Protein AF-A0AAD9MPU0-F1 (afdb_monomer)

Secondary structure (DSSP, 8-state):
-PPP-PPTTS------PPTTSS--EEEEEE--EETTEE--HHHHHHH-TT--TTTS--SS-S---HHHHHHHHHHHHHH-GGGTT--------SHHHHHHHHHHHHHH--TT-EEEEESS--TTHHIIIIIIT--EEEEE-SB-TTS-B-HHHHHHHHHT-SEEEEE----SSSS--PPPHHHHHHHHHHHHHHHHTT-EEEEEEESSSTTS--SSSS----HHHHHHTT-TTEEEEEEEEEE-TTSTT--EEEEEEEE-TT--HHHHHHHHHHHHHHHHHHHT-S---EEEEEEEEEEEEGGGEEEEEEEEEEEETT-EEEEE-STTSSHHHHHHHHHTSS--SEEEEEETTEE-TTS-GGGTTEEEE-SS----TTS-HHHHHHHHHHHTT--HHHHHHHHHHHHHHTT-GGGTTS-GGGS-HHHHHHHHHHHHHTT--SEEEEESTTTTS-HHHHHHHHHHHHHHHHHH--EEEEEES-HHHHHHH-SEEEEEETTEEEEEE-HHHHHHS-SBHHHHHHSSSSPPEEEEEEEEEETTEEEEEETTEEEEPPHHHHHHHGGGTTSEEEEEE-GGGEEE-TT--GGG-EEEEEEEEEE-SS-EEEEEE-SS-EEEEEE-TTS---TT-EEEEEE-GGG-EEEETTT-BBTT-

Solvent-accessible surface area (backbone atoms only — not comparable to full-atom values): 36172 Å² total; per-residue (Å²): 132,82,88,85,74,88,53,93,86,65,54,51,77,53,76,54,84,58,86,93,66,73,68,51,42,39,40,43,46,47,61,75,64,58,97,88,40,70,68,41,73,73,50,44,36,72,78,39,78,88,51,54,79,86,74,56,82,58,83,47,71,95,68,68,67,67,63,63,54,50,52,35,36,52,56,30,37,74,76,35,68,90,54,64,81,63,78,89,63,86,68,92,49,57,53,30,41,48,50,30,52,49,52,54,37,68,75,75,56,53,67,66,38,37,31,40,35,51,60,91,62,65,86,62,51,53,53,46,42,40,68,69,38,47,24,42,80,44,70,29,61,56,49,44,102,85,72,46,76,30,59,68,48,51,47,56,56,51,73,76,43,62,48,37,44,33,47,61,69,76,68,82,61,86,54,52,83,78,63,51,74,69,53,47,53,50,50,55,47,50,56,40,52,36,38,70,78,63,21,35,36,40,38,37,39,53,53,88,65,52,50,45,58,91,71,77,102,69,86,64,60,28,56,60,61,55,49,18,64,59,43,75,47,27,40,25,34,37,26,28,56,52,77,55,80,89,45,99,77,69,55,46,31,13,28,39,38,44,27,28,73,78,66,43,73,70,52,49,56,51,49,50,53,48,48,54,50,42,53,53,42,64,77,53,63,60,82,80,52,39,41,33,32,35,42,47,29,23,31,61,48,86,93,77,44,60,38,27,45,60,35,68,46,80,37,43,62,49,34,36,36,23,36,35,39,62,90,81,16,24,53,68,59,54,53,29,40,74,50,42,78,35,82,74,68,41,62,46,41,28,46,70,80,38,80,40,78,91,45,53,41,89,77,68,47,53,30,72,40,50,45,66,58,81,70,57,70,89,38,30,43,47,52,51,33,39,47,67,43,56,76,69,66,53,54,70,69,60,42,50,52,33,49,50,54,31,22,58,79,59,74,40,63,98,42,34,83,41,37,62,86,83,49,56,73,67,54,45,46,46,50,34,48,28,43,34,52,48,68,66,48,70,35,41,36,35,41,36,64,54,73,86,50,56,74,71,57,34,58,53,52,50,55,51,50,42,52,44,42,72,72,63,62,44,20,33,43,36,34,41,74,53,55,66,59,40,59,74,57,33,64,28,35,36,38,27,50,79,12,34,73,75,51,73,45,37,45,67,51,43,58,77,60,35,60,26,54,64,50,31,43,61,44,52,92,73,40,40,32,68,40,72,24,37,30,39,79,57,92,97,40,43,29,39,34,44,85,97,42,50,31,58,54,50,75,69,55,35,66,60,47,60,90,37,60,82,31,65,32,32,44,32,36,42,22,74,41,39,40,83,36,82,85,57,54,69,51,57,28,49,63,31,35,29,67,42,75,47,79,70,76,86,30,26,41,33,35,30,36,55,88,77,44,75,40,55,34,45,43,61,60,89,63,86,80,54,65,74,38,79,48,27,32,31,63,48,70,91,61,52,46,50,20,41,68,86,81,34,34,32,70,86,108

Nearest PDB structures (foldseek):
  7x0q-assembly1_A  TM=9.589E-01  e=6.625E-49  Acetivibrio thermocellus
  2yyz-assembly1_A  TM=9.260E-01  e=8.685E-45  Thermotoga maritima MSB8
  4khz-assembly1_B  TM=9.293E-01  e=3.442E-42  Escherichia coli DH1
  3pux-assembly1_B  TM=8.808E-01  e=7.168E-42  Escherichia coli K-12
  3rlf-assembly1_B  TM=8.707E-01  e=2.216E-41  Escherichia coli K-12

Organism: NCBI:txid53620

Foldseek 3Di:
DWDFDDDDPDAGFGFDDDPDDFDKGKGKGWADDDPLHGCDLVVVCVVVVPDDSVNDPDLDDPDDPVVLQVVLQVLQCVVPVVCVPPDDDDDPQGRQQSVLVLLLCLQAPAAQAEEEDEPSDTPSVCVRACVVHVYHYDYFHQADPVRAGDLVRVLVSLVVHQEYEYEPDPDPDDGDDAHAPVRLVSVLVSLLVSVVVRHQYEYEEEPPPQQAHPDDDDDGHHSLVSQLESDQSYKRKYWYFDQDVPPPNRITIIMIMIGHPPDDPVNNVVSVVSSVVSVVVVVVPPPFQQQKWWAQWWDADPVRQTQAGGDTDGFTWLFFEEEEEDPSLNQVVVLCQLQQVDATPDTFMDGRNDTCRPPHNLRSQEAEQELPLPFDQVDFLLCSQLVVVVVVVHDPVLSVVLLVVLCVLLVNPVRRGPGPVPDDLSSSLSSSVSNRRSSVGQEYEYEANPPPDDPVVSVVVLVSQLVSSVVSSHHYYYYDHDLCSRLPRGQKYFYGDSNYTQDIGGLVCLQQPPQFPCSQQRRDVNGWDKAKFAWADDPNFIWTHHPVAIETADPVVRVLCVVRHRHIKIKTADQAQWDWDQPDDRRQKAKWFFADWADPPQWIWTFIGSVRDTDIHIGGPVDDDDGGDIIIIGGPNSRMWIAGPPPRGTSVD

Radius of gyration: 31.32 Å; Cα contacts (8 Å, |Δi|>4): 1211; chains: 1; bounding box: 78×74×90 Å

Structure (mmCIF, N/CA/C/O backbone):
data_AF-A0AAD9MPU0-F1
#
_entry.id   AF-A0AAD9MPU0-F1
#
loop_
_atom_site.group_PDB
_atom_site.id
_atom_site.type_symbol
_atom_site.label_atom_id
_atom_site.label_alt_id
_atom_site.label_comp_id
_atom_site.label_asym_id
_atom_site.label_entity_id
_atom_site.label_seq_id
_atom_site.pdbx_PDB_ins_code
_atom_site.Cartn_x
_atom_site.Cartn_y
_atom_site.Cartn_z
_atom_site.occupancy
_atom_site.B_iso_or_equiv
_atom_site.auth_seq_id
_atom_site.auth_comp_id
_atom_site.auth_asym_id
_atom_site.auth_atom_id
_atom_site.pdbx_PDB_model_num
ATOM 1 N N . MET A 1 1 ? 30.089 18.537 -1.347 1.00 21.61 1 MET A N 1
ATOM 2 C CA . MET A 1 1 ? 28.767 19.189 -1.184 1.00 21.61 1 MET A CA 1
ATOM 3 C C . MET A 1 1 ? 27.793 18.121 -0.716 1.00 21.61 1 MET A C 1
ATOM 5 O O . MET A 1 1 ? 27.761 17.074 -1.346 1.00 21.61 1 MET A O 1
ATOM 9 N N . GLY A 1 2 ? 27.083 18.327 0.397 1.00 26.97 2 GLY A N 1
ATOM 10 C CA . GLY A 1 2 ? 26.223 17.287 0.982 1.00 26.97 2 GLY A CA 1
ATOM 11 C C . GLY A 1 2 ? 25.019 16.941 0.100 1.00 26.97 2 GLY A C 1
ATOM 12 O O . GLY A 1 2 ? 24.407 17.837 -0.487 1.00 26.97 2 GLY A O 1
ATOM 13 N N . ARG A 1 3 ? 24.678 15.648 0.015 1.00 22.33 3 ARG A N 1
ATOM 14 C CA . ARG A 1 3 ? 23.484 15.163 -0.694 1.00 22.33 3 ARG A CA 1
ATOM 15 C C . ARG A 1 3 ? 22.233 15.666 0.035 1.00 22.33 3 ARG A C 1
ATOM 17 O O . ARG A 1 3 ? 22.011 15.319 1.189 1.00 22.33 3 ARG A O 1
ATOM 24 N N . ARG A 1 4 ? 21.418 16.488 -0.631 1.00 24.05 4 ARG A N 1
ATOM 25 C CA . ARG A 1 4 ? 20.092 16.893 -0.138 1.00 24.05 4 ARG A CA 1
ATOM 26 C C . ARG A 1 4 ? 19.057 15.892 -0.640 1.00 24.05 4 ARG A C 1
ATOM 28 O O . ARG A 1 4 ? 18.895 15.763 -1.849 1.00 24.05 4 ARG A O 1
ATOM 35 N N . LEU A 1 5 ? 18.336 15.244 0.270 1.00 23.92 5 LEU A N 1
ATOM 36 C CA . LEU A 1 5 ? 17.140 14.465 -0.046 1.00 23.92 5 LEU A CA 1
ATOM 37 C C . LEU A 1 5 ? 15.927 15.159 0.579 1.00 23.92 5 LEU A C 1
ATOM 39 O O . LEU A 1 5 ? 15.888 15.397 1.784 1.00 23.92 5 LEU A O 1
ATOM 43 N N . PHE A 1 6 ? 14.961 15.527 -0.260 1.00 22.03 6 PHE A N 1
ATOM 44 C CA . PHE A 1 6 ? 13.690 16.104 0.171 1.00 22.03 6 PHE A CA 1
ATOM 45 C C . PHE A 1 6 ? 12.682 14.983 0.425 1.00 22.03 6 PHE A C 1
ATOM 47 O O . PHE A 1 6 ? 12.387 14.212 -0.484 1.00 22.03 6 PHE A O 1
ATOM 54 N N . PHE A 1 7 ? 12.094 14.948 1.622 1.00 27.62 7 PHE A N 1
ATOM 55 C CA . PHE A 1 7 ? 10.900 14.151 1.899 1.00 27.62 7 PHE A CA 1
ATOM 56 C C . PHE A 1 7 ? 9.654 15.050 1.931 1.00 27.62 7 PHE A C 1
ATOM 58 O O . PHE A 1 7 ? 9.669 16.094 2.596 1.00 27.62 7 PHE A O 1
ATOM 65 N N . PRO A 1 8 ? 8.543 14.666 1.274 1.00 27.52 8 PRO A N 1
ATOM 66 C CA . PRO A 1 8 ? 7.258 15.302 1.526 1.00 27.52 8 PRO A CA 1
ATOM 67 C C . PRO A 1 8 ? 6.815 14.961 2.959 1.00 27.52 8 PRO A C 1
ATOM 69 O O . PRO A 1 8 ? 6.796 13.795 3.339 1.00 27.52 8 PRO A O 1
ATOM 72 N N . LYS A 1 9 ? 6.440 15.988 3.738 1.00 31.06 9 LYS A N 1
ATOM 73 C CA . LYS A 1 9 ? 6.174 15.955 5.198 1.00 31.06 9 LYS A CA 1
ATOM 74 C C . LYS A 1 9 ? 7.411 15.950 6.127 1.00 31.06 9 LYS A C 1
ATOM 76 O O . LYS A 1 9 ? 7.457 15.240 7.122 1.00 31.06 9 LYS A O 1
ATOM 81 N N . GLY A 1 10 ? 8.337 16.883 5.897 1.00 32.53 10 GLY A N 1
ATOM 82 C CA . GLY A 1 10 ? 8.813 17.757 6.989 1.00 32.53 10 GLY A CA 1
ATOM 83 C C . GLY A 1 10 ? 9.951 17.284 7.905 1.00 32.53 10 GLY A C 1
ATOM 84 O O . GLY A 1 10 ? 10.247 17.993 8.863 1.00 32.53 10 GLY A O 1
ATOM 85 N N . ILE A 1 11 ? 10.613 16.159 7.623 1.00 36.12 11 ILE A N 1
ATOM 86 C CA . ILE A 1 11 ? 11.783 15.692 8.389 1.00 36.12 11 ILE A CA 1
ATOM 87 C C . ILE A 1 11 ? 12.999 15.567 7.459 1.00 36.12 11 ILE A C 1
ATOM 89 O O . ILE A 1 11 ? 12.878 15.081 6.336 1.00 36.12 11 ILE A O 1
ATOM 93 N N . VAL A 1 12 ? 14.169 16.023 7.920 1.00 35.19 12 VAL A N 1
ATOM 94 C CA . VAL A 1 12 ? 15.428 16.059 7.156 1.00 35.19 12 VAL A CA 1
ATOM 95 C C . VAL A 1 12 ? 16.564 15.593 8.060 1.00 35.19 12 VAL A C 1
ATOM 97 O O . VAL A 1 12 ? 16.887 16.307 8.996 1.00 35.19 12 VAL A O 1
ATOM 100 N N . ALA A 1 13 ? 17.204 14.459 7.771 1.00 34.25 13 ALA A N 1
ATOM 101 C CA . ALA A 1 13 ? 18.476 14.092 8.402 1.00 34.25 13 ALA A CA 1
ATOM 102 C C . ALA A 1 13 ? 19.655 14.635 7.573 1.00 34.25 13 ALA A C 1
ATOM 104 O O . ALA A 1 13 ? 19.572 14.687 6.345 1.00 34.25 13 ALA A O 1
ATOM 105 N N . GLN A 1 14 ? 20.745 15.047 8.229 1.00 37.25 14 GLN A N 1
ATOM 106 C CA . GLN A 1 14 ? 21.938 15.567 7.554 1.00 37.25 14 GLN A CA 1
ATOM 107 C C . GLN A 1 14 ? 23.218 15.232 8.331 1.00 37.25 14 GLN A C 1
ATOM 109 O O . GLN A 1 14 ? 23.529 15.883 9.329 1.00 37.25 14 GLN A O 1
ATOM 114 N N . SER A 1 15 ? 24.022 14.311 7.799 1.00 35.28 15 SER A N 1
ATOM 115 C CA . SER A 1 15 ? 25.410 14.127 8.223 1.00 35.28 15 SER A CA 1
ATOM 116 C C . SER A 1 15 ? 26.294 15.304 7.771 1.00 35.28 15 SER A C 1
ATOM 118 O O . SER A 1 15 ? 26.076 15.924 6.724 1.00 35.28 15 SER A O 1
ATOM 120 N N . ALA A 1 16 ? 27.296 15.649 8.583 1.00 34.12 16 ALA A N 1
ATOM 121 C CA . ALA A 1 16 ? 28.266 16.696 8.273 1.00 34.12 16 ALA A CA 1
ATOM 122 C C . ALA A 1 16 ? 29.632 16.357 8.881 1.00 34.12 16 ALA A C 1
ATOM 124 O O . ALA A 1 16 ? 29.771 16.299 10.100 1.00 34.12 16 ALA A O 1
ATOM 125 N N . GLU A 1 17 ? 30.644 16.175 8.033 1.00 31.34 17 GLU A N 1
ATOM 126 C CA . GLU A 1 17 ? 32.027 15.988 8.473 1.00 31.34 17 GLU A CA 1
ATOM 127 C C . GLU A 1 17 ? 32.608 17.295 9.027 1.00 31.34 17 GLU A C 1
ATOM 129 O O . GLU A 1 17 ? 32.577 18.344 8.373 1.00 31.34 17 GLU A O 1
ATOM 134 N N . ALA A 1 18 ? 33.196 17.232 10.222 1.00 31.42 18 ALA A N 1
ATOM 135 C CA . ALA A 1 18 ? 34.008 18.316 10.756 1.00 31.42 18 ALA A CA 1
ATOM 136 C C . ALA A 1 18 ? 35.428 18.233 10.174 1.00 31.42 18 ALA A C 1
ATOM 138 O O . ALA A 1 18 ? 36.123 17.233 10.353 1.00 31.42 18 ALA A O 1
ATOM 139 N N . LYS A 1 19 ? 35.894 19.295 9.504 1.00 27.48 19 LYS A N 1
ATOM 140 C CA . LYS A 1 19 ? 37.291 19.372 9.052 1.00 27.48 19 LYS A CA 1
ATOM 141 C C . LYS A 1 19 ? 38.244 19.336 10.255 1.00 27.48 19 LYS A C 1
ATOM 143 O O . LYS A 1 19 ? 38.226 20.241 11.081 1.00 27.48 19 LYS A O 1
ATOM 148 N N . ASN A 1 20 ? 39.140 18.351 10.258 1.00 34.34 20 ASN A N 1
ATOM 149 C CA . ASN A 1 20 ? 40.402 18.321 11.005 1.00 34.34 20 ASN A CA 1
ATOM 150 C C . ASN A 1 20 ? 40.373 18.314 12.551 1.00 34.34 20 ASN A C 1
ATOM 152 O O . ASN A 1 20 ? 41.378 18.712 13.131 1.00 34.34 20 ASN A O 1
ATOM 156 N N . GLN A 1 21 ? 39.333 17.799 13.227 1.00 34.31 21 GLN A N 1
ATOM 157 C CA . GLN A 1 21 ? 39.479 17.138 14.550 1.00 34.31 21 GLN A CA 1
ATOM 158 C C . GLN A 1 21 ? 38.166 16.503 15.054 1.00 34.31 21 GLN A C 1
ATOM 160 O O . GLN A 1 21 ? 37.137 17.169 15.121 1.00 34.31 21 GLN A O 1
ATOM 165 N N . ALA A 1 22 ? 38.264 15.240 15.495 1.00 34.00 22 ALA A N 1
ATOM 166 C CA . ALA A 1 22 ? 37.220 14.387 16.086 1.00 34.00 22 ALA A CA 1
ATOM 167 C C . ALA A 1 22 ? 35.991 14.053 15.205 1.00 34.00 22 ALA A C 1
ATOM 169 O O . ALA A 1 22 ? 35.318 14.911 14.635 1.00 34.00 22 ALA A O 1
ATOM 170 N N . THR A 1 23 ? 35.671 12.760 15.151 1.00 37.41 23 THR A N 1
ATOM 171 C CA . THR A 1 23 ? 34.546 12.151 14.432 1.00 37.41 23 THR A CA 1
ATOM 172 C C . THR A 1 23 ? 33.199 12.537 15.057 1.00 37.41 23 THR A C 1
ATOM 174 O O . THR A 1 23 ? 32.871 12.114 16.162 1.00 37.41 23 THR A O 1
ATOM 177 N N . ARG A 1 24 ? 32.393 13.332 14.338 1.00 39.28 24 ARG A N 1
ATOM 178 C CA . ARG A 1 24 ? 31.061 13.798 14.770 1.00 39.28 24 ARG A CA 1
ATOM 179 C C . ARG A 1 24 ? 29.991 13.392 13.761 1.00 39.28 24 ARG A C 1
ATOM 181 O O . ARG A 1 24 ? 30.180 13.588 12.564 1.00 39.28 24 ARG A O 1
ATOM 188 N N . PHE A 1 25 ? 28.845 12.924 14.247 1.00 39.47 25 PHE A N 1
ATOM 189 C CA . PHE A 1 25 ? 27.633 12.731 13.445 1.00 39.47 25 PHE A CA 1
ATOM 190 C C . PHE A 1 25 ? 26.528 13.650 13.940 1.00 39.47 25 PHE A C 1
ATOM 192 O O . PHE A 1 25 ? 26.323 13.729 15.145 1.00 39.47 25 PHE A O 1
ATOM 199 N N . ASN A 1 26 ? 25.808 14.300 13.024 1.00 36.56 26 ASN A N 1
ATOM 200 C CA . ASN A 1 26 ? 24.666 15.157 13.328 1.00 36.56 26 ASN A CA 1
ATOM 201 C C . ASN A 1 26 ? 23.381 14.533 12.764 1.00 36.56 26 ASN A C 1
ATOM 203 O O . ASN A 1 26 ? 23.353 14.091 11.618 1.00 36.56 26 ASN A O 1
ATOM 207 N N . ALA A 1 27 ? 22.306 14.560 13.545 1.00 36.91 27 ALA A N 1
ATOM 208 C CA . ALA A 1 27 ? 20.940 14.309 13.103 1.00 36.91 27 ALA A CA 1
ATOM 209 C C . ALA A 1 27 ? 20.090 15.568 13.324 1.00 36.91 27 ALA A C 1
ATOM 211 O O . ALA A 1 27 ? 20.351 16.354 14.230 1.00 36.91 27 ALA A O 1
ATOM 212 N N . THR A 1 28 ? 19.084 15.772 12.478 1.00 37.19 28 THR A N 1
ATOM 213 C CA . THR A 1 28 ? 18.208 16.955 12.444 1.00 37.19 28 THR A CA 1
ATOM 214 C C . THR A 1 28 ? 16.767 16.447 12.463 1.00 37.19 28 THR A C 1
ATOM 216 O O . THR A 1 28 ? 16.414 15.590 11.656 1.00 37.19 28 THR A O 1
ATOM 219 N N . VAL A 1 29 ? 15.931 16.922 13.392 1.00 39.03 29 VAL A N 1
ATOM 220 C CA . VAL A 1 29 ? 14.518 16.511 13.483 1.00 39.03 29 VAL A CA 1
ATOM 221 C C . VAL A 1 29 ? 13.637 17.716 13.815 1.00 39.03 29 VAL A C 1
ATOM 223 O O . VAL A 1 29 ? 13.828 18.383 14.829 1.00 39.03 29 VAL A O 1
ATOM 226 N N . GLY A 1 30 ? 12.690 18.035 12.930 1.00 34.31 30 GLY A N 1
ATOM 227 C CA . GLY A 1 30 ? 11.860 19.243 13.003 1.00 34.31 30 GLY A CA 1
ATOM 228 C C . GLY A 1 30 ? 10.385 18.962 13.285 1.00 34.31 30 GLY A C 1
ATOM 229 O O . GLY A 1 30 ? 9.877 17.887 12.976 1.00 34.31 30 GLY A O 1
ATOM 230 N N . MET A 1 31 ? 9.685 19.956 13.839 1.00 36.16 31 MET A N 1
ATOM 231 C CA . MET A 1 31 ? 8.227 19.923 14.027 1.00 36.16 31 MET A CA 1
ATOM 232 C C . MET A 1 31 ? 7.486 20.780 12.994 1.00 36.16 31 MET A C 1
ATOM 234 O O . MET A 1 31 ? 7.984 21.812 12.543 1.00 36.16 31 MET A O 1
ATOM 238 N N . ALA A 1 32 ? 6.263 20.367 12.653 1.00 33.53 32 ALA A N 1
ATOM 239 C CA . ALA A 1 32 ? 5.430 21.034 11.658 1.00 33.53 32 ALA A CA 1
ATOM 240 C C . ALA A 1 32 ? 4.732 22.305 12.185 1.00 33.53 32 ALA A C 1
ATOM 242 O O . ALA A 1 32 ? 4.245 22.365 13.317 1.00 33.53 32 ALA A O 1
ATOM 243 N N . TYR A 1 33 ? 4.623 23.294 11.299 1.00 35.50 33 TYR A N 1
ATOM 244 C CA . TYR A 1 33 ? 3.861 24.532 11.465 1.00 35.50 33 TYR A CA 1
ATOM 245 C C . TYR A 1 33 ? 2.859 24.656 10.314 1.00 35.50 33 TYR A C 1
ATOM 247 O O . TYR A 1 33 ? 3.186 24.304 9.180 1.00 35.50 33 TYR A O 1
ATOM 255 N N . GLU A 1 34 ? 1.690 25.246 10.565 1.00 34.75 34 GLU A N 1
ATOM 256 C CA . GLU A 1 34 ? 0.804 25.722 9.497 1.00 34.75 34 GLU A CA 1
ATOM 257 C C . GLU A 1 34 ? 0.684 27.249 9.588 1.00 34.75 34 GLU A C 1
ATOM 259 O O . GLU A 1 34 ? 0.402 27.792 10.653 1.00 34.75 34 GLU A O 1
ATOM 264 N N . LYS A 1 35 ? 0.920 27.967 8.478 1.00 33.12 35 LYS A N 1
ATOM 265 C CA . LYS A 1 35 ? 0.755 29.438 8.380 1.00 33.12 35 LYS A CA 1
ATOM 266 C C . LYS A 1 35 ? 1.446 30.227 9.515 1.00 33.12 35 LYS A C 1
ATOM 268 O O . LYS A 1 35 ? 0.903 31.205 10.018 1.00 33.12 35 LYS A O 1
ATOM 273 N N . LYS A 1 36 ? 2.663 29.812 9.898 1.00 33.78 36 LYS A N 1
ATOM 274 C CA . LYS A 1 36 ? 3.470 30.355 11.020 1.00 33.78 36 LYS A CA 1
ATOM 275 C C . LYS A 1 36 ? 2.894 30.119 12.429 1.00 33.78 36 LYS A C 1
ATOM 277 O O . LYS A 1 36 ? 3.471 30.597 13.402 1.00 33.78 36 LYS A O 1
ATOM 282 N N . ILE A 1 37 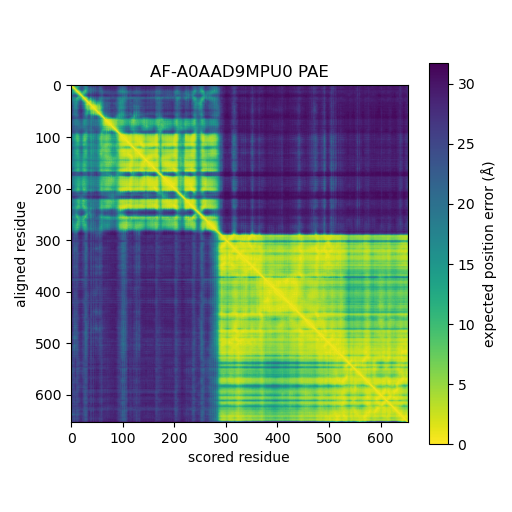? 1.816 29.350 12.569 1.00 35.19 37 ILE A N 1
ATOM 283 C CA . ILE A 1 37 ? 1.258 28.938 13.861 1.00 35.19 37 ILE A CA 1
ATOM 284 C C . ILE A 1 37 ? 1.872 27.589 14.254 1.00 35.19 37 ILE A C 1
ATOM 286 O O . ILE A 1 37 ? 1.855 26.629 13.482 1.00 35.19 37 ILE A O 1
ATOM 290 N N . LEU A 1 38 ? 2.434 27.524 15.464 1.00 39.12 38 LEU A N 1
ATOM 291 C CA . LEU A 1 38 ? 2.921 26.279 16.057 1.00 39.12 38 LEU A CA 1
ATOM 292 C C . LEU A 1 38 ? 1.729 25.350 16.319 1.00 39.12 38 LEU A C 1
ATOM 294 O O . LEU A 1 38 ? 0.785 25.746 17.009 1.00 39.12 38 LEU A O 1
ATOM 298 N N . MET A 1 39 ? 1.805 24.106 15.839 1.00 42.75 39 MET A N 1
ATOM 299 C CA . MET A 1 39 ? 0.797 23.062 16.070 1.00 42.75 39 MET A CA 1
ATOM 300 C C . MET A 1 39 ? 0.849 22.539 17.518 1.00 42.75 39 MET A C 1
ATOM 302 O O . MET A 1 39 ? 1.170 21.387 17.790 1.00 42.75 39 MET A O 1
ATOM 306 N N . THR A 1 40 ? 0.562 23.422 18.477 1.00 41.50 40 THR A N 1
ATOM 307 C CA . THR A 1 40 ? 0.397 23.078 19.896 1.00 41.50 40 THR A CA 1
ATOM 308 C C . THR A 1 40 ? -0.827 22.185 20.094 1.00 41.50 40 THR A C 1
ATOM 310 O O . THR A 1 40 ? -1.768 22.248 19.308 1.00 41.50 40 THR A O 1
ATOM 313 N N . THR A 1 41 ? -0.893 21.446 21.204 1.00 40.16 41 THR A N 1
ATOM 314 C CA . THR A 1 41 ? -2.081 20.669 21.606 1.00 40.16 41 THR A CA 1
ATOM 315 C C . THR A 1 41 ? -3.385 21.468 21.524 1.00 40.16 41 THR A C 1
ATOM 317 O O . THR A 1 41 ? -4.396 20.950 21.069 1.00 40.16 41 THR A O 1
ATOM 320 N N . LYS A 1 42 ? -3.366 22.756 21.896 1.00 41.75 42 LYS A N 1
ATOM 321 C CA . LYS A 1 42 ? -4.547 23.631 21.846 1.00 41.75 42 LYS A CA 1
ATOM 322 C C . LYS A 1 42 ? -4.969 23.977 20.411 1.00 41.75 42 LYS A C 1
ATOM 324 O O . LYS A 1 42 ? -6.160 24.070 20.135 1.00 41.75 42 LYS A O 1
ATOM 329 N N . VAL A 1 43 ? -4.001 24.139 19.507 1.00 43.38 43 VAL A N 1
ATOM 330 C CA . VAL A 1 43 ? -4.239 24.348 18.069 1.00 43.38 43 VAL A CA 1
ATOM 331 C C . VAL A 1 43 ? -4.718 23.043 17.423 1.00 43.38 43 VAL A C 1
ATOM 333 O O . VAL A 1 43 ? -5.721 23.053 16.715 1.00 43.38 43 VAL A O 1
ATOM 336 N N . LEU A 1 44 ? -4.103 21.906 17.754 1.00 40.66 44 LEU A N 1
ATOM 337 C CA . LEU A 1 44 ? -4.535 20.576 17.311 1.00 40.66 44 LEU A CA 1
ATOM 338 C C . LEU A 1 44 ? -5.972 20.255 17.754 1.00 40.66 44 LEU A C 1
ATOM 340 O O . LEU A 1 44 ? -6.774 19.908 16.897 1.00 40.66 44 LEU A O 1
ATOM 344 N N . CYS A 1 45 ? -6.356 20.481 19.018 1.00 44.12 45 CYS A N 1
ATOM 345 C CA . CYS A 1 45 ? -7.757 20.359 19.464 1.00 44.12 45 CYS A CA 1
ATOM 346 C C . CYS A 1 45 ? -8.722 21.293 18.705 1.00 44.12 45 CYS A C 1
ATOM 348 O O . CYS A 1 45 ? -9.899 20.971 18.576 1.00 44.12 45 CYS A O 1
ATOM 350 N N . SER A 1 46 ? -8.256 22.448 18.208 1.00 46.72 46 SER A N 1
ATOM 351 C CA . SER A 1 46 ? -9.096 23.366 17.419 1.00 46.72 46 SER A CA 1
ATOM 352 C C . SER A 1 46 ? -9.290 22.921 15.963 1.00 46.72 46 SER A C 1
ATOM 354 O O . SER A 1 46 ? -10.319 23.231 15.370 1.00 46.72 46 SER A O 1
ATOM 356 N N . PHE A 1 47 ? -8.344 22.152 15.411 1.00 38.75 47 PHE A N 1
ATOM 357 C CA . PHE A 1 47 ? -8.449 21.529 14.086 1.00 38.75 47 PHE A CA 1
ATOM 358 C C . PHE A 1 47 ? -9.058 20.117 14.124 1.00 38.75 47 PHE A C 1
ATOM 360 O O . PHE A 1 47 ? -9.605 19.664 13.122 1.00 38.75 47 PHE A O 1
ATOM 367 N N . LEU A 1 48 ? -8.990 19.432 15.270 1.00 41.28 48 LEU A N 1
ATOM 368 C CA . LEU A 1 48 ? -9.476 18.068 15.497 1.00 41.28 48 LEU A CA 1
ATOM 369 C C . LEU A 1 48 ? -10.415 18.038 16.725 1.00 41.28 48 LEU A C 1
ATOM 371 O O . LEU A 1 48 ? -9.999 17.616 17.808 1.00 41.28 48 LEU A O 1
ATOM 375 N N . PRO A 1 49 ? -11.692 18.455 16.582 1.00 39.12 49 PRO A N 1
ATOM 376 C CA . PRO A 1 49 ? -12.621 18.621 17.709 1.00 39.12 49 PRO A CA 1
ATOM 377 C C . PRO A 1 49 ? -12.972 17.327 18.461 1.00 39.12 49 PRO A C 1
ATOM 379 O O . PRO A 1 49 ? -13.576 17.374 19.529 1.00 39.12 49 PRO A O 1
ATOM 382 N N . SER A 1 50 ? -12.628 16.168 17.894 1.00 38.09 50 SER A N 1
ATOM 383 C CA . SER A 1 50 ? -12.860 14.836 18.459 1.00 38.09 50 SER A CA 1
ATOM 384 C C . SER A 1 50 ? -11.832 14.407 19.514 1.00 38.09 50 SER A C 1
ATOM 386 O O . SER A 1 50 ? -12.038 13.377 20.149 1.00 38.09 50 SER A O 1
ATOM 388 N N . PHE A 1 51 ? -10.743 15.161 19.707 1.00 35.12 51 PHE A N 1
ATOM 389 C CA . PHE A 1 51 ? -9.723 14.879 20.723 1.00 35.12 51 PHE A CA 1
ATOM 390 C C . PHE A 1 51 ? -9.927 15.742 21.970 1.00 35.12 51 PHE A C 1
ATOM 392 O O . PHE A 1 51 ? -9.833 16.974 21.911 1.00 35.12 51 PHE A O 1
ATOM 399 N N . THR A 1 52 ? -10.116 15.114 23.133 1.00 37.72 52 THR A N 1
ATOM 400 C CA . THR A 1 52 ? -10.054 15.850 24.402 1.00 37.72 52 THR A CA 1
ATOM 401 C C . THR A 1 52 ? -8.597 16.202 24.741 1.00 37.72 52 THR A C 1
ATOM 403 O O . THR A 1 52 ? -7.690 15.425 24.438 1.00 37.72 52 THR A O 1
ATOM 406 N N . PRO A 1 53 ? -8.324 17.325 25.435 1.00 37.03 53 PRO A N 1
ATOM 407 C CA . PRO A 1 53 ? -6.959 17.684 25.840 1.00 37.03 53 PRO A CA 1
ATOM 408 C C . PRO A 1 53 ? -6.247 16.625 26.700 1.00 37.03 53 PRO A C 1
ATOM 410 O O . PRO A 1 53 ? -5.025 16.610 26.758 1.00 37.03 53 PRO A O 1
ATOM 413 N N . SER A 1 54 ? -7.003 15.733 27.349 1.00 38.19 54 SER A N 1
ATOM 414 C CA . SER A 1 54 ? -6.500 14.578 28.104 1.00 38.19 54 SER A CA 1
ATOM 415 C C . SER A 1 54 ? -6.049 13.392 27.240 1.00 38.19 54 SER A C 1
ATOM 417 O O . SER A 1 54 ? -5.321 12.538 27.735 1.00 38.19 54 SER A O 1
ATOM 419 N N . GLN A 1 55 ? -6.476 13.317 25.976 1.00 32.88 55 GLN A N 1
ATOM 420 C CA . GLN A 1 55 ? -6.090 12.265 25.024 1.00 32.88 55 GLN A CA 1
ATOM 421 C C . GLN A 1 55 ? -4.844 12.640 24.213 1.00 32.88 55 GLN A C 1
ATOM 423 O O . GLN A 1 55 ? -4.169 11.762 23.684 1.00 32.88 55 GLN A O 1
ATOM 428 N N . ILE A 1 56 ? -4.510 13.932 24.128 1.00 35.38 56 ILE A N 1
ATOM 429 C CA . ILE A 1 56 ? -3.271 14.398 23.503 1.00 35.38 56 ILE A CA 1
ATOM 430 C C . ILE A 1 56 ? -2.204 14.549 24.588 1.00 35.38 56 ILE A C 1
ATOM 432 O O . ILE A 1 56 ? -2.091 15.599 25.226 1.00 35.38 56 ILE A O 1
ATOM 436 N N . VAL A 1 57 ? -1.381 13.514 24.766 1.00 34.09 57 VAL A N 1
ATOM 437 C CA . VAL A 1 57 ? -0.173 13.608 25.596 1.00 34.09 57 VAL A CA 1
ATOM 438 C C . VAL A 1 57 ? 0.818 14.540 24.900 1.00 34.09 57 VAL A C 1
ATOM 440 O O . VAL A 1 57 ? 1.575 14.143 24.016 1.00 34.09 57 VAL A O 1
ATOM 443 N N . SER A 1 58 ? 0.803 15.816 25.284 1.00 33.91 58 SER A N 1
ATOM 444 C CA . SER A 1 58 ? 1.841 16.754 24.870 1.00 33.91 58 SER A CA 1
ATOM 445 C C . SER A 1 58 ? 3.182 16.288 25.429 1.00 33.91 58 SER A C 1
ATOM 447 O O . SER A 1 58 ? 3.357 16.228 26.646 1.00 33.91 58 SER A O 1
ATOM 449 N N . TYR A 1 59 ? 4.164 16.059 24.555 1.00 39.12 59 TYR A N 1
ATOM 450 C CA . TYR A 1 59 ? 5.552 15.791 24.953 1.00 39.12 59 TYR A CA 1
ATOM 451 C C . TYR A 1 59 ? 6.190 16.951 25.756 1.00 39.12 59 TYR A C 1
ATOM 453 O O . TYR A 1 59 ? 7.271 16.795 26.318 1.00 39.12 59 TYR A O 1
ATOM 461 N N . ALA A 1 60 ? 5.523 18.107 25.863 1.00 39.12 60 ALA A N 1
ATOM 462 C CA . ALA A 1 60 ? 5.891 19.183 26.779 1.00 39.12 60 ALA A CA 1
ATOM 463 C C . ALA A 1 60 ? 4.695 19.628 27.647 1.00 39.12 60 ALA A C 1
ATOM 465 O O . ALA A 1 60 ? 3.674 20.052 27.091 1.00 39.12 60 ALA A O 1
ATOM 466 N N . PRO A 1 61 ? 4.813 19.663 28.988 1.00 38.78 61 PRO A N 1
ATOM 467 C CA . PRO A 1 61 ? 3.913 20.474 29.793 1.00 38.78 61 PRO A CA 1
ATOM 468 C C . PRO A 1 61 ? 4.189 21.955 29.494 1.00 38.78 61 PRO A C 1
ATOM 470 O O . PRO A 1 61 ? 5.302 22.449 29.680 1.00 38.78 61 PRO A O 1
ATOM 473 N N . THR A 1 62 ? 3.169 22.706 29.071 1.00 38.19 62 THR A N 1
ATOM 474 C CA . THR A 1 62 ? 3.264 24.175 28.933 1.00 38.19 62 THR A CA 1
ATOM 475 C C . THR A 1 62 ? 3.372 24.901 30.280 1.00 38.19 62 THR A C 1
ATOM 477 O O . THR A 1 62 ? 3.572 26.112 30.303 1.00 38.19 62 THR A O 1
ATOM 480 N N . GLY A 1 63 ? 3.289 24.174 31.398 1.00 43.16 63 GLY A N 1
ATOM 481 C CA . GLY A 1 63 ? 3.675 24.632 32.729 1.00 43.16 63 GLY A CA 1
ATOM 482 C C . GLY A 1 63 ? 4.829 23.795 33.274 1.00 43.16 63 GLY A C 1
ATOM 483 O O . GLY A 1 63 ? 4.602 22.737 33.851 1.00 43.16 63 GLY A O 1
ATOM 484 N N . GLY A 1 64 ? 6.064 24.281 33.131 1.00 44.72 64 GLY A N 1
ATOM 485 C CA . GLY A 1 64 ? 7.111 23.895 34.080 1.00 44.72 64 GLY A CA 1
ATOM 486 C C . GLY A 1 64 ? 6.802 24.544 35.429 1.00 44.72 64 GLY A C 1
ATOM 487 O O . GLY A 1 64 ? 6.293 25.667 35.448 1.00 44.72 64 GLY A O 1
ATOM 488 N N . ILE A 1 65 ? 7.090 23.858 36.538 1.00 46.19 65 ILE A N 1
ATOM 489 C CA . ILE A 1 65 ? 6.829 24.373 37.890 1.00 46.19 65 ILE A CA 1
ATOM 490 C C . ILE A 1 65 ? 7.547 25.720 38.043 1.00 46.19 65 ILE A C 1
ATOM 492 O O . ILE A 1 65 ? 8.774 25.793 37.952 1.00 46.19 65 ILE A O 1
ATOM 496 N N . LEU A 1 66 ? 6.774 26.793 38.242 1.00 48.31 66 LEU A N 1
ATOM 497 C CA . LEU A 1 66 ? 7.288 28.166 38.256 1.00 48.31 66 LEU A CA 1
ATOM 498 C C . LEU A 1 66 ? 8.344 28.367 39.357 1.00 48.31 66 LEU A C 1
ATOM 500 O O . LEU A 1 66 ? 9.293 29.121 39.163 1.00 48.31 66 LEU A O 1
ATOM 504 N N . GLU A 1 67 ? 8.213 27.642 40.470 1.00 55.16 67 GLU A N 1
ATOM 505 C CA . GLU A 1 67 ? 9.127 27.706 41.613 1.00 55.16 67 GLU A CA 1
ATOM 506 C C . GLU A 1 67 ? 10.524 27.142 41.311 1.00 55.16 67 GLU A C 1
ATOM 508 O O . GLU A 1 67 ? 11.504 27.812 41.621 1.00 55.16 67 GLU A O 1
ATOM 513 N N . LEU A 1 68 ? 10.651 26.000 40.616 1.00 55.16 68 LEU A N 1
ATOM 514 C CA . LEU A 1 68 ? 11.967 25.463 40.209 1.00 55.16 68 LEU A CA 1
ATOM 515 C C . LEU A 1 68 ? 12.753 26.478 39.362 1.00 55.16 68 LEU A C 1
ATOM 517 O O . LEU A 1 68 ? 13.949 26.676 39.560 1.00 55.16 68 LEU A O 1
ATOM 521 N N . ARG A 1 69 ? 12.059 27.199 38.471 1.00 54.22 69 ARG A N 1
ATOM 522 C CA . ARG A 1 69 ? 12.667 28.251 37.638 1.00 54.22 69 ARG A CA 1
ATOM 523 C C . ARG A 1 69 ? 13.122 29.470 38.443 1.00 54.22 69 ARG A C 1
ATOM 525 O O . ARG A 1 69 ? 14.117 30.089 38.077 1.00 54.22 69 ARG A O 1
ATOM 532 N N . LYS A 1 70 ? 12.415 29.824 39.523 1.00 57.53 70 LYS A N 1
ATOM 533 C CA . LYS A 1 70 ? 12.846 30.892 40.441 1.00 57.53 70 LYS A CA 1
ATOM 534 C C . LYS A 1 70 ? 14.088 30.467 41.223 1.00 57.53 70 LYS A C 1
ATOM 536 O O . LYS A 1 70 ? 15.032 31.244 41.287 1.00 57.53 70 LYS A O 1
ATOM 541 N N . ILE A 1 71 ? 14.101 29.237 41.749 1.00 61.66 71 ILE A N 1
ATOM 542 C CA . ILE A 1 71 ? 15.231 28.674 42.505 1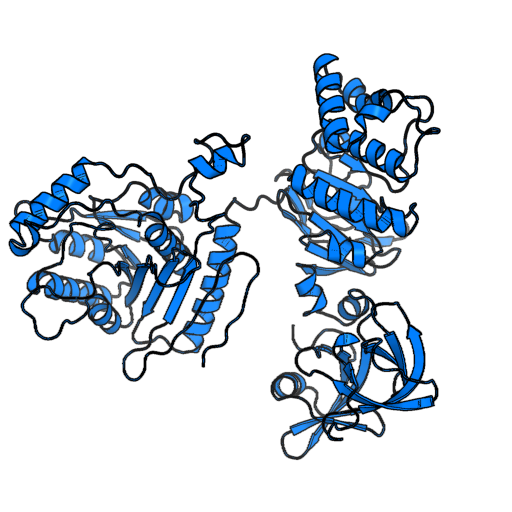.00 61.66 71 ILE A CA 1
ATOM 543 C C . ILE A 1 71 ? 16.510 28.713 41.658 1.00 61.66 71 ILE A C 1
ATOM 545 O O . ILE A 1 71 ? 17.500 29.301 42.088 1.00 61.66 71 ILE A O 1
ATOM 549 N N . TRP A 1 72 ? 16.482 28.192 40.424 1.00 57.22 72 TRP A N 1
ATOM 550 C CA . TRP A 1 72 ? 17.657 28.226 39.540 1.00 57.22 72 TRP A CA 1
ATOM 551 C C . TRP A 1 72 ? 18.138 29.641 39.211 1.00 57.22 72 TRP A C 1
ATOM 553 O O . TRP A 1 72 ? 19.345 29.870 39.177 1.00 57.22 72 TRP A O 1
ATOM 563 N N . LYS A 1 73 ? 17.228 30.609 39.025 1.00 57.34 73 LYS A N 1
ATOM 564 C CA . LYS A 1 73 ? 17.624 32.007 38.817 1.00 57.34 73 LYS A CA 1
ATOM 565 C C . LYS A 1 73 ? 18.384 32.560 40.027 1.00 57.34 73 LYS A C 1
ATOM 567 O O . LYS A 1 73 ? 19.434 33.166 39.832 1.00 57.34 73 LYS A O 1
ATOM 572 N N . THR A 1 74 ? 17.881 32.351 41.246 1.00 61.59 74 THR A N 1
ATOM 573 C CA . THR A 1 74 ? 18.545 32.814 42.477 1.00 61.59 74 THR A CA 1
ATOM 574 C C . THR A 1 74 ? 19.950 32.221 42.591 1.00 61.59 74 THR A C 1
ATOM 576 O O . THR A 1 74 ? 20.919 32.972 42.676 1.00 61.59 74 THR A O 1
ATOM 579 N N . LEU A 1 75 ? 20.072 30.895 42.453 1.00 62.78 75 LEU A N 1
ATOM 580 C CA . LEU A 1 75 ? 21.356 30.184 42.493 1.00 62.78 75 LEU A CA 1
ATOM 581 C C . LEU A 1 75 ? 22.352 30.698 41.441 1.00 62.78 75 LEU A C 1
ATOM 583 O O . LEU A 1 75 ? 23.548 30.814 41.714 1.00 62.78 75 LEU A O 1
ATOM 587 N N . GLN A 1 76 ? 21.881 31.032 40.234 1.00 57.69 76 GLN A N 1
ATOM 588 C CA . GLN A 1 76 ? 22.765 31.566 39.202 1.00 57.69 76 GLN A CA 1
ATOM 589 C C . GLN A 1 76 ? 23.219 32.994 39.499 1.00 57.69 76 GLN A C 1
ATOM 591 O O . GLN A 1 76 ? 24.383 33.307 39.262 1.00 57.69 76 GLN A O 1
ATOM 596 N N . GLN A 1 77 ? 22.330 33.854 40.005 1.00 61.84 77 GLN A N 1
ATOM 597 C CA . GLN A 1 77 ? 22.667 35.239 40.347 1.00 61.84 77 GLN A CA 1
ATOM 598 C C . GLN A 1 77 ? 23.629 35.318 41.543 1.00 61.84 77 GLN A C 1
ATOM 600 O O . GLN A 1 77 ? 24.488 36.196 41.561 1.00 61.84 77 GLN A O 1
ATOM 605 N N . GLU A 1 78 ? 23.541 34.372 42.484 1.00 62.44 78 GLU A N 1
ATOM 606 C CA . GLU A 1 78 ? 24.510 34.201 43.577 1.00 62.44 78 GLU A CA 1
ATOM 607 C C . GLU A 1 78 ? 25.897 33.769 43.068 1.00 62.44 78 GLU A C 1
ATOM 609 O O . GLU A 1 78 ? 26.906 34.321 43.506 1.00 62.44 78 GLU A O 1
ATOM 614 N N . LYS A 1 79 ? 25.967 32.817 42.122 1.00 57.84 79 LYS A N 1
ATOM 615 C CA . LYS A 1 79 ? 27.248 32.302 41.591 1.00 57.84 79 LYS A CA 1
ATOM 616 C C . LYS A 1 79 ? 27.873 33.131 40.462 1.00 57.84 79 LYS A C 1
ATOM 618 O O . LYS A 1 79 ? 29.080 33.062 40.265 1.00 57.84 79 LYS A O 1
ATOM 623 N N . ASN A 1 80 ? 27.080 33.877 39.694 1.00 53.78 80 ASN A N 1
ATOM 624 C CA . ASN A 1 80 ? 27.527 34.619 38.507 1.00 53.78 80 ASN A CA 1
ATOM 625 C C . ASN A 1 80 ? 27.008 36.070 38.550 1.00 53.78 80 ASN A C 1
ATOM 627 O O . ASN A 1 80 ? 25.986 36.377 37.925 1.00 53.78 80 ASN A O 1
ATOM 631 N N . PRO A 1 81 ? 27.711 36.998 39.233 1.00 59.00 81 PRO A N 1
ATOM 632 C CA . PRO A 1 81 ? 27.264 38.388 39.392 1.00 59.00 81 PRO A CA 1
ATOM 633 C C . PRO A 1 81 ? 27.020 39.132 38.068 1.00 59.00 81 PRO A C 1
ATOM 635 O O . PRO A 1 81 ? 26.168 40.017 37.995 1.00 59.00 81 PRO A O 1
ATOM 638 N N . SER A 1 82 ? 27.718 38.741 36.998 1.00 51.16 82 SER A N 1
ATOM 639 C CA . SER A 1 82 ? 27.556 39.267 35.635 1.00 51.16 82 SER A CA 1
ATOM 640 C C . SER A 1 82 ? 26.172 39.020 35.022 1.00 51.16 82 SER A C 1
ATOM 642 O O . SER A 1 82 ? 25.794 39.718 34.083 1.00 51.16 82 SER A O 1
ATOM 644 N N . LEU A 1 83 ? 25.397 38.066 35.550 1.00 49.41 83 LEU A N 1
ATOM 645 C CA . LEU A 1 83 ? 24.063 37.711 35.057 1.00 49.41 83 LEU A CA 1
ATOM 646 C C . LEU A 1 83 ? 22.925 38.362 35.861 1.00 49.41 83 LEU A C 1
ATOM 648 O O . LEU A 1 83 ? 21.756 38.215 35.492 1.00 49.41 83 LEU A O 1
ATOM 652 N N . ALA A 1 84 ? 23.239 39.120 36.918 1.00 56.09 84 ALA A N 1
ATOM 653 C CA . ALA A 1 84 ? 22.256 39.754 37.802 1.00 56.09 84 ALA A CA 1
ATOM 654 C C . ALA A 1 84 ? 21.273 40.694 37.070 1.00 56.09 84 ALA A C 1
ATOM 656 O O . ALA A 1 84 ? 20.108 40.794 37.461 1.00 56.09 84 ALA A O 1
ATOM 657 N N . THR A 1 85 ? 21.716 41.345 35.991 1.00 50.75 85 THR A N 1
ATOM 658 C CA . THR A 1 85 ? 20.952 42.342 35.219 1.00 50.75 85 THR A CA 1
ATOM 659 C C . THR A 1 85 ? 20.230 41.779 33.988 1.00 50.75 85 THR A C 1
ATOM 661 O O . THR A 1 85 ? 19.508 42.518 33.317 1.00 50.75 85 THR A O 1
ATOM 664 N N . THR A 1 86 ? 20.383 40.488 33.679 1.00 49.41 86 THR A N 1
ATOM 665 C CA . THR A 1 86 ? 19.825 39.886 32.455 1.00 49.41 86 THR A CA 1
ATOM 666 C C . THR A 1 86 ? 18.294 39.755 32.547 1.00 49.41 86 THR A C 1
ATOM 668 O O . THR A 1 86 ? 17.789 39.161 33.508 1.00 49.41 86 THR A O 1
ATOM 671 N N . PRO A 1 87 ? 17.513 40.286 31.582 1.00 46.09 87 PRO A N 1
ATOM 672 C CA . PRO A 1 87 ? 16.055 40.228 31.632 1.00 46.09 87 PRO A CA 1
ATOM 673 C C . PRO A 1 87 ? 15.516 38.808 31.401 1.00 46.09 87 PRO A C 1
ATOM 675 O O . PRO A 1 87 ? 16.054 38.025 30.620 1.00 46.09 87 PRO A O 1
ATOM 678 N N . PHE A 1 88 ? 14.400 38.487 32.060 1.00 43.59 88 PHE A N 1
ATOM 679 C CA . PHE A 1 88 ? 13.743 37.183 31.958 1.00 43.59 88 PHE A CA 1
ATOM 680 C C . PHE A 1 88 ? 12.996 37.041 30.622 1.00 43.59 88 PHE A C 1
ATOM 682 O O . PHE A 1 88 ? 11.839 37.444 30.495 1.00 43.59 88 PHE A O 1
ATOM 689 N N . LEU A 1 89 ? 13.651 36.448 29.624 1.00 39.84 89 LEU A N 1
ATOM 690 C CA . LEU A 1 89 ? 12.998 35.982 28.401 1.00 39.84 89 LEU A CA 1
ATOM 691 C C . LEU A 1 89 ? 12.300 34.643 28.673 1.00 39.84 89 LEU A C 1
ATOM 693 O O . LEU A 1 89 ? 12.919 33.720 29.190 1.00 39.84 89 LEU A O 1
ATOM 697 N N . LEU A 1 90 ? 11.022 34.520 28.302 1.00 38.47 90 LEU A N 1
ATOM 698 C CA . LEU A 1 90 ? 10.288 33.248 28.302 1.00 38.47 90 LEU A CA 1
ATOM 699 C C . LEU A 1 90 ? 10.712 32.423 27.070 1.00 38.47 90 LEU A C 1
ATOM 701 O O . LEU A 1 90 ? 10.252 32.731 25.967 1.00 38.47 90 LEU A O 1
ATOM 705 N N . PRO A 1 91 ? 11.545 31.371 27.202 1.00 41.25 91 PRO A N 1
ATOM 706 C CA . PRO A 1 91 ? 12.027 30.630 26.051 1.00 41.25 91 PRO A CA 1
ATOM 707 C C . PRO A 1 91 ? 11.002 29.568 25.663 1.00 41.25 91 PRO A C 1
ATOM 709 O O . PRO A 1 91 ? 10.555 28.756 26.476 1.00 41.25 91 PRO A O 1
ATOM 712 N N . ILE A 1 92 ? 10.649 29.539 24.381 1.00 39.19 92 ILE A N 1
ATOM 713 C CA . ILE A 1 92 ? 9.684 28.585 23.822 1.00 39.19 92 ILE A CA 1
ATOM 714 C C . ILE A 1 92 ? 10.431 27.344 23.282 1.00 39.19 92 ILE A C 1
ATOM 716 O O . ILE A 1 92 ? 10.147 26.856 22.186 1.00 39.19 92 ILE A O 1
ATOM 720 N N . VAL A 1 93 ? 11.423 26.864 24.043 1.00 47.44 93 VAL A N 1
ATOM 721 C CA . VAL A 1 93 ? 12.400 25.827 23.648 1.00 47.44 93 VAL A CA 1
ATOM 722 C C . VAL A 1 93 ? 12.304 24.602 24.571 1.00 47.44 93 VAL A C 1
ATOM 724 O O . VAL A 1 93 ? 13.288 24.085 25.076 1.00 47.44 93 VAL A O 1
ATOM 727 N N . THR A 1 94 ? 11.087 24.126 24.842 1.00 50.38 94 THR A N 1
ATOM 728 C CA . THR A 1 94 ? 10.876 22.907 25.649 1.00 50.38 94 THR A CA 1
ATOM 729 C C . THR A 1 94 ? 10.660 21.651 24.807 1.00 50.38 94 THR A C 1
ATOM 731 O O . THR A 1 94 ? 10.965 20.545 25.253 1.00 50.38 94 THR A O 1
ATOM 734 N N . THR A 1 95 ? 10.145 21.796 23.584 1.00 49.97 95 THR A N 1
ATOM 735 C CA . THR A 1 95 ? 9.715 20.655 22.761 1.00 49.97 95 THR A CA 1
ATOM 736 C C . THR A 1 95 ? 10.861 20.006 21.981 1.00 49.97 95 THR A C 1
ATOM 738 O O . THR A 1 95 ? 10.937 18.783 21.952 1.00 49.97 95 THR A O 1
ATOM 741 N N . GLY A 1 96 ? 11.780 20.796 21.407 1.00 54.56 96 GLY A N 1
ATOM 742 C CA . GLY A 1 96 ? 12.903 20.278 20.607 1.00 54.56 96 GLY A CA 1
ATOM 743 C C . GLY A 1 96 ? 13.863 19.401 21.417 1.00 54.56 96 GLY A C 1
ATOM 744 O O . GLY A 1 96 ? 14.147 18.275 21.020 1.00 54.56 96 GLY A O 1
ATOM 745 N N . ILE A 1 97 ? 14.274 19.875 22.598 1.00 60.56 97 ILE A N 1
ATOM 746 C CA . ILE A 1 97 ? 15.200 19.152 23.483 1.00 60.56 97 ILE A CA 1
ATOM 747 C C . ILE A 1 97 ? 14.555 17.869 24.024 1.00 60.56 97 ILE A C 1
ATOM 749 O O . ILE A 1 97 ? 15.161 16.803 23.965 1.00 60.56 97 ILE A O 1
ATOM 753 N N . THR A 1 98 ? 13.287 17.921 24.453 1.00 62.59 98 THR A N 1
ATOM 754 C CA . THR A 1 98 ? 12.568 16.708 24.888 1.00 62.59 98 THR A CA 1
ATOM 755 C C . THR A 1 98 ? 12.470 15.670 23.761 1.00 62.59 98 THR A C 1
ATOM 757 O O . THR A 1 98 ? 12.628 14.473 24.002 1.00 62.59 98 THR A O 1
ATOM 760 N N . HIS A 1 99 ? 12.237 16.109 22.521 1.00 61.25 99 HIS A N 1
ATOM 761 C CA . HIS A 1 99 ? 12.176 15.207 21.373 1.00 61.25 99 HIS A CA 1
ATOM 762 C C . HIS A 1 99 ? 13.544 14.577 21.061 1.00 61.25 99 HIS A C 1
ATOM 764 O O . HIS A 1 99 ? 13.618 13.368 20.849 1.00 61.25 99 HIS A O 1
ATOM 770 N N . GLY A 1 100 ? 14.627 15.360 21.128 1.00 67.62 100 GLY A N 1
ATOM 771 C CA . GLY A 1 100 ? 15.993 14.850 20.990 1.00 67.62 100 GLY A CA 1
ATOM 772 C C . GLY A 1 100 ? 16.355 13.809 22.057 1.00 67.62 100 GLY A C 1
ATOM 773 O O . GLY A 1 100 ? 16.917 12.766 21.731 1.00 67.62 100 GLY A O 1
ATOM 774 N N . ILE A 1 101 ? 15.946 14.032 23.310 1.00 73.19 101 ILE A N 1
ATOM 775 C CA . ILE A 1 101 ? 16.118 13.061 24.405 1.00 73.19 101 ILE A CA 1
ATOM 776 C C . ILE A 1 101 ? 15.336 11.764 24.137 1.00 73.19 101 ILE A C 1
ATOM 778 O O . ILE A 1 101 ? 15.880 10.682 24.343 1.00 73.19 101 ILE A O 1
ATOM 782 N N . SER A 1 102 ? 14.095 11.848 23.638 1.00 70.31 102 SER A N 1
ATOM 783 C CA . SER A 1 102 ? 13.305 10.655 23.288 1.00 70.31 102 SER A CA 1
ATOM 784 C C . SER A 1 102 ? 13.990 9.814 22.207 1.00 70.31 102 SER A C 1
ATOM 786 O O . SER A 1 102 ? 14.052 8.599 22.341 1.00 70.31 102 SER A O 1
ATOM 788 N N . ILE A 1 103 ? 14.549 10.448 21.172 1.00 68.81 103 ILE A N 1
ATOM 789 C CA . ILE A 1 103 ? 15.260 9.738 20.098 1.00 68.81 103 ILE A CA 1
ATOM 790 C C . ILE A 1 103 ? 16.574 9.140 20.611 1.00 68.81 103 ILE A C 1
ATOM 792 O O . ILE A 1 103 ? 16.920 8.022 20.242 1.00 68.81 103 ILE A O 1
ATOM 796 N N . ALA A 1 104 ? 17.303 9.841 21.484 1.00 75.69 104 ALA A N 1
ATOM 797 C CA . ALA A 1 104 ? 18.488 9.275 22.122 1.00 75.69 104 ALA A CA 1
ATOM 798 C C . ALA A 1 104 ? 18.144 8.023 22.955 1.00 75.69 104 ALA A C 1
ATOM 800 O O . ALA A 1 104 ? 18.904 7.056 22.927 1.00 75.69 104 ALA A O 1
ATOM 801 N N . ALA A 1 105 ? 16.986 8.002 23.626 1.00 77.94 105 ALA A N 1
ATOM 802 C CA . ALA A 1 105 ? 16.480 6.804 24.294 1.00 77.94 105 ALA A CA 1
ATOM 803 C C . ALA A 1 105 ? 16.164 5.685 23.280 1.00 77.94 105 ALA A C 1
ATOM 805 O O . ALA A 1 105 ? 16.715 4.596 23.400 1.00 77.94 105 ALA A O 1
ATOM 806 N N . ASP A 1 106 ? 15.401 5.970 22.217 1.00 71.62 106 ASP A N 1
ATOM 807 C CA . ASP A 1 106 ? 15.071 4.997 21.155 1.00 71.62 106 ASP A CA 1
ATOM 808 C C . ASP A 1 106 ? 16.296 4.365 20.455 1.00 71.62 106 ASP A C 1
ATOM 810 O O . ASP A 1 106 ? 16.178 3.303 19.841 1.00 71.62 106 ASP A O 1
ATOM 814 N N . LEU A 1 107 ? 17.467 5.007 20.512 1.00 71.56 107 LEU A N 1
ATOM 815 C CA . LEU A 1 107 ? 18.703 4.536 19.877 1.00 71.56 107 LEU A CA 1
ATOM 816 C C . LEU A 1 107 ? 19.599 3.671 20.774 1.00 71.56 107 LEU A C 1
ATOM 818 O O . LEU A 1 107 ? 20.341 2.834 20.248 1.00 71.56 107 LEU A O 1
ATOM 822 N N . PHE A 1 108 ? 19.586 3.920 22.087 1.00 80.62 108 PHE A N 1
ATOM 823 C CA . PHE A 1 108 ? 20.623 3.447 23.014 1.00 80.62 108 PHE A CA 1
ATOM 824 C C . PHE A 1 108 ? 20.094 2.835 24.322 1.00 80.62 108 PHE A C 1
ATOM 826 O O . PHE A 1 108 ? 20.882 2.219 25.048 1.00 80.62 108 PHE A O 1
ATOM 833 N N . LEU A 1 109 ? 18.805 3.010 24.626 1.00 81.12 109 LEU A N 1
ATOM 834 C CA . LEU A 1 109 ? 18.172 2.553 25.858 1.00 81.12 109 LEU A CA 1
ATOM 835 C C . LEU A 1 109 ? 17.280 1.333 25.599 1.00 81.12 109 LEU A C 1
ATOM 837 O O . LEU A 1 109 ? 16.277 1.411 24.884 1.00 81.12 109 LEU A O 1
ATOM 841 N N . ASP A 1 110 ? 17.655 0.224 26.220 1.00 81.94 110 ASP A N 1
ATOM 842 C CA . ASP A 1 110 ? 16.917 -1.031 26.235 1.00 81.94 110 ASP A CA 1
ATOM 843 C C . ASP A 1 110 ? 16.019 -1.100 27.492 1.00 81.94 110 ASP A C 1
ATOM 845 O O . ASP A 1 110 ? 16.116 -0.270 28.398 1.00 81.94 110 ASP A O 1
ATOM 849 N N . ALA A 1 111 ? 15.116 -2.082 27.558 1.00 81.69 111 ALA A N 1
ATOM 850 C CA . ALA A 1 111 ? 14.311 -2.301 28.762 1.00 81.69 111 ALA A CA 1
ATOM 851 C C . ALA A 1 111 ? 15.186 -2.746 29.945 1.00 81.69 111 ALA A C 1
ATOM 853 O O . ALA A 1 111 ? 16.179 -3.444 29.749 1.00 81.69 111 ALA A O 1
ATOM 854 N N . GLU A 1 112 ? 14.800 -2.356 31.163 1.00 84.06 112 GLU A N 1
ATOM 855 C CA . GLU A 1 112 ? 15.529 -2.613 32.420 1.00 84.06 112 GLU A CA 1
ATOM 856 C C . GLU A 1 112 ? 16.911 -1.929 32.553 1.00 84.06 112 GLU A C 1
ATOM 858 O O . GLU A 1 112 ? 17.526 -2.018 33.617 1.00 84.06 112 GLU A O 1
ATOM 863 N N . ASP A 1 113 ? 17.379 -1.173 31.552 1.00 89.00 113 ASP A N 1
ATOM 864 C CA . ASP A 1 113 ? 18.585 -0.341 31.674 1.00 89.00 113 ASP A CA 1
ATOM 865 C C . ASP A 1 113 ? 18.461 0.699 32.800 1.00 89.00 113 ASP A C 1
ATOM 867 O O . ASP A 1 113 ? 17.396 1.283 33.017 1.00 89.00 113 ASP A O 1
ATOM 871 N N . ASP A 1 114 ? 19.573 1.003 33.474 1.00 92.38 114 ASP A N 1
ATOM 872 C CA . ASP A 1 114 ? 19.636 2.083 34.458 1.00 92.38 114 ASP A CA 1
ATOM 873 C C . ASP A 1 114 ? 19.718 3.466 33.777 1.00 92.38 114 ASP A C 1
ATOM 875 O O . ASP A 1 114 ? 20.647 3.768 33.017 1.00 92.38 114 ASP A O 1
ATOM 879 N N . VAL A 1 115 ? 18.778 4.352 34.110 1.00 89.88 115 VAL A N 1
ATOM 880 C CA . VAL A 1 115 ? 18.776 5.767 33.708 1.00 89.88 115 VAL A CA 1
ATOM 881 C C . VAL A 1 115 ? 19.063 6.618 34.938 1.00 89.88 115 VAL A C 1
ATOM 883 O O . VAL A 1 115 ? 18.259 6.649 35.869 1.00 89.88 115 VAL A O 1
ATOM 886 N N . ILE A 1 116 ? 20.189 7.333 34.941 1.00 89.50 116 ILE A N 1
ATOM 887 C CA . ILE A 1 116 ? 20.593 8.194 36.062 1.00 89.50 116 ILE A CA 1
ATOM 888 C C . ILE A 1 116 ? 20.202 9.639 35.748 1.00 89.50 116 ILE A C 1
ATOM 890 O O . ILE A 1 116 ? 20.646 10.214 34.748 1.00 89.50 116 ILE A O 1
ATOM 894 N N . LEU A 1 117 ? 19.373 10.221 36.616 1.00 83.69 117 LEU A N 1
ATOM 895 C CA . LEU A 1 117 ? 18.805 11.564 36.482 1.00 83.69 117 LEU A CA 1
ATOM 896 C C . LEU A 1 117 ? 19.083 12.419 37.731 1.00 83.69 117 LEU A C 1
ATOM 898 O O . LEU A 1 117 ? 19.170 11.877 38.834 1.00 83.69 117 LEU A O 1
ATOM 902 N N . PRO A 1 118 ? 19.123 13.756 37.613 1.00 76.75 118 PRO A N 1
ATOM 903 C CA . PRO A 1 118 ? 18.971 14.621 38.777 1.00 76.75 118 PRO A CA 1
ATOM 904 C C . PRO A 1 118 ? 17.575 14.468 39.409 1.00 76.75 118 PRO A C 1
ATOM 906 O O . PRO A 1 118 ? 16.574 14.193 38.732 1.00 76.75 118 PRO A O 1
ATOM 909 N N . ASP A 1 119 ? 17.495 14.699 40.716 1.00 71.88 119 ASP A N 1
ATOM 910 C CA . ASP A 1 119 ? 16.239 14.812 41.462 1.00 71.88 119 ASP A CA 1
ATOM 911 C C . ASP A 1 119 ? 15.381 16.002 40.986 1.00 71.88 119 ASP A C 1
ATOM 913 O O . ASP A 1 119 ? 14.183 15.851 40.735 1.00 71.88 119 ASP A O 1
ATOM 917 N N . MET A 1 120 ? 16.004 17.160 40.747 1.00 63.81 120 MET A N 1
ATOM 918 C CA . MET A 1 120 ? 15.372 18.369 40.206 1.00 63.81 120 MET A CA 1
ATOM 919 C C . MET A 1 120 ? 15.147 18.305 38.683 1.00 63.81 120 MET A C 1
ATOM 921 O O . MET A 1 120 ? 15.656 19.126 37.917 1.00 63.81 120 MET A O 1
ATOM 925 N N . ARG A 1 121 ? 14.357 17.325 38.234 1.00 62.81 121 ARG A N 1
ATOM 926 C CA . ARG A 1 121 ? 14.001 17.113 36.819 1.00 62.81 121 ARG A CA 1
ATOM 927 C C . ARG A 1 121 ? 12.585 17.579 36.460 1.00 62.81 121 ARG A C 1
ATOM 929 O O . ARG A 1 121 ? 11.781 17.955 37.308 1.00 62.81 121 ARG A O 1
ATOM 936 N N . TRP A 1 122 ? 12.265 17.534 35.166 1.00 59.62 122 TRP A N 1
ATOM 937 C CA . TRP A 1 122 ? 10.911 17.776 34.659 1.00 59.62 122 TRP A CA 1
ATOM 938 C C . TRP A 1 122 ? 10.101 16.468 34.658 1.00 59.62 122 TRP A C 1
ATOM 940 O O . TRP A 1 122 ? 10.626 15.404 34.344 1.00 59.62 122 TRP A O 1
ATOM 950 N N . GLY A 1 123 ? 8.797 16.536 34.946 1.00 56.62 123 GLY A N 1
ATOM 951 C CA . GLY A 1 123 ? 7.936 15.345 35.075 1.00 56.62 123 GLY A CA 1
ATOM 952 C C . GLY A 1 123 ? 7.662 14.556 33.783 1.00 56.62 123 GLY A C 1
ATOM 953 O O . GLY A 1 123 ? 6.995 13.531 33.825 1.00 56.62 123 GLY A O 1
ATOM 954 N N . ASN A 1 124 ? 8.154 15.003 32.622 1.00 60.88 124 ASN A N 1
ATOM 955 C CA . ASN A 1 124 ? 8.067 14.247 31.366 1.00 60.88 124 ASN A CA 1
ATOM 956 C C . ASN A 1 124 ? 9.181 13.193 31.210 1.00 60.88 124 ASN A C 1
ATOM 958 O O . ASN A 1 124 ? 9.124 12.385 30.287 1.00 60.88 124 ASN A O 1
ATOM 962 N N . TYR A 1 125 ? 10.164 13.166 32.112 1.00 71.19 125 TYR A N 1
ATOM 963 C CA . TYR A 1 125 ? 11.255 12.189 32.092 1.00 71.19 125 TYR A CA 1
ATOM 964 C C . TYR A 1 125 ? 10.749 10.777 32.366 1.00 71.19 125 TYR A C 1
ATOM 966 O O . TYR A 1 125 ? 11.127 9.843 31.665 1.00 71.19 125 TYR A O 1
ATOM 974 N N . ASP A 1 126 ? 9.829 10.631 33.318 1.00 69.88 126 ASP A N 1
ATOM 975 C CA . ASP A 1 126 ? 9.270 9.329 33.676 1.00 69.88 126 ASP A CA 1
ATOM 976 C C . ASP A 1 126 ? 8.394 8.767 32.527 1.00 69.88 126 ASP A C 1
ATOM 978 O O . ASP A 1 126 ? 8.356 7.558 32.308 1.00 69.88 126 ASP A O 1
ATOM 982 N N . LEU A 1 127 ? 7.772 9.634 31.706 1.00 63.72 127 LEU A N 1
ATOM 983 C CA . LEU A 1 127 ? 7.061 9.239 30.475 1.00 63.72 127 LEU A CA 1
ATOM 984 C C . LEU A 1 127 ? 7.997 8.638 29.417 1.00 63.72 127 LEU A C 1
ATOM 986 O O . LEU A 1 127 ? 7.634 7.660 28.764 1.00 63.72 127 LEU A O 1
ATOM 990 N N . ILE A 1 128 ? 9.189 9.215 29.245 1.00 69.75 128 ILE A N 1
ATOM 991 C CA . ILE A 1 128 ? 10.192 8.703 28.306 1.00 69.75 128 ILE A CA 1
ATOM 992 C C . ILE A 1 128 ? 10.811 7.430 28.892 1.00 69.75 128 ILE A C 1
ATOM 994 O O . ILE A 1 128 ? 10.673 6.349 28.331 1.00 69.75 128 ILE A O 1
ATOM 998 N N . PHE A 1 129 ? 11.454 7.525 30.049 1.00 81.56 129 PHE A N 1
ATOM 999 C CA . PHE A 1 129 ? 12.331 6.466 30.536 1.00 81.56 129 PHE A CA 1
ATOM 1000 C C . PHE A 1 129 ? 11.572 5.295 31.170 1.00 81.56 129 PHE A C 1
ATOM 1002 O O . PHE A 1 129 ? 11.717 4.161 30.714 1.00 81.56 129 PHE A O 1
ATOM 1009 N N . ALA A 1 130 ? 10.699 5.546 32.149 1.00 76.38 130 ALA A N 1
ATOM 1010 C CA . ALA A 1 130 ? 9.970 4.470 32.823 1.00 76.38 130 ALA A CA 1
ATOM 1011 C C . ALA A 1 130 ? 8.795 3.940 31.982 1.00 76.38 130 ALA A C 1
ATOM 1013 O O . ALA A 1 130 ? 8.644 2.732 31.825 1.00 76.38 130 ALA A O 1
ATOM 1014 N N . HIS A 1 131 ? 7.957 4.812 31.410 1.00 70.00 131 HIS A N 1
ATOM 1015 C CA . HIS A 1 131 ? 6.727 4.363 30.744 1.00 70.00 131 HIS A CA 1
ATOM 1016 C C . HIS A 1 131 ? 6.923 3.862 29.304 1.00 70.00 131 HIS A C 1
ATOM 1018 O O . HIS A 1 131 ? 6.301 2.863 28.934 1.00 70.00 131 HIS A O 1
ATOM 1024 N N . ARG A 1 132 ? 7.749 4.530 28.483 1.00 69.62 132 ARG A N 1
ATOM 1025 C CA . ARG A 1 132 ? 8.007 4.114 27.088 1.00 69.62 132 ARG A CA 1
ATOM 1026 C C . ARG A 1 132 ? 9.101 3.046 27.001 1.00 69.62 132 ARG A C 1
ATOM 1028 O O . ARG A 1 132 ? 8.894 2.062 26.297 1.00 69.62 132 ARG A O 1
ATOM 1035 N N . HIS A 1 133 ? 10.211 3.212 27.725 1.00 77.19 133 HIS A N 1
ATOM 1036 C CA . HIS A 1 133 ? 11.361 2.298 27.647 1.00 77.19 133 HIS A CA 1
ATOM 1037 C C . HIS A 1 133 ? 11.445 1.249 28.769 1.00 77.19 133 HIS A C 1
ATOM 1039 O O . HIS A 1 133 ? 12.251 0.340 28.645 1.00 77.19 133 HIS A O 1
ATOM 1045 N N . GLN A 1 134 ? 10.606 1.302 29.814 1.00 82.81 134 GLN A N 1
ATOM 1046 C CA . GLN A 1 134 ? 10.664 0.362 30.957 1.00 82.81 134 GLN A CA 1
ATOM 1047 C C . GLN A 1 134 ? 12.041 0.352 31.649 1.00 82.81 134 GLN A C 1
ATOM 1049 O O . GLN A 1 134 ? 12.513 -0.681 32.119 1.00 82.81 134 GLN A O 1
ATOM 1054 N N . ALA A 1 135 ? 12.694 1.513 31.685 1.00 86.19 135 ALA A N 1
ATOM 1055 C CA . ALA A 1 135 ? 14.019 1.683 32.259 1.00 86.19 135 ALA A CA 1
ATOM 1056 C C . ALA A 1 135 ? 13.968 1.968 33.770 1.00 86.19 135 ALA A C 1
ATOM 1058 O O . ALA A 1 135 ? 13.025 2.586 34.280 1.00 86.19 135 ALA A O 1
ATOM 1059 N N . ASN A 1 136 ? 15.013 1.550 34.479 1.00 89.88 136 ASN A N 1
ATOM 1060 C CA . ASN A 1 136 ? 15.172 1.728 35.917 1.00 89.88 136 ASN A CA 1
ATOM 1061 C C . ASN A 1 136 ? 15.681 3.145 36.219 1.00 89.88 136 ASN A C 1
ATOM 1063 O O . ASN A 1 136 ? 16.855 3.455 36.023 1.00 89.88 136 ASN A O 1
ATOM 1067 N N . ILE A 1 137 ? 14.797 4.030 36.688 1.00 87.94 137 ILE A N 1
ATOM 1068 C CA . ILE A 1 137 ? 15.166 5.416 37.005 1.00 87.94 137 ILE A CA 1
ATOM 1069 C C . ILE A 1 137 ? 15.851 5.490 38.376 1.00 87.94 137 ILE A C 1
ATOM 1071 O O . ILE A 1 137 ? 15.220 5.262 39.409 1.00 87.94 137 ILE A O 1
ATOM 1075 N N . LYS A 1 138 ? 17.121 5.896 38.371 1.00 89.56 138 LYS A N 1
ATOM 1076 C CA . LYS A 1 138 ? 17.926 6.254 39.546 1.00 89.56 138 LYS A CA 1
ATOM 1077 C C . LYS A 1 138 ? 18.080 7.769 39.636 1.00 89.56 138 LYS A C 1
ATOM 1079 O O . LYS A 1 138 ? 18.164 8.456 38.615 1.00 89.56 138 LYS A O 1
ATOM 1084 N N . THR A 1 139 ? 18.079 8.310 40.854 1.00 85.38 139 THR A N 1
ATOM 1085 C CA . THR A 1 139 ? 17.998 9.761 41.077 1.00 85.38 139 THR A CA 1
ATOM 1086 C C . THR A 1 139 ? 18.954 10.222 42.162 1.00 85.38 139 THR A C 1
ATOM 1088 O O . THR A 1 139 ? 18.852 9.738 43.287 1.00 85.38 139 THR A O 1
ATOM 1091 N N . PHE A 1 140 ? 19.805 11.203 41.863 1.00 84.50 140 PHE A N 1
ATOM 1092 C CA . PHE A 1 140 ? 20.733 11.786 42.836 1.00 84.50 140 PHE A CA 1
ATOM 1093 C C . PHE A 1 140 ? 20.372 13.250 43.157 1.00 84.50 140 PHE A C 1
ATOM 1095 O O . PHE A 1 140 ? 19.904 13.961 42.260 1.00 84.50 140 PHE A O 1
ATOM 1102 N N . PRO A 1 141 ? 20.597 13.731 44.399 1.00 83.00 141 PRO A N 1
ATOM 1103 C CA . PRO A 1 141 ? 20.479 15.149 44.729 1.00 83.00 141 PRO A CA 1
ATOM 1104 C C . PRO A 1 141 ? 21.477 15.963 43.911 1.00 83.00 141 PRO A C 1
ATOM 1106 O O . PRO A 1 141 ? 22.678 15.749 44.050 1.00 83.00 141 PRO A O 1
ATOM 1109 N N . LEU A 1 142 ? 21.010 16.879 43.058 1.00 75.00 142 LEU A N 1
ATOM 1110 C CA . LEU A 1 142 ? 21.890 17.569 42.102 1.00 75.00 142 LEU A CA 1
ATOM 1111 C C . LEU A 1 142 ? 22.925 18.498 42.768 1.00 75.00 142 LEU A C 1
ATOM 1113 O O . LEU A 1 142 ? 24.044 18.647 42.270 1.00 75.00 142 LEU A O 1
ATOM 1117 N N . PHE A 1 143 ? 22.555 19.105 43.896 1.00 76.50 143 PHE A N 1
ATOM 1118 C CA . PHE A 1 143 ? 23.417 19.991 44.676 1.00 76.50 143 PHE A CA 1
ATOM 1119 C C . PHE A 1 143 ? 23.495 19.551 46.138 1.00 76.50 143 PHE A C 1
ATOM 1121 O O . PHE A 1 143 ? 22.578 18.922 46.673 1.00 76.50 143 PHE A O 1
ATOM 1128 N N . THR A 1 144 ? 24.598 19.899 46.787 1.00 80.38 144 THR A N 1
ATOM 1129 C CA . THR A 1 144 ? 24.768 19.860 48.245 1.00 80.38 144 THR A CA 1
ATOM 1130 C C . THR A 1 144 ? 24.137 21.093 48.905 1.00 80.38 144 THR A C 1
ATOM 1132 O O . THR A 1 144 ? 23.697 22.028 48.236 1.00 80.38 144 THR A O 1
ATOM 1135 N N . SER A 1 145 ? 24.080 21.123 50.240 1.00 77.38 145 SER A N 1
ATOM 1136 C CA . SER A 1 145 ? 23.452 22.213 51.013 1.00 77.38 145 SER A CA 1
ATOM 1137 C C . SER A 1 145 ? 24.140 23.582 50.893 1.00 77.38 145 SER A C 1
ATOM 1139 O O . SER A 1 145 ? 23.581 24.580 51.334 1.00 77.38 145 SER A O 1
ATOM 1141 N N . ASP A 1 146 ? 25.348 23.632 50.330 1.00 75.69 146 ASP A N 1
ATOM 1142 C CA . ASP A 1 146 ? 26.108 24.844 49.993 1.00 75.69 146 ASP A CA 1
ATOM 1143 C C . ASP A 1 146 ? 25.941 25.262 48.514 1.00 75.69 146 ASP A C 1
ATOM 1145 O O . ASP A 1 146 ? 26.662 26.126 48.016 1.00 75.69 146 ASP A O 1
ATOM 1149 N N . ASN A 1 147 ? 24.994 24.639 47.804 1.00 67.69 147 ASN A N 1
ATOM 1150 C CA . ASN A 1 147 ? 24.709 24.829 46.384 1.00 67.69 147 ASN A CA 1
ATOM 1151 C C . ASN A 1 147 ? 25.856 24.437 45.425 1.00 67.69 147 ASN A C 1
ATOM 1153 O O . ASN A 1 147 ? 25.815 24.828 44.254 1.00 67.69 147 ASN A O 1
ATOM 1157 N N . SER A 1 148 ? 26.881 23.688 45.854 1.00 72.50 148 SER A N 1
ATOM 1158 C CA . SER A 1 148 ? 27.872 23.090 44.936 1.00 72.50 148 SER A CA 1
ATOM 1159 C C . SER A 1 148 ? 27.342 21.806 44.275 1.00 72.50 148 SER A C 1
ATOM 1161 O O . SER A 1 148 ? 26.389 21.190 44.758 1.00 72.50 148 SER A O 1
ATOM 1163 N N . PHE A 1 149 ? 27.863 21.449 43.095 1.00 75.50 149 PHE A N 1
ATOM 1164 C CA . PHE A 1 149 ? 27.408 20.265 42.353 1.00 75.50 149 PHE A CA 1
ATOM 1165 C C . PHE A 1 149 ? 27.792 18.975 43.097 1.00 75.50 149 PHE A C 1
ATOM 1167 O O . PHE A 1 149 ? 28.954 18.768 43.445 1.00 75.50 149 PHE A O 1
ATOM 1174 N N . ASN A 1 150 ? 26.818 18.093 43.337 1.00 84.12 150 ASN A N 1
ATOM 1175 C CA . ASN A 1 150 ? 26.984 16.941 44.228 1.00 84.12 150 ASN A CA 1
ATOM 1176 C C . ASN A 1 150 ? 27.638 15.739 43.520 1.00 84.12 150 ASN A C 1
ATOM 1178 O O . ASN A 1 150 ? 26.984 14.787 43.081 1.00 84.12 150 ASN A O 1
ATOM 1182 N N . ILE A 1 151 ? 28.962 15.807 43.403 1.00 84.44 151 ILE A N 1
ATOM 1183 C CA . ILE A 1 151 ? 29.787 14.813 42.703 1.00 84.44 151 ILE A CA 1
ATOM 1184 C C . ILE A 1 151 ? 29.753 13.451 43.394 1.00 84.44 151 ILE A C 1
ATOM 1186 O O . ILE A 1 151 ? 29.688 12.432 42.708 1.00 84.44 151 ILE A O 1
ATOM 1190 N N . ASP A 1 152 ? 29.745 13.420 44.727 1.00 87.19 152 ASP A N 1
ATOM 1191 C CA . ASP A 1 152 ? 29.761 12.170 45.490 1.00 87.19 152 ASP A CA 1
ATOM 1192 C C . ASP A 1 152 ? 28.460 11.376 45.318 1.00 87.19 152 ASP A C 1
ATOM 1194 O O . ASP A 1 152 ? 28.501 10.157 45.138 1.00 87.19 152 ASP A O 1
ATOM 1198 N N . ALA A 1 153 ? 27.302 12.047 45.281 1.00 87.44 153 ALA A N 1
ATOM 1199 C CA . ALA A 1 153 ? 26.033 11.374 45.006 1.00 87.44 153 ALA A CA 1
ATOM 1200 C C . ALA A 1 153 ? 25.995 10.776 43.588 1.00 87.44 153 ALA A C 1
ATOM 1202 O O . ALA A 1 153 ? 25.640 9.608 43.428 1.00 87.44 153 ALA A O 1
ATOM 1203 N N . LEU A 1 154 ? 26.437 11.525 42.570 1.00 87.81 154 LEU A N 1
ATOM 1204 C CA . LEU A 1 154 ? 26.538 11.005 41.201 1.00 87.81 154 LEU A CA 1
ATOM 1205 C C . LEU A 1 154 ? 27.552 9.850 41.093 1.00 87.81 154 LEU A C 1
ATOM 1207 O O . LEU A 1 154 ? 27.298 8.867 40.394 1.00 87.81 154 LEU A O 1
ATOM 1211 N N . LYS A 1 155 ? 28.683 9.930 41.804 1.00 90.06 155 LYS A N 1
ATOM 1212 C CA . LYS A 1 155 ? 29.688 8.859 41.855 1.00 90.06 155 LYS A CA 1
ATOM 1213 C C . LYS A 1 155 ? 29.112 7.566 42.441 1.00 90.06 155 LYS A C 1
ATOM 1215 O O . LYS A 1 155 ? 29.344 6.502 41.869 1.00 90.06 155 LYS A O 1
ATOM 1220 N N . ASN A 1 156 ? 28.340 7.653 43.524 1.00 90.06 156 ASN A N 1
ATOM 1221 C CA . ASN A 1 156 ? 27.695 6.491 44.143 1.00 90.06 156 ASN A CA 1
ATOM 1222 C C . ASN A 1 156 ? 26.708 5.804 43.183 1.00 90.06 156 ASN A C 1
ATOM 1224 O O . ASN A 1 156 ? 26.752 4.582 43.032 1.00 90.06 156 ASN A O 1
ATOM 1228 N N . GLU A 1 157 ? 25.877 6.575 42.471 1.00 90.75 157 GLU A N 1
ATOM 1229 C CA . GLU A 1 157 ? 24.960 6.014 41.468 1.00 90.75 157 GLU A CA 1
ATOM 1230 C C . GLU A 1 157 ? 25.719 5.318 40.327 1.00 90.75 157 GLU A C 1
ATOM 1232 O O . GLU A 1 157 ? 25.388 4.183 39.975 1.00 90.75 157 GLU A O 1
ATOM 1237 N N . LEU A 1 158 ? 26.783 5.942 39.802 1.00 89.25 158 LEU A N 1
ATOM 1238 C CA . LEU A 1 158 ? 27.623 5.384 38.730 1.00 89.25 158 LEU A CA 1
ATOM 1239 C C . LEU A 1 158 ? 28.382 4.109 39.134 1.00 89.25 158 LEU A C 1
ATOM 1241 O O . LEU A 1 158 ? 28.631 3.255 38.284 1.00 89.25 158 LEU A O 1
ATOM 1245 N N . GLN A 1 159 ? 28.727 3.943 40.412 1.00 86.06 159 GLN A N 1
ATOM 1246 C CA . GLN A 1 159 ? 29.331 2.705 40.919 1.00 86.06 159 GLN A CA 1
ATOM 1247 C C . GLN A 1 159 ? 28.319 1.551 41.050 1.00 86.06 159 GLN A C 1
ATOM 1249 O O . GLN A 1 159 ? 28.724 0.390 41.115 1.00 86.06 159 GLN A O 1
ATOM 1254 N N . SER A 1 160 ? 27.011 1.839 41.055 1.00 82.38 160 SER A N 1
ATOM 1255 C CA . SER A 1 160 ? 25.946 0.834 41.209 1.00 82.38 160 SER A CA 1
ATOM 1256 C C . SER A 1 160 ? 25.497 0.160 39.899 1.00 82.38 160 SER A C 1
ATOM 1258 O O . SER A 1 160 ? 24.589 -0.674 39.923 1.00 82.38 160 SER A O 1
ATOM 1260 N N . VAL A 1 161 ? 26.088 0.526 38.753 1.00 86.56 161 VAL A N 1
ATOM 1261 C CA . VAL A 1 161 ? 25.556 0.248 37.403 1.00 86.56 161 VAL A CA 1
ATOM 1262 C C . VAL A 1 161 ? 26.607 -0.307 36.438 1.00 86.56 161 VAL A C 1
ATOM 1264 O O . VAL A 1 161 ? 27.771 0.094 36.448 1.00 86.56 161 VAL A O 1
ATOM 1267 N N . LYS A 1 162 ? 26.183 -1.215 35.545 1.00 85.12 162 LYS A N 1
ATOM 1268 C CA . LYS A 1 162 ? 27.030 -1.776 34.466 1.00 85.12 162 LYS A CA 1
ATOM 1269 C C . LYS A 1 162 ? 26.864 -1.053 33.127 1.00 85.12 162 LYS A C 1
ATOM 1271 O O . LYS A 1 162 ? 27.828 -0.916 32.377 1.00 85.12 162 LYS A O 1
ATOM 1276 N N . LYS A 1 163 ? 25.653 -0.587 32.834 1.00 88.56 163 LYS A N 1
ATOM 1277 C CA . LYS A 1 163 ? 25.313 0.290 31.712 1.00 88.56 163 LYS A CA 1
ATOM 1278 C C . LYS A 1 163 ? 24.480 1.418 32.305 1.00 88.56 163 LYS A C 1
ATOM 1280 O O . LYS A 1 163 ? 23.588 1.131 33.095 1.00 88.56 163 LYS A O 1
ATOM 1285 N N . ALA A 1 164 ? 24.792 2.666 31.977 1.00 88.44 164 ALA A N 1
ATOM 1286 C CA . ALA A 1 164 ? 24.016 3.805 32.445 1.00 88.44 164 ALA A CA 1
ATOM 1287 C C . ALA A 1 164 ? 23.759 4.814 31.336 1.00 88.44 164 ALA A C 1
ATOM 1289 O O . ALA A 1 164 ? 24.670 5.261 30.630 1.00 88.44 164 ALA A O 1
ATOM 1290 N N . PHE A 1 165 ? 22.495 5.201 31.238 1.00 89.31 165 PHE A N 1
ATOM 1291 C CA . PHE A 1 165 ? 22.034 6.301 30.416 1.00 89.31 165 PHE A CA 1
ATOM 1292 C C . PHE A 1 165 ? 21.945 7.542 31.312 1.00 89.31 165 PHE A C 1
ATOM 1294 O O . PHE A 1 165 ? 20.966 7.764 32.026 1.00 89.31 165 PHE A O 1
ATOM 1301 N N . LEU A 1 166 ? 23.035 8.305 31.353 1.00 89.00 166 LEU A N 1
ATOM 1302 C CA . LEU A 1 166 ? 23.211 9.446 32.244 1.00 89.00 166 LEU A CA 1
ATOM 1303 C C . LEU A 1 166 ? 22.732 10.724 31.551 1.00 89.00 166 LEU A C 1
ATOM 1305 O O . LEU A 1 166 ? 23.358 11.201 30.599 1.00 89.00 166 LEU A O 1
ATOM 1309 N N . VAL A 1 167 ? 21.646 11.314 32.050 1.00 80.38 167 VAL A N 1
ATOM 1310 C CA . VAL A 1 167 ? 21.113 12.563 31.491 1.00 80.38 167 VAL A CA 1
ATOM 1311 C C . VAL A 1 167 ? 21.559 13.746 32.341 1.00 80.38 167 VAL A C 1
ATOM 1313 O O . VAL A 1 167 ? 20.932 14.085 33.345 1.00 80.38 167 VAL A O 1
ATOM 1316 N N . LEU A 1 168 ? 22.622 14.420 31.899 1.00 73.44 168 LEU A N 1
ATOM 1317 C CA . LEU A 1 168 ? 23.124 15.658 32.499 1.00 73.44 168 LEU A CA 1
ATOM 1318 C C . LEU A 1 168 ? 22.337 16.872 31.976 1.00 73.44 168 LEU A C 1
ATOM 1320 O O . LEU A 1 168 ? 22.922 17.853 31.516 1.00 73.44 168 LEU A O 1
ATOM 1324 N N . ASN A 1 169 ? 20.999 16.808 32.009 1.00 60.09 169 ASN A N 1
ATOM 1325 C CA . ASN A 1 169 ? 20.181 17.940 31.580 1.00 60.09 169 ASN A CA 1
ATOM 1326 C C . ASN A 1 169 ? 20.033 18.974 32.699 1.00 60.09 169 ASN A C 1
ATOM 1328 O O . ASN A 1 169 ? 19.164 18.859 33.568 1.00 60.09 169 ASN A O 1
ATOM 1332 N N . PHE A 1 170 ? 20.844 20.023 32.610 1.00 57.31 170 PHE A N 1
ATOM 1333 C CA . PHE A 1 170 ? 20.588 21.282 33.289 1.00 57.31 170 PHE A CA 1
ATOM 1334 C C . PHE A 1 170 ? 19.609 22.100 32.412 1.00 57.31 170 PHE A C 1
ATOM 1336 O O . PHE A 1 170 ? 19.859 22.323 31.234 1.00 57.31 170 PHE A O 1
ATOM 1343 N N . PRO A 1 171 ? 18.468 22.520 32.965 1.00 47.56 171 PRO A N 1
ATOM 1344 C CA . PRO A 1 171 ? 17.174 22.687 32.280 1.00 47.56 171 PRO A CA 1
ATOM 1345 C C . PRO A 1 171 ? 17.066 23.789 31.199 1.00 47.56 171 PRO A C 1
ATOM 1347 O O . PRO A 1 171 ? 17.225 24.965 31.515 1.00 47.56 171 PRO A O 1
ATOM 1350 N N . ASN A 1 172 ? 16.589 23.416 29.995 1.00 44.53 172 ASN A N 1
ATOM 1351 C CA . ASN A 1 172 ? 15.977 24.233 28.913 1.00 44.53 172 ASN A CA 1
ATOM 1352 C C . ASN A 1 172 ? 15.846 25.751 29.207 1.00 44.53 172 ASN A C 1
ATOM 1354 O O . ASN A 1 172 ? 14.806 26.227 29.686 1.00 44.53 172 ASN A O 1
ATOM 1358 N N . ASN A 1 173 ? 16.907 26.509 28.933 1.00 48.03 173 ASN A N 1
ATOM 1359 C CA . ASN A 1 173 ? 17.264 27.657 29.768 1.00 48.03 173 ASN A CA 1
ATOM 1360 C C . ASN A 1 173 ? 16.752 29.048 29.312 1.00 48.03 173 ASN A C 1
ATOM 1362 O O . ASN A 1 173 ? 16.567 29.298 28.119 1.00 48.03 173 ASN A O 1
ATOM 1366 N N . PRO A 1 174 ? 16.602 29.994 30.265 1.00 36.19 174 PRO A N 1
ATOM 1367 C CA . PRO A 1 174 ? 17.168 31.341 30.110 1.00 36.19 174 PRO A CA 1
ATOM 1368 C C . PRO A 1 174 ? 18.120 31.762 31.262 1.00 36.19 174 PRO A C 1
ATOM 1370 O O . PRO A 1 174 ? 18.950 32.633 31.031 1.00 36.19 174 PRO A O 1
ATOM 1373 N N . THR A 1 175 ? 18.021 31.150 32.461 1.00 41.25 175 THR A N 1
ATOM 1374 C CA . THR A 1 175 ? 18.938 31.233 33.636 1.00 41.25 175 THR A CA 1
ATOM 1375 C C . THR A 1 175 ? 18.715 30.050 34.626 1.00 41.25 175 THR A C 1
ATOM 1377 O O . THR A 1 175 ? 17.611 29.966 35.171 1.00 41.25 175 THR A O 1
ATOM 1380 N N . GLY A 1 176 ? 19.648 29.148 34.990 1.00 53.34 176 GLY A N 1
ATOM 1381 C CA . GLY A 1 176 ? 20.921 28.710 34.375 1.00 53.34 176 GLY A CA 1
ATOM 1382 C C . GLY A 1 176 ? 21.919 28.087 35.390 1.00 53.34 176 GLY A C 1
ATOM 1383 O O . GLY A 1 176 ? 21.921 28.478 36.551 1.00 53.34 176 GLY A O 1
ATOM 1384 N N . TYR A 1 177 ? 22.786 27.140 34.988 1.00 53.09 177 TYR A N 1
ATOM 1385 C CA . TYR A 1 177 ? 23.927 26.649 35.802 1.00 53.09 177 TYR A CA 1
ATOM 1386 C C . TYR A 1 177 ? 25.055 26.114 34.910 1.00 53.09 177 TYR A C 1
ATOM 1388 O O . TYR A 1 177 ? 24.899 25.060 34.301 1.00 53.09 177 TYR A O 1
ATOM 1396 N N . SER A 1 178 ? 26.193 26.808 34.856 1.00 58.28 178 SER A N 1
ATOM 1397 C CA . SER A 1 178 ? 27.419 26.290 34.236 1.00 58.28 178 SER A CA 1
ATOM 1398 C C . SER A 1 178 ? 28.324 25.754 35.348 1.00 58.28 178 SER A C 1
ATOM 1400 O O . SER A 1 178 ? 28.565 26.503 36.298 1.00 58.28 178 SER A O 1
ATOM 1402 N N . PRO A 1 179 ? 28.827 24.507 35.280 1.00 64.50 179 PRO A N 1
ATOM 1403 C CA . PRO A 1 179 ? 29.766 24.011 36.275 1.00 64.50 179 PRO A CA 1
ATOM 1404 C C . PRO A 1 179 ? 31.035 24.861 36.257 1.00 64.50 179 PRO A C 1
ATOM 1406 O O . PRO A 1 179 ? 31.551 25.221 35.194 1.00 64.50 179 PRO A O 1
ATOM 1409 N N . THR A 1 180 ? 31.557 25.154 37.444 1.00 69.69 180 THR A N 1
ATOM 1410 C CA . THR A 1 180 ? 32.891 25.743 37.585 1.00 69.69 180 THR A CA 1
ATOM 1411 C C . THR A 1 180 ? 33.943 24.816 36.973 1.00 69.69 180 THR A C 1
ATOM 1413 O O . THR A 1 180 ? 33.731 23.607 36.824 1.00 69.69 180 THR A O 1
ATOM 1416 N N . LYS A 1 181 ? 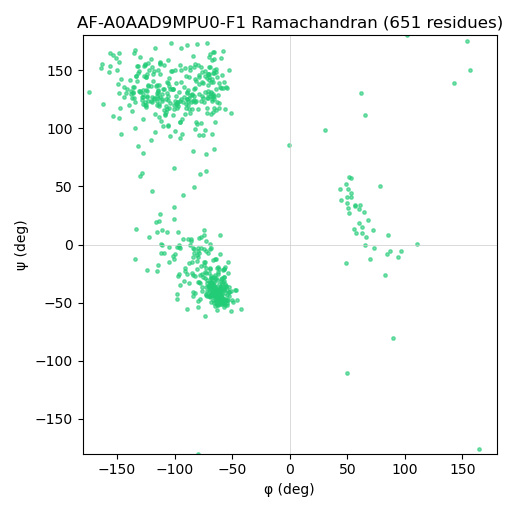35.123 25.356 36.654 1.00 71.44 181 LYS A N 1
ATOM 1417 C CA . LYS A 1 181 ? 36.239 24.565 36.115 1.00 71.44 181 LYS A CA 1
ATOM 1418 C C . LYS A 1 181 ? 36.570 23.350 36.993 1.00 71.44 181 LYS A C 1
ATOM 1420 O O . LYS A 1 181 ? 36.769 22.257 36.467 1.00 71.44 181 LYS A O 1
ATOM 1425 N N . THR A 1 182 ? 36.544 23.524 38.314 1.00 76.50 182 THR A N 1
ATOM 1426 C CA . THR A 1 182 ? 36.783 22.472 39.315 1.00 76.50 182 THR A CA 1
ATOM 1427 C C . THR A 1 182 ? 35.697 21.392 39.308 1.00 76.50 182 THR A C 1
ATOM 1429 O O . THR A 1 182 ? 36.015 20.201 39.338 1.00 76.50 182 THR A O 1
ATOM 1432 N N . GLU A 1 183 ? 34.419 21.777 39.214 1.00 76.19 183 GLU A N 1
ATOM 1433 C CA . GLU A 1 183 ? 33.291 20.834 39.145 1.00 76.19 183 GLU A CA 1
ATOM 1434 C C . GLU A 1 183 ? 33.314 20.037 37.836 1.00 76.19 183 GLU A C 1
ATOM 1436 O O . GLU A 1 183 ? 33.163 18.817 37.851 1.00 76.19 183 GLU A O 1
ATOM 1441 N N . ALA A 1 184 ? 33.580 20.696 36.706 1.00 76.56 184 ALA A N 1
ATOM 1442 C CA . ALA A 1 184 ? 33.688 20.050 35.400 1.00 76.56 184 ALA A CA 1
ATOM 1443 C C . ALA A 1 184 ? 34.895 19.094 35.309 1.00 76.56 184 ALA A C 1
ATOM 1445 O O . ALA A 1 184 ? 34.760 17.986 34.788 1.00 76.56 184 ALA A O 1
ATOM 1446 N N . GLN A 1 185 ? 36.059 19.465 35.857 1.00 81.25 185 GLN A N 1
ATOM 1447 C CA . GLN A 1 185 ? 37.218 18.565 35.959 1.00 81.25 185 GLN A CA 1
ATOM 1448 C C . GLN A 1 185 ? 36.915 17.336 36.824 1.00 81.25 185 GLN A C 1
ATOM 1450 O O . GLN A 1 185 ? 37.269 16.213 36.462 1.00 81.25 185 GLN A O 1
ATOM 1455 N N . SER A 1 186 ? 36.221 17.537 37.940 1.00 83.31 186 SER A N 1
ATOM 1456 C CA . SER A 1 186 ? 35.850 16.457 38.854 1.00 83.31 186 SER A CA 1
ATOM 1457 C C . SER A 1 186 ? 34.775 15.537 38.248 1.00 83.31 186 SER A C 1
ATOM 1459 O O . SER A 1 186 ? 34.883 14.317 38.365 1.00 83.31 186 SER A O 1
ATOM 1461 N N . LEU A 1 187 ? 33.818 16.087 37.488 1.00 84.56 187 LEU A N 1
ATOM 1462 C CA . LEU A 1 187 ? 32.860 15.327 36.674 1.00 84.56 187 LEU A CA 1
ATOM 1463 C C . LEU A 1 187 ? 33.567 14.463 35.614 1.00 84.56 187 LEU A C 1
ATOM 1465 O O . LEU A 1 187 ? 33.285 13.270 35.499 1.00 84.56 187 LEU A O 1
ATOM 1469 N N . LEU A 1 188 ? 34.521 15.033 34.868 1.00 86.12 188 LEU A N 1
ATOM 1470 C CA . LEU A 1 188 ? 35.344 14.280 33.911 1.00 86.12 188 LEU A CA 1
ATOM 1471 C C . LEU A 1 188 ? 36.131 13.156 34.602 1.00 86.12 188 LEU A C 1
ATOM 1473 O O . LEU A 1 188 ? 36.263 12.069 34.041 1.00 86.12 188 LEU A O 1
ATOM 1477 N N . SER A 1 189 ? 36.617 13.388 35.824 1.00 89.69 189 SER A N 1
ATOM 1478 C CA . SER A 1 189 ? 37.309 12.368 36.618 1.00 89.69 189 SER A CA 1
ATOM 1479 C C . SER A 1 189 ? 36.397 11.176 36.938 1.00 89.69 189 SER A C 1
ATOM 1481 O O . SER A 1 189 ? 36.744 10.043 36.600 1.00 89.69 189 SER A O 1
ATOM 1483 N N . ILE A 1 190 ? 35.198 11.409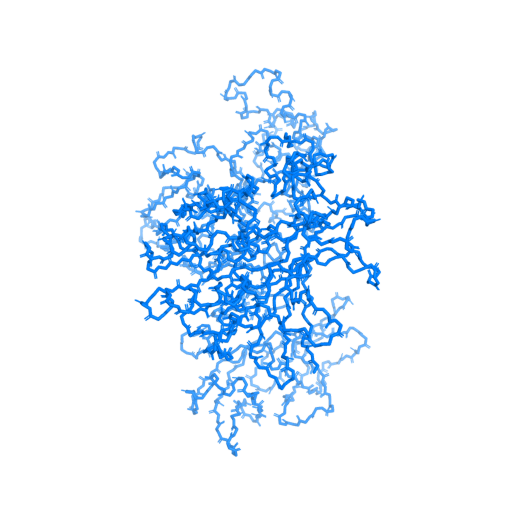 37.494 1.00 91.50 190 ILE A N 1
ATOM 1484 C CA . ILE A 1 190 ? 34.293 10.310 37.888 1.00 91.50 190 ILE A CA 1
ATOM 1485 C C . ILE A 1 190 ? 33.717 9.543 36.689 1.00 91.50 190 ILE A C 1
ATOM 1487 O O . ILE A 1 190 ? 33.581 8.321 36.756 1.00 91.50 190 ILE A O 1
ATOM 1491 N N . LEU A 1 191 ? 33.440 10.219 35.566 1.00 90.38 191 LEU A N 1
ATOM 1492 C CA . LEU A 1 191 ? 32.991 9.556 34.335 1.00 90.38 191 LEU A CA 1
ATOM 1493 C C . LEU A 1 191 ? 34.087 8.647 33.766 1.00 90.38 191 LEU A C 1
ATOM 1495 O O . LEU A 1 191 ? 33.799 7.551 33.285 1.00 90.38 191 LEU A O 1
ATOM 1499 N N . LYS A 1 192 ? 35.351 9.078 33.854 1.00 90.94 192 LYS A N 1
ATOM 1500 C CA . LYS A 1 192 ? 36.503 8.273 33.442 1.00 90.94 192 LYS A CA 1
ATOM 1501 C C . LYS A 1 192 ? 36.725 7.086 34.377 1.00 90.94 192 LYS A C 1
ATOM 1503 O O . LYS A 1 192 ? 36.933 5.984 33.882 1.00 90.94 192 LYS A O 1
ATOM 1508 N N . GLU A 1 193 ? 36.638 7.294 35.690 1.00 91.62 193 GLU A N 1
ATOM 1509 C CA . GLU A 1 193 ? 36.766 6.243 36.709 1.00 91.62 193 GLU A CA 1
ATOM 1510 C C . GLU A 1 193 ? 35.721 5.133 36.497 1.00 91.62 193 GLU A C 1
ATOM 1512 O O . GLU A 1 193 ? 36.089 3.963 36.391 1.00 91.62 193 GLU A O 1
ATOM 1517 N N . ALA A 1 194 ? 34.445 5.496 36.321 1.00 91.12 194 ALA A N 1
ATOM 1518 C CA . ALA A 1 194 ? 33.367 4.547 36.029 1.00 91.12 194 ALA A CA 1
ATOM 1519 C C . ALA A 1 194 ? 33.559 3.829 34.677 1.00 91.12 194 ALA A C 1
ATOM 1521 O O . ALA A 1 194 ? 33.381 2.617 34.559 1.00 91.12 194 ALA A O 1
ATOM 1522 N N . ALA A 1 195 ? 33.987 4.548 33.636 1.00 89.50 195 ALA A N 1
ATOM 1523 C CA . ALA A 1 195 ? 34.243 3.930 32.338 1.00 89.50 195 ALA A CA 1
ATOM 1524 C C . ALA A 1 195 ? 35.458 2.976 32.355 1.00 89.50 195 ALA A C 1
ATOM 1526 O O . ALA A 1 195 ? 35.481 2.006 31.590 1.00 89.50 195 ALA A O 1
ATOM 1527 N N . GLN A 1 196 ? 36.440 3.227 33.231 1.00 90.38 196 GLN A N 1
ATOM 1528 C CA . GLN A 1 196 ? 37.611 2.375 33.471 1.00 90.38 196 GLN A CA 1
ATOM 1529 C C . GLN A 1 196 ? 37.298 1.154 34.350 1.00 90.38 196 GLN A C 1
ATOM 1531 O O . GLN A 1 196 ? 37.876 0.095 34.112 1.00 90.38 196 GLN A O 1
ATOM 1536 N N . SER A 1 197 ? 36.369 1.256 35.309 1.00 89.00 197 SER A N 1
ATOM 1537 C CA . SER A 1 197 ? 35.881 0.102 36.087 1.00 89.00 197 SER A CA 1
ATOM 1538 C C . SER A 1 197 ? 34.965 -0.836 35.284 1.00 89.00 197 SER A C 1
ATOM 1540 O O . SER A 1 197 ? 34.618 -1.915 35.762 1.00 89.00 197 SER A O 1
ATOM 1542 N N . GLY A 1 198 ? 34.625 -0.464 34.044 1.00 86.00 198 GLY A N 1
ATOM 1543 C CA . GLY A 1 198 ? 33.906 -1.299 33.080 1.00 86.00 198 GLY A CA 1
ATOM 1544 C C . GLY A 1 198 ? 32.474 -0.852 32.787 1.00 86.00 198 GLY A C 1
ATOM 1545 O O . GLY A 1 198 ? 31.812 -1.487 31.966 1.00 86.00 198 GLY A O 1
ATOM 1546 N N . THR A 1 199 ? 31.995 0.233 33.401 1.00 89.25 199 THR A N 1
ATOM 1547 C CA . THR A 1 199 ? 30.654 0.760 33.137 1.00 89.25 199 THR A CA 1
ATOM 1548 C C . THR A 1 199 ? 30.571 1.341 31.721 1.00 89.25 199 THR A C 1
ATOM 1550 O O . THR A 1 199 ? 31.421 2.125 31.293 1.00 89.25 199 THR A O 1
ATOM 1553 N N . SER A 1 200 ? 29.532 0.961 30.977 1.00 89.69 200 SER A N 1
ATOM 1554 C CA . SER A 1 200 ? 29.207 1.551 29.671 1.00 89.69 200 SER A CA 1
ATOM 1555 C C . SER A 1 200 ? 28.306 2.770 29.860 1.00 89.69 200 SER A C 1
ATOM 1557 O O . SER A 1 200 ? 27.240 2.652 30.463 1.00 89.69 200 SER A O 1
ATOM 1559 N N . LEU A 1 201 ? 28.716 3.936 29.362 1.00 90.31 201 LEU A N 1
ATOM 1560 C CA . LEU A 1 201 ? 28.041 5.208 29.623 1.00 90.31 201 LEU A CA 1
ATOM 1561 C C . LEU A 1 201 ? 27.535 5.851 28.333 1.00 90.31 201 LEU A C 1
ATOM 1563 O O . LEU A 1 201 ? 28.303 6.108 27.405 1.00 90.31 201 LEU A O 1
ATOM 1567 N N . VAL A 1 202 ? 26.250 6.185 28.312 1.00 88.62 202 VAL A N 1
ATOM 1568 C CA . VAL A 1 202 ? 25.654 7.080 27.315 1.00 88.62 202 VAL A CA 1
ATOM 1569 C C . VAL A 1 202 ? 25.332 8.380 28.037 1.00 88.62 202 VAL A C 1
ATOM 1571 O O . VAL A 1 202 ? 24.491 8.386 28.932 1.00 88.62 202 VAL A O 1
ATOM 1574 N N . VAL A 1 203 ? 26.037 9.462 27.704 1.00 85.94 203 VAL A N 1
ATOM 1575 C CA . VAL A 1 203 ? 25.975 10.730 28.449 1.00 85.94 203 VAL A CA 1
ATOM 1576 C C . VAL A 1 203 ? 25.340 11.814 27.584 1.00 85.94 203 VAL A C 1
ATOM 1578 O O . VAL A 1 203 ? 25.869 12.135 26.518 1.00 85.94 203 VAL A O 1
ATOM 1581 N N . ILE A 1 204 ? 24.215 12.371 28.042 1.00 79.19 204 ILE A N 1
ATOM 1582 C CA . ILE A 1 204 ? 23.433 13.382 27.312 1.00 79.19 204 ILE A CA 1
ATOM 1583 C C . ILE A 1 204 ? 23.681 14.799 27.845 1.00 79.19 204 ILE A C 1
ATOM 1585 O O . ILE A 1 204 ? 23.603 15.025 29.051 1.00 79.19 204 ILE A O 1
ATOM 1589 N N . PHE A 1 205 ? 23.889 15.744 26.922 1.00 71.62 205 PHE A N 1
ATOM 1590 C CA . PHE A 1 205 ? 24.094 17.184 27.143 1.00 71.62 205 PHE A CA 1
ATOM 1591 C C . PHE A 1 205 ? 23.096 18.033 26.330 1.00 71.62 205 PHE A C 1
ATOM 1593 O O . PHE A 1 205 ? 22.665 17.600 25.264 1.00 71.62 205 PHE A O 1
ATOM 1600 N N . ASP A 1 206 ? 22.803 19.258 26.779 1.00 65.31 206 ASP A N 1
ATOM 1601 C CA . ASP A 1 206 ? 22.113 20.314 26.006 1.00 65.31 206 ASP A CA 1
ATOM 1602 C C . ASP A 1 206 ? 23.151 21.252 25.328 1.00 65.31 206 ASP A C 1
ATOM 1604 O O . ASP A 1 206 ? 24.264 21.424 25.831 1.00 65.31 206 ASP A O 1
ATOM 1608 N N . ASP A 1 207 ? 22.827 21.846 24.177 1.00 53.88 207 ASP A N 1
ATOM 1609 C CA . ASP A 1 207 ? 23.666 22.819 23.450 1.00 53.88 207 ASP A CA 1
ATOM 1610 C C . ASP A 1 207 ? 23.490 24.259 23.958 1.00 53.88 207 ASP A C 1
ATOM 1612 O O . ASP A 1 207 ? 24.329 25.121 23.694 1.00 53.88 207 ASP A O 1
ATOM 1616 N N . ALA A 1 208 ? 22.439 24.543 24.733 1.00 48.38 208 ALA A N 1
ATOM 1617 C CA . ALA A 1 208 ? 22.233 25.859 25.336 1.00 48.38 208 ALA A CA 1
ATOM 1618 C C . ALA A 1 208 ? 23.322 26.191 26.389 1.00 48.38 208 ALA A C 1
ATOM 1620 O O . ALA A 1 208 ? 23.122 26.069 27.595 1.00 48.38 208 ALA A O 1
ATOM 1621 N N . TYR A 1 209 ? 24.474 26.671 25.907 1.00 45.59 209 TYR A N 1
ATOM 1622 C CA . TYR A 1 209 ? 25.647 27.178 26.637 1.00 45.59 209 TYR A CA 1
ATOM 1623 C C . TYR A 1 209 ? 26.558 26.165 27.356 1.00 45.59 209 TYR A C 1
ATOM 1625 O O . TYR A 1 209 ? 27.637 26.555 27.800 1.00 45.59 209 TYR A O 1
ATOM 1633 N N . PHE A 1 210 ? 26.253 24.863 27.365 1.00 43.91 210 PHE A N 1
ATOM 1634 C CA . PHE A 1 210 ? 27.141 23.832 27.947 1.00 43.91 210 PHE A CA 1
ATOM 1635 C C . PHE A 1 210 ? 28.413 23.523 27.131 1.00 43.91 210 PHE A C 1
ATOM 1637 O O . PHE A 1 210 ? 29.225 22.663 27.485 1.00 43.91 210 PHE A O 1
ATOM 1644 N N . GLY A 1 211 ? 28.615 24.243 26.028 1.00 37.88 211 GLY A N 1
ATOM 1645 C CA . GLY A 1 211 ? 29.815 24.164 25.211 1.00 37.88 211 GLY A CA 1
ATOM 1646 C C . GLY A 1 211 ? 31.024 24.935 25.744 1.00 37.88 211 GLY A C 1
ATOM 1647 O O . GLY A 1 211 ? 32.045 24.877 25.070 1.00 37.88 211 GLY A O 1
ATOM 1648 N N . LEU A 1 212 ? 30.921 25.672 26.859 1.00 39.81 212 LEU A N 1
ATOM 1649 C CA . LEU A 1 212 ? 31.907 26.690 27.243 1.00 39.81 212 LEU A CA 1
ATOM 1650 C C . LEU A 1 212 ? 32.117 26.735 28.772 1.00 39.81 212 LEU A C 1
ATOM 1652 O O . LEU A 1 212 ? 31.162 26.928 29.525 1.00 39.81 212 LEU A O 1
ATOM 1656 N N . PHE A 1 213 ? 33.368 26.638 29.235 1.00 44.84 213 PHE A N 1
ATOM 1657 C CA . PHE A 1 213 ? 33.736 27.074 30.591 1.00 44.84 213 PHE A CA 1
ATOM 1658 C C . PHE A 1 213 ? 33.520 28.593 30.717 1.00 44.84 213 PHE A C 1
ATOM 1660 O O . PHE A 1 213 ? 33.939 29.353 29.841 1.00 44.84 213 PHE A O 1
ATOM 1667 N N . TYR A 1 214 ? 32.891 29.043 31.806 1.00 46.84 214 TYR A N 1
ATOM 1668 C CA . TYR A 1 214 ? 32.631 30.463 32.074 1.00 46.84 214 TYR A CA 1
ATOM 1669 C C . TYR A 1 214 ? 33.628 31.059 33.077 1.00 46.84 214 TYR A C 1
ATOM 1671 O O . TYR A 1 214 ? 33.250 31.485 34.161 1.00 46.84 214 TYR A O 1
ATOM 1679 N N . GLU A 1 215 ? 34.898 31.135 32.676 1.00 37.97 215 GLU A N 1
ATOM 1680 C CA . GLU A 1 215 ? 35.885 32.058 33.255 1.00 37.97 215 GLU A CA 1
ATOM 1681 C C . GLU A 1 215 ? 36.702 32.693 32.110 1.00 37.97 215 GLU A C 1
ATOM 1683 O O . GLU A 1 215 ? 37.143 31.996 31.200 1.00 37.97 215 GLU A O 1
ATOM 1688 N N . ASP A 1 216 ? 36.817 34.025 32.139 1.00 38.94 216 ASP A N 1
ATOM 1689 C CA . ASP A 1 216 ? 37.631 34.930 31.306 1.00 38.94 216 ASP A CA 1
ATOM 1690 C C . ASP A 1 216 ? 37.972 34.571 29.840 1.00 38.94 216 ASP A C 1
ATOM 1692 O O . ASP A 1 216 ? 38.982 33.932 29.561 1.00 38.94 216 ASP A O 1
ATOM 1696 N N . VAL A 1 217 ? 37.190 35.163 28.915 1.00 38.47 217 VAL A N 1
ATOM 1697 C CA . VAL A 1 217 ? 37.517 35.809 27.603 1.00 38.47 217 VAL A CA 1
ATOM 1698 C C . VAL A 1 217 ? 38.416 35.087 26.563 1.00 38.47 217 VAL A C 1
ATOM 1700 O O . VAL A 1 217 ? 38.390 35.451 25.387 1.00 38.47 217 VAL A O 1
ATOM 1703 N N . THR A 1 218 ? 39.168 34.046 26.906 1.00 36.06 218 THR A N 1
ATOM 1704 C CA . THR A 1 218 ? 40.230 33.463 26.072 1.00 36.06 218 THR A CA 1
ATOM 1705 C C . THR A 1 218 ? 40.172 31.938 26.027 1.00 36.06 218 THR A C 1
ATOM 1707 O O . THR A 1 218 ? 40.712 31.256 26.887 1.00 36.06 218 THR A O 1
ATOM 1710 N N . ILE A 1 219 ? 39.599 31.440 24.924 1.00 40.75 219 ILE A N 1
ATOM 1711 C CA . ILE A 1 219 ? 39.526 30.035 24.485 1.00 40.75 219 ILE A CA 1
ATOM 1712 C C . ILE A 1 219 ? 38.694 29.130 25.409 1.00 40.75 219 ILE A C 1
ATOM 1714 O O . ILE A 1 219 ? 39.057 28.795 26.530 1.00 40.75 219 ILE A O 1
ATOM 1718 N N . GLN A 1 220 ? 37.555 28.695 24.872 1.00 49.31 220 GLN A N 1
ATOM 1719 C CA . GLN A 1 220 ? 36.525 27.947 25.583 1.00 49.31 220 GLN A CA 1
ATOM 1720 C C . GLN A 1 220 ? 36.512 26.486 25.119 1.00 49.31 220 GLN A C 1
ATOM 1722 O O . GLN A 1 220 ? 36.134 26.190 23.985 1.00 49.31 220 GLN A O 1
ATOM 1727 N N . GLU A 1 221 ? 36.912 25.567 25.997 1.00 50.19 221 GLU A N 1
ATOM 1728 C CA . GLU A 1 221 ? 36.735 24.131 25.766 1.00 50.19 221 GLU A CA 1
ATOM 1729 C C . GLU A 1 221 ? 35.295 23.687 26.066 1.00 50.19 221 GLU A C 1
ATOM 1731 O O . GLU A 1 221 ? 34.633 24.195 26.971 1.00 50.19 221 GLU A O 1
ATOM 1736 N N . SER A 1 222 ? 34.815 22.709 25.297 1.00 62.44 222 SER A N 1
ATOM 1737 C CA . SER A 1 222 ? 33.461 22.171 25.417 1.00 62.44 222 SER A CA 1
ATOM 1738 C C . SER A 1 222 ? 33.448 20.902 26.247 1.00 62.44 222 SER A C 1
ATOM 1740 O O . SER A 1 222 ? 34.065 19.916 25.851 1.00 62.44 222 SER A O 1
ATOM 1742 N N . LEU A 1 223 ? 32.663 20.887 27.331 1.00 67.25 223 LEU A N 1
ATOM 1743 C CA . LEU A 1 223 ? 32.483 19.701 28.176 1.00 67.25 223 LEU A CA 1
ATOM 1744 C C . LEU A 1 223 ? 32.033 18.480 27.356 1.00 67.25 223 LEU A C 1
ATOM 1746 O O . LEU A 1 223 ? 32.539 17.381 27.564 1.00 67.25 223 LEU A O 1
ATOM 1750 N N . PHE A 1 224 ? 31.155 18.679 26.365 1.00 68.75 224 PHE A N 1
ATOM 1751 C CA . PHE A 1 224 ? 30.785 17.637 25.402 1.00 68.75 224 PHE A CA 1
ATOM 1752 C C . PHE A 1 224 ? 32.005 17.091 24.645 1.00 68.75 224 PHE A C 1
ATOM 1754 O O . PHE A 1 224 ? 32.151 15.878 24.536 1.00 68.75 224 PHE A O 1
ATOM 1761 N N . ALA A 1 225 ? 32.898 17.953 24.144 1.00 64.75 225 ALA A N 1
ATOM 1762 C CA . ALA A 1 225 ? 34.106 17.515 23.443 1.00 64.75 225 ALA A CA 1
ATOM 1763 C C . ALA A 1 225 ? 35.083 16.781 24.381 1.00 64.75 225 ALA A C 1
ATOM 1765 O O . ALA A 1 225 ? 35.643 15.758 23.986 1.00 64.75 225 ALA A O 1
ATOM 1766 N N . SER A 1 226 ? 35.234 17.252 25.622 1.00 73.62 226 SER A N 1
ATOM 1767 C CA . SER A 1 226 ? 36.054 16.601 26.649 1.00 73.62 226 SER A CA 1
ATOM 1768 C C . SER A 1 226 ? 35.511 15.213 27.017 1.00 73.62 226 SER A C 1
ATOM 1770 O O . SER A 1 226 ? 36.284 14.261 27.080 1.00 73.62 226 SER A O 1
ATOM 1772 N N . VAL A 1 227 ? 34.190 15.059 27.194 1.00 75.06 227 VAL A N 1
ATOM 1773 C CA . VAL A 1 227 ? 33.549 13.758 27.481 1.00 75.06 227 VAL A CA 1
ATOM 1774 C C . VAL A 1 227 ? 33.589 12.829 26.262 1.00 75.06 227 VAL A C 1
ATOM 1776 O O . VAL A 1 227 ? 33.888 11.645 26.402 1.00 75.06 227 VAL A O 1
ATOM 1779 N N . ALA A 1 228 ? 33.376 13.358 25.055 1.00 69.56 228 ALA A N 1
ATOM 1780 C CA . ALA A 1 228 ? 33.431 12.601 23.803 1.00 69.56 228 ALA A CA 1
ATOM 1781 C C . ALA A 1 228 ? 34.803 11.974 23.497 1.00 69.56 228 ALA A C 1
ATOM 1783 O O . ALA A 1 228 ? 34.881 11.040 22.700 1.00 69.56 228 ALA A O 1
ATOM 1784 N N . GLN A 1 229 ? 35.877 12.493 24.097 1.00 71.81 229 GLN A N 1
ATOM 1785 C CA . GLN A 1 229 ? 37.246 11.982 23.959 1.00 71.81 229 GLN A CA 1
ATOM 1786 C C . GLN A 1 229 ? 37.724 11.200 25.198 1.00 71.81 229 GLN A C 1
ATOM 1788 O O . GLN A 1 229 ? 38.839 10.682 25.206 1.00 71.81 229 GLN A O 1
ATOM 1793 N N . LEU A 1 230 ? 36.901 11.104 26.247 1.00 80.88 230 LEU A N 1
ATOM 1794 C CA . LEU A 1 230 ? 37.332 10.701 27.587 1.00 80.88 230 LEU A CA 1
ATOM 1795 C C . LEU A 1 230 ? 37.666 9.206 27.710 1.00 80.88 230 LEU A C 1
ATOM 1797 O O . LEU A 1 230 ? 38.650 8.845 28.360 1.00 80.88 230 LEU A O 1
ATOM 1801 N N . HIS A 1 231 ? 36.841 8.339 27.113 1.00 86.75 231 HIS A N 1
ATOM 1802 C CA . HIS A 1 231 ? 37.034 6.888 27.102 1.00 86.75 231 HIS A CA 1
ATOM 1803 C C . HIS A 1 231 ? 36.178 6.214 26.016 1.00 86.75 231 HIS A C 1
ATOM 1805 O O . HIS A 1 231 ? 35.121 6.722 25.652 1.00 86.75 231 HIS A O 1
ATOM 1811 N N . LYS A 1 232 ? 36.588 5.035 25.532 1.00 79.62 232 LYS A N 1
ATOM 1812 C CA . LYS A 1 232 ? 35.852 4.282 24.498 1.00 79.62 232 LYS A CA 1
ATOM 1813 C C . LYS A 1 232 ? 34.497 3.721 24.950 1.00 79.62 232 LYS A C 1
ATOM 1815 O O . LYS A 1 232 ? 33.581 3.623 24.147 1.00 79.62 232 LYS A O 1
ATOM 1820 N N . ASN A 1 233 ? 34.348 3.421 26.244 1.00 85.00 233 ASN A N 1
ATOM 1821 C CA . ASN A 1 233 ? 33.074 2.970 26.826 1.00 85.00 233 ASN A CA 1
ATOM 1822 C C . ASN A 1 233 ? 32.075 4.131 27.034 1.00 85.00 233 ASN A C 1
ATOM 1824 O O . ASN A 1 233 ? 31.043 3.932 27.670 1.00 85.00 233 ASN A O 1
ATOM 1828 N N . ILE A 1 234 ? 32.396 5.341 26.559 1.00 83.69 234 ILE A N 1
ATOM 1829 C CA . ILE A 1 234 ? 31.554 6.532 26.672 1.00 83.69 234 ILE A CA 1
ATOM 1830 C C . ILE A 1 234 ? 31.071 6.933 25.277 1.00 83.69 234 ILE A C 1
ATOM 1832 O O . ILE A 1 234 ? 31.866 7.137 24.356 1.00 83.69 234 ILE A O 1
ATOM 1836 N N . ILE A 1 235 ? 29.757 7.091 25.142 1.00 80.19 235 ILE A N 1
ATOM 1837 C CA . ILE A 1 235 ? 29.113 7.756 24.010 1.00 80.19 235 ILE A CA 1
ATOM 1838 C C . ILE A 1 235 ? 28.591 9.098 24.516 1.00 80.19 235 ILE A C 1
ATOM 1840 O O . ILE A 1 235 ? 27.686 9.146 25.348 1.00 80.19 235 ILE A O 1
ATOM 1844 N N . ALA A 1 236 ? 29.161 10.190 24.013 1.00 75.62 236 ALA A N 1
ATOM 1845 C CA . ALA A 1 236 ? 28.655 11.527 24.276 1.00 75.62 236 ALA A CA 1
ATOM 1846 C C . ALA A 1 236 ? 27.574 11.870 23.245 1.00 75.62 236 ALA A C 1
ATOM 1848 O O . ALA A 1 236 ? 27.793 11.761 22.033 1.00 75.62 236 ALA A O 1
ATOM 1849 N N . ILE A 1 237 ? 26.420 12.316 23.733 1.00 74.25 237 ILE A N 1
ATOM 1850 C CA . ILE A 1 237 ? 25.281 12.749 22.928 1.00 74.25 237 ILE A CA 1
ATOM 1851 C C . ILE A 1 237 ? 24.941 14.185 23.316 1.00 74.25 237 ILE A C 1
ATOM 1853 O O . ILE A 1 237 ? 24.666 14.483 24.472 1.00 74.25 237 ILE A O 1
ATOM 1857 N N . LYS A 1 238 ? 24.934 15.086 22.345 1.00 70.50 238 LYS A N 1
ATOM 1858 C CA . LYS A 1 238 ? 24.552 16.487 22.522 1.00 70.50 238 LYS A CA 1
ATOM 1859 C C . LYS A 1 238 ? 23.212 16.728 21.849 1.00 70.50 238 LYS A C 1
ATOM 1861 O O . LYS A 1 238 ? 23.046 16.306 20.708 1.00 70.50 238 LYS A O 1
ATOM 1866 N N . VAL A 1 239 ? 22.290 17.405 22.517 1.00 67.56 239 VAL A N 1
ATOM 1867 C CA . VAL A 1 239 ? 20.971 17.768 21.995 1.00 67.56 239 VAL A CA 1
ATOM 1868 C C . VAL A 1 239 ? 20.890 19.288 21.875 1.00 67.56 239 VAL A C 1
ATOM 1870 O O . VAL A 1 239 ? 21.142 19.978 22.849 1.00 67.56 239 VAL A O 1
ATOM 1873 N N . ASP A 1 240 ? 20.542 19.814 20.703 1.00 58.53 240 ASP A N 1
ATOM 1874 C CA . ASP A 1 240 ? 20.372 21.260 20.462 1.00 58.53 240 ASP A CA 1
ATOM 1875 C C . ASP A 1 240 ? 18.907 21.590 20.142 1.00 58.53 240 ASP A C 1
ATOM 1877 O O . ASP A 1 240 ? 18.193 20.767 19.566 1.00 58.53 240 ASP A O 1
ATOM 1881 N N . GLY A 1 241 ? 18.462 22.799 20.487 1.00 52.19 241 GLY A N 1
ATOM 1882 C CA . GLY A 1 241 ? 17.103 23.306 20.302 1.00 52.19 241 GLY A CA 1
ATOM 1883 C C . GLY A 1 241 ? 17.060 24.680 19.630 1.00 52.19 241 GLY A C 1
ATOM 1884 O O . GLY A 1 241 ? 16.517 25.629 20.194 1.00 52.19 241 GLY A O 1
ATOM 1885 N N . ILE A 1 242 ? 17.599 24.816 18.418 1.00 45.16 242 ILE A N 1
ATOM 1886 C CA . ILE A 1 242 ? 17.667 26.114 17.729 1.00 45.16 242 ILE A CA 1
ATOM 1887 C C . ILE A 1 242 ? 16.305 26.606 17.191 1.00 45.16 242 ILE A C 1
ATOM 1889 O O . ILE A 1 242 ? 15.610 25.942 16.414 1.00 45.16 242 ILE A O 1
ATOM 1893 N N . THR A 1 243 ? 15.999 27.870 17.505 1.00 40.38 243 THR A N 1
ATOM 1894 C CA . THR A 1 243 ? 15.264 28.805 16.634 1.00 40.38 243 THR A CA 1
ATOM 1895 C C . THR A 1 243 ? 16.260 29.634 15.827 1.00 40.38 243 THR A C 1
ATOM 1897 O O . THR A 1 243 ? 16.900 30.520 16.387 1.00 40.38 243 THR A O 1
ATOM 1900 N N . LYS A 1 244 ? 16.383 29.388 14.517 1.00 32.97 244 LYS A N 1
ATOM 1901 C CA . LYS A 1 244 ? 17.127 30.269 13.598 1.00 32.97 244 LYS A CA 1
ATOM 1902 C C . LYS A 1 244 ? 16.132 31.053 12.753 1.00 32.97 244 LYS A C 1
ATOM 1904 O O . LYS A 1 244 ? 15.558 30.514 11.810 1.00 32.97 244 LYS A O 1
ATOM 1909 N N . GLU A 1 245 ? 15.922 32.312 13.122 1.00 29.88 245 GLU A N 1
ATOM 1910 C CA . GLU A 1 245 ? 14.933 33.194 12.487 1.00 29.88 245 GLU A CA 1
ATOM 1911 C C . GLU A 1 245 ? 15.324 33.597 11.048 1.00 29.88 245 GLU A C 1
ATOM 1913 O O . GLU A 1 245 ? 14.448 33.896 10.242 1.00 29.88 245 GLU A O 1
ATOM 1918 N N . ASP A 1 246 ? 16.610 33.487 10.687 1.00 27.41 246 ASP A N 1
ATOM 1919 C CA . ASP A 1 246 ? 17.148 33.847 9.362 1.00 27.41 246 ASP A CA 1
ATOM 1920 C C . ASP A 1 246 ? 16.826 32.860 8.222 1.00 27.41 246 ASP A C 1
ATOM 1922 O O . ASP A 1 246 ? 17.140 33.128 7.061 1.00 27.41 246 ASP A O 1
ATOM 1926 N N . PHE A 1 247 ? 16.170 31.728 8.503 1.00 31.81 247 PHE A N 1
ATOM 1927 C CA . PHE A 1 247 ? 15.536 30.932 7.449 1.00 31.81 247 PHE A CA 1
ATOM 1928 C C . PHE A 1 247 ? 14.050 31.283 7.369 1.00 31.81 247 PHE A C 1
ATOM 1930 O O . PHE A 1 247 ? 13.281 31.018 8.295 1.00 31.81 247 PHE A O 1
ATOM 1937 N N . SER A 1 248 ? 13.627 31.788 6.207 1.00 26.53 248 SER A N 1
ATOM 1938 C CA . SER A 1 248 ? 12.272 32.280 5.884 1.00 26.53 248 SER A CA 1
ATOM 1939 C C . SER A 1 248 ? 11.130 31.249 5.996 1.00 26.53 248 SER A C 1
ATOM 1941 O O . SER A 1 248 ? 9.990 31.533 5.624 1.00 26.53 248 SER A O 1
ATOM 1943 N N . TRP A 1 249 ? 11.419 30.063 6.534 1.00 27.36 249 TRP A N 1
ATOM 1944 C CA . TRP A 1 249 ? 10.516 28.928 6.716 1.00 27.36 249 TRP A CA 1
ATOM 1945 C C . TRP A 1 249 ? 10.187 28.623 8.187 1.00 27.36 249 TRP A C 1
ATOM 1947 O O . TRP A 1 249 ? 9.306 27.806 8.438 1.00 27.36 249 TRP A O 1
ATOM 1957 N N . GLY A 1 250 ? 10.833 29.286 9.158 1.00 29.61 250 GLY A N 1
ATOM 1958 C CA . GLY A 1 250 ? 10.392 29.289 10.562 1.00 29.61 250 GLY A CA 1
ATOM 1959 C C . GLY A 1 250 ? 10.360 27.922 11.263 1.00 29.61 250 GLY A C 1
ATOM 1960 O O . GLY A 1 250 ? 9.484 27.692 12.095 1.00 29.61 250 GLY A O 1
ATOM 1961 N N . LEU A 1 251 ? 11.283 27.012 10.933 1.00 30.67 251 LEU A N 1
ATOM 1962 C CA . LEU A 1 251 ? 11.396 25.721 11.618 1.00 30.67 251 LEU A CA 1
ATOM 1963 C C . LEU A 1 251 ? 11.998 25.861 13.025 1.00 30.67 251 LEU A C 1
ATOM 1965 O O . LEU A 1 251 ? 12.939 26.622 13.248 1.00 30.67 251 LEU A O 1
ATOM 1969 N N . ARG A 1 252 ? 11.515 25.016 13.942 1.00 37.88 252 ARG A N 1
ATOM 1970 C CA . ARG A 1 252 ? 12.216 24.651 15.181 1.00 37.88 252 ARG A CA 1
ATOM 1971 C C . ARG A 1 252 ? 12.649 23.200 15.091 1.00 37.88 252 ARG A C 1
ATOM 1973 O O . ARG A 1 252 ? 11.841 22.337 14.740 1.00 37.88 252 ARG A O 1
ATOM 1980 N N . VAL A 1 253 ? 13.920 22.963 15.382 1.00 40.84 253 VAL A N 1
ATOM 1981 C CA . VAL A 1 253 ? 14.597 21.690 15.135 1.00 40.84 253 VAL A CA 1
ATOM 1982 C C . VAL A 1 253 ? 15.316 21.253 16.402 1.00 40.84 253 VAL A C 1
ATOM 1984 O O . VAL A 1 253 ? 16.035 22.046 17.005 1.00 40.84 253 VAL A O 1
ATOM 1987 N N . GLY A 1 254 ? 15.109 19.994 16.786 1.00 47.44 254 GLY A N 1
ATOM 1988 C CA . GLY A 1 254 ? 16.000 19.282 17.688 1.00 47.44 254 GLY A CA 1
ATOM 1989 C C . GLY A 1 254 ? 17.155 18.691 16.882 1.00 47.44 254 GLY A C 1
ATOM 1990 O O . GLY A 1 254 ? 16.903 17.939 15.935 1.00 47.44 254 GLY A O 1
ATOM 1991 N N . PHE A 1 255 ? 18.401 19.017 17.220 1.00 52.84 255 PHE A N 1
ATOM 1992 C CA . PHE A 1 255 ? 19.567 18.329 16.654 1.00 52.84 255 PHE A CA 1
ATOM 1993 C C . PHE A 1 255 ? 20.121 17.337 17.667 1.00 52.84 255 PHE A C 1
ATOM 1995 O O . PHE A 1 255 ? 20.035 17.579 18.867 1.00 52.84 255 PHE A O 1
ATOM 2002 N N . ILE A 1 256 ? 20.710 16.242 17.188 1.00 56.06 256 ILE A N 1
ATOM 2003 C CA . ILE A 1 256 ? 21.477 15.317 18.027 1.00 56.06 256 ILE A CA 1
ATOM 2004 C C . ILE A 1 256 ? 22.868 15.152 17.420 1.00 56.06 256 ILE A C 1
ATOM 2006 O O . ILE A 1 256 ? 22.978 14.725 16.270 1.00 56.06 256 ILE A O 1
ATOM 2010 N N . THR A 1 257 ? 23.920 15.452 18.181 1.00 58.50 257 THR A N 1
ATOM 2011 C CA . THR A 1 257 ? 25.308 15.151 17.809 1.00 58.50 257 THR A CA 1
ATOM 2012 C C . THR A 1 257 ? 25.829 13.978 18.630 1.00 58.50 257 THR A C 1
ATOM 2014 O O . THR A 1 257 ? 25.831 14.045 19.856 1.00 58.50 257 THR A O 1
ATOM 2017 N N . ILE A 1 258 ? 26.309 12.923 17.970 1.00 60.72 258 ILE A N 1
ATOM 2018 C CA . ILE A 1 258 ? 26.868 11.723 18.617 1.00 60.72 258 ILE A CA 1
ATOM 2019 C C . ILE A 1 258 ? 28.384 11.691 18.381 1.00 60.72 258 ILE A C 1
ATOM 2021 O O . ILE A 1 258 ? 28.839 11.913 17.253 1.00 60.72 258 ILE A O 1
ATOM 2025 N N . SER A 1 259 ? 29.163 11.423 19.434 1.00 60.66 259 SER A N 1
ATOM 2026 C CA . SER A 1 259 ? 30.629 11.351 19.380 1.00 60.66 259 SER A CA 1
ATOM 2027 C C . SER A 1 259 ? 31.195 10.351 20.400 1.00 60.66 259 SER A C 1
ATOM 2029 O O . SER A 1 259 ? 30.748 10.292 21.544 1.00 60.66 259 SER A O 1
ATOM 2031 N N . SER A 1 260 ? 32.196 9.573 19.985 1.00 66.56 260 SER A N 1
ATOM 2032 C CA . SER A 1 260 ? 32.951 8.617 20.813 1.00 66.56 260 SER A CA 1
ATOM 2033 C C . SER A 1 260 ? 34.250 8.227 20.077 1.00 66.56 260 SER A C 1
ATOM 2035 O O . SER A 1 260 ? 34.245 8.257 18.840 1.00 66.56 260 SER A O 1
ATOM 2037 N N . PRO A 1 261 ? 35.354 7.854 20.763 1.00 58.09 261 PRO A N 1
ATOM 2038 C CA . PRO A 1 261 ? 36.664 7.664 20.125 1.00 58.09 261 PRO A CA 1
ATOM 2039 C C . PRO A 1 261 ? 36.740 6.551 19.065 1.00 58.09 261 PRO A C 1
ATOM 2041 O O . PRO A 1 261 ? 37.610 6.608 18.201 1.00 58.09 261 PRO A O 1
ATOM 2044 N N . GLU A 1 262 ? 35.853 5.550 19.114 1.00 62.62 262 GLU A N 1
ATOM 2045 C CA . GLU A 1 262 ? 35.873 4.369 18.223 1.00 62.62 262 GLU A CA 1
ATOM 2046 C C . GLU A 1 262 ? 34.761 4.385 17.142 1.00 62.62 262 GLU A C 1
ATOM 2048 O O . GLU A 1 262 ? 34.536 3.397 16.432 1.00 62.62 262 GLU A O 1
ATOM 2053 N N . LEU A 1 263 ? 34.046 5.507 16.966 1.00 58.88 263 LEU A N 1
ATOM 2054 C CA . LEU A 1 263 ? 33.056 5.634 15.889 1.00 58.88 263 LEU A CA 1
ATOM 2055 C C . LEU A 1 263 ? 33.735 5.724 14.514 1.00 58.88 263 LEU A C 1
ATOM 2057 O O . LEU A 1 263 ? 34.581 6.581 14.268 1.00 58.88 263 LEU A O 1
ATOM 2061 N N . SER A 1 264 ? 33.312 4.836 13.613 1.00 55.09 264 SER A N 1
ATOM 2062 C CA . SER A 1 264 ? 33.780 4.722 12.230 1.00 55.09 264 SER A CA 1
ATOM 2063 C C . SER A 1 264 ? 32.634 4.996 11.255 1.00 55.09 264 SER A C 1
ATOM 2065 O O . SER A 1 264 ? 31.470 5.002 11.650 1.00 55.09 264 SER A O 1
ATOM 2067 N N . GLU A 1 265 ? 32.938 5.158 9.968 1.00 48.69 265 GLU A N 1
ATOM 2068 C CA . GLU A 1 265 ? 31.943 5.393 8.909 1.00 48.69 265 GLU A CA 1
ATOM 2069 C C . GLU A 1 265 ? 30.812 4.344 8.907 1.00 48.69 265 GLU A C 1
ATOM 2071 O O . GLU A 1 265 ? 29.636 4.698 8.876 1.00 48.69 265 GLU A O 1
ATOM 2076 N N . LYS A 1 266 ? 31.139 3.058 9.112 1.00 50.84 266 LYS A N 1
ATOM 2077 C CA . LYS A 1 266 ? 30.140 1.980 9.253 1.00 50.84 266 LYS A CA 1
ATOM 2078 C C . LYS A 1 266 ? 29.264 2.122 10.502 1.00 50.84 266 LYS A C 1
ATOM 2080 O O . LYS A 1 266 ? 28.081 1.786 10.465 1.00 50.84 266 LYS A O 1
ATOM 2085 N N . HIS A 1 267 ? 29.825 2.613 11.609 1.00 55.69 267 HIS A N 1
ATOM 2086 C CA . HIS A 1 267 ? 29.045 2.924 12.811 1.00 55.69 267 HIS A CA 1
ATOM 2087 C C . HIS A 1 267 ? 28.099 4.106 12.552 1.00 55.69 267 HIS A C 1
ATOM 2089 O O . HIS A 1 267 ? 26.960 4.080 13.015 1.00 55.69 267 HIS A O 1
ATOM 2095 N N . PHE A 1 268 ? 28.519 5.093 11.755 1.00 52.78 268 PHE A N 1
ATOM 2096 C CA . PHE A 1 268 ? 27.673 6.217 11.359 1.00 52.78 268 PHE A CA 1
ATOM 2097 C C . PHE A 1 268 ? 26.538 5.815 10.414 1.00 52.78 268 PHE A C 1
ATOM 2099 O O . PHE A 1 268 ? 25.403 6.192 10.685 1.00 52.78 268 PHE A O 1
ATOM 2106 N N . GLU A 1 269 ? 26.774 4.979 9.398 1.00 49.97 269 GLU A N 1
ATOM 2107 C CA . GLU A 1 269 ? 25.689 4.437 8.558 1.00 49.97 269 GLU A CA 1
ATOM 2108 C C . GLU A 1 269 ? 24.668 3.618 9.368 1.00 49.97 269 GLU A C 1
ATOM 2110 O O . GLU A 1 269 ? 23.460 3.677 9.121 1.00 49.97 269 GLU A O 1
ATOM 2115 N N . ALA A 1 270 ? 25.140 2.828 10.339 1.00 53.59 270 ALA A N 1
ATOM 2116 C CA . ALA A 1 270 ? 24.274 2.031 11.203 1.00 53.59 270 ALA A CA 1
ATOM 2117 C C . ALA A 1 270 ? 23.443 2.915 12.148 1.00 53.59 270 ALA A C 1
ATOM 2119 O O . ALA A 1 270 ? 22.244 2.679 12.309 1.00 53.59 270 ALA A O 1
ATOM 2120 N N . LEU A 1 271 ? 24.057 3.949 12.736 1.00 54.19 271 LEU A N 1
ATOM 2121 C CA . LEU A 1 271 ? 23.358 4.953 13.540 1.00 54.19 271 LEU A CA 1
ATOM 2122 C C . LEU A 1 271 ? 22.368 5.755 12.694 1.00 54.19 271 LEU A C 1
ATOM 2124 O O . LEU A 1 271 ? 21.247 5.957 13.138 1.00 54.19 271 LEU A O 1
ATOM 2128 N N . GLU A 1 272 ? 22.713 6.140 11.466 1.00 50.91 272 GLU A N 1
ATOM 2129 C CA . GLU A 1 272 ? 21.807 6.825 10.541 1.00 50.91 272 GLU A CA 1
ATOM 2130 C C . GLU A 1 272 ? 20.575 5.965 10.224 1.00 50.91 272 GLU A C 1
ATOM 2132 O O . GLU A 1 272 ? 19.442 6.420 10.401 1.00 50.91 272 GLU A O 1
ATOM 2137 N N . LYS A 1 273 ? 20.768 4.691 9.855 1.00 53.62 273 LYS A N 1
ATOM 2138 C CA . LYS A 1 273 ? 19.668 3.734 9.625 1.00 53.62 273 LYS A CA 1
ATOM 2139 C C . LYS A 1 273 ? 18.799 3.546 10.875 1.00 53.62 273 LYS A C 1
ATOM 2141 O O . LYS A 1 273 ? 17.572 3.551 10.760 1.00 53.62 273 LYS A O 1
ATOM 2146 N N . LYS A 1 274 ? 19.404 3.439 12.065 1.00 55.25 274 LYS A N 1
ATOM 2147 C CA . LYS A 1 274 ? 18.672 3.371 13.343 1.00 55.25 274 LYS A CA 1
ATOM 2148 C C . LYS A 1 274 ? 17.921 4.670 13.657 1.00 55.25 274 LYS A C 1
ATOM 2150 O O . LYS A 1 274 ? 16.767 4.590 14.055 1.00 55.25 274 LYS A O 1
ATOM 2155 N N . CYS A 1 275 ? 18.503 5.844 13.412 1.00 51.31 275 CYS A N 1
ATOM 2156 C CA . CYS A 1 275 ? 17.839 7.144 13.553 1.00 51.31 275 CYS A CA 1
ATOM 2157 C C . CYS A 1 275 ? 16.620 7.240 12.633 1.00 51.31 275 CYS A C 1
ATOM 2159 O O . CYS A 1 275 ? 15.540 7.606 13.086 1.00 51.31 275 CYS A O 1
ATOM 2161 N N . PHE A 1 276 ? 16.753 6.854 11.360 1.00 49.97 276 PHE A N 1
ATOM 2162 C CA . PHE A 1 276 ? 15.618 6.801 10.437 1.00 49.97 276 PHE A CA 1
ATOM 2163 C C . PHE A 1 276 ? 14.529 5.830 10.913 1.00 49.97 276 PHE A C 1
ATOM 2165 O O . PHE A 1 276 ? 13.347 6.164 10.829 1.00 49.97 276 PHE A O 1
ATOM 2172 N N . ALA A 1 277 ? 14.903 4.663 11.446 1.00 49.91 277 ALA A N 1
ATOM 2173 C CA . ALA A 1 277 ? 13.957 3.710 12.019 1.00 49.91 277 ALA A CA 1
ATOM 2174 C C . ALA A 1 277 ? 13.264 4.253 13.284 1.00 49.91 277 ALA A C 1
ATOM 2176 O O . ALA A 1 277 ? 12.047 4.147 13.375 1.00 49.91 277 ALA A O 1
ATOM 2177 N N . ALA A 1 278 ? 13.997 4.887 14.205 1.00 47.94 278 ALA A N 1
ATOM 2178 C CA . ALA A 1 278 ? 13.487 5.479 15.448 1.00 47.94 278 ALA A CA 1
ATOM 2179 C C . ALA A 1 278 ? 12.594 6.712 15.213 1.00 47.94 278 ALA A C 1
ATOM 2181 O O . ALA A 1 278 ? 11.606 6.942 15.912 1.00 47.94 278 ALA A O 1
ATOM 2182 N N . VAL A 1 279 ? 12.906 7.509 14.190 1.00 45.69 279 VAL A N 1
ATOM 2183 C CA . VAL A 1 279 ? 12.076 8.645 13.768 1.00 45.69 279 VAL A CA 1
ATOM 2184 C C . VAL A 1 279 ? 10.796 8.150 13.093 1.00 45.69 279 VAL A C 1
ATOM 2186 O O . VAL A 1 279 ? 9.712 8.623 13.434 1.00 45.69 279 VAL A O 1
ATOM 2189 N N . ARG A 1 280 ? 10.884 7.149 12.200 1.00 43.66 280 ARG A N 1
ATOM 2190 C CA . ARG A 1 280 ? 9.695 6.477 11.642 1.00 43.66 280 ARG A CA 1
ATOM 2191 C C . ARG A 1 280 ? 8.857 5.829 12.749 1.00 43.66 280 ARG A C 1
ATOM 2193 O O . ARG A 1 280 ? 7.646 6.018 12.752 1.00 43.66 280 ARG A O 1
ATOM 2200 N N . SER A 1 281 ? 9.486 5.146 13.709 1.00 37.97 281 SER A N 1
ATOM 2201 C CA . SER A 1 281 ? 8.787 4.495 14.820 1.00 37.97 281 SER A CA 1
ATOM 2202 C C . SER A 1 281 ? 8.165 5.495 15.787 1.00 37.97 281 SER A C 1
ATOM 2204 O O . SER A 1 281 ? 7.088 5.232 16.293 1.00 37.97 281 SER A O 1
ATOM 2206 N N . THR A 1 282 ? 8.760 6.673 15.995 1.00 37.09 282 THR A N 1
ATOM 2207 C CA . THR A 1 282 ? 8.167 7.735 16.827 1.00 37.09 282 THR A CA 1
ATOM 2208 C C . THR A 1 282 ? 6.972 8.409 16.151 1.00 37.09 282 THR A C 1
ATOM 2210 O O . THR A 1 282 ? 6.029 8.792 16.840 1.00 37.09 282 THR A O 1
ATOM 2213 N N . VAL A 1 283 ? 6.952 8.481 14.815 1.00 35.69 283 VAL A N 1
ATOM 2214 C CA . VAL A 1 283 ? 5.743 8.828 14.043 1.00 35.69 283 VAL A CA 1
ATOM 2215 C C . VAL A 1 283 ? 4.693 7.704 14.100 1.00 35.69 283 VAL A C 1
ATOM 2217 O O . VAL A 1 283 ? 3.504 7.984 13.982 1.00 35.69 283 VAL A O 1
ATOM 2220 N N . SER A 1 284 ? 5.103 6.452 14.335 1.00 33.78 284 SER A N 1
ATOM 2221 C CA . SER A 1 284 ? 4.227 5.273 14.402 1.00 33.78 284 SER A CA 1
ATOM 2222 C C . SER A 1 284 ? 4.120 4.629 15.798 1.00 33.78 284 SER A C 1
ATOM 2224 O O . SER A 1 284 ? 3.870 3.430 15.871 1.00 33.78 284 SER A O 1
ATOM 2226 N N . ASN A 1 285 ? 4.331 5.381 16.890 1.00 31.05 285 ASN A N 1
ATOM 2227 C CA . ASN A 1 285 ? 4.326 4.856 18.271 1.00 31.05 285 ASN A CA 1
ATOM 2228 C C . ASN A 1 285 ? 3.010 5.138 19.025 1.00 31.05 285 ASN A C 1
ATOM 2230 O O . ASN A 1 285 ? 2.979 5.224 20.253 1.00 31.05 285 ASN A O 1
ATOM 2234 N N . GLU A 1 286 ? 1.883 5.162 18.303 1.00 33.78 286 GLU A N 1
ATOM 2235 C CA . GLU A 1 286 ? 0.756 4.368 18.807 1.00 33.78 286 GLU A CA 1
ATOM 2236 C C . GLU A 1 286 ? 1.255 2.913 18.858 1.00 33.78 286 GLU A C 1
ATOM 2238 O O . GLU A 1 286 ? 1.880 2.459 17.901 1.00 33.78 286 GLU A O 1
ATOM 2243 N N . LYS A 1 287 ? 1.015 2.158 19.944 1.00 34.25 287 LYS A N 1
ATOM 2244 C CA . LYS A 1 287 ? 1.250 0.701 19.914 1.00 34.25 287 LYS A CA 1
ATOM 2245 C C . LYS A 1 287 ? 0.523 0.166 18.687 1.00 34.25 287 LYS A C 1
ATOM 2247 O O . LYS A 1 287 ? -0.705 0.220 18.673 1.00 34.25 287 LYS A O 1
ATOM 2252 N N . ILE A 1 288 ? 1.261 -0.327 17.691 1.00 43.69 288 ILE A N 1
ATOM 2253 C CA . ILE A 1 288 ? 0.680 -0.737 16.412 1.00 43.69 288 ILE A CA 1
ATOM 2254 C C . ILE A 1 288 ? -0.089 -2.047 16.610 1.00 43.69 288 ILE A C 1
ATOM 2256 O O . ILE A 1 288 ? 0.378 -3.144 16.296 1.00 43.69 288 ILE A O 1
ATOM 2260 N N . MET A 1 289 ? -1.289 -1.924 17.171 1.00 52.44 289 MET A N 1
ATOM 2261 C CA . MET A 1 289 ? -2.253 -2.999 17.261 1.00 52.44 289 MET A CA 1
ATOM 2262 C C . MET A 1 289 ? -2.639 -3.356 15.832 1.00 52.44 289 MET A C 1
ATOM 2264 O O . MET A 1 289 ? -3.178 -2.537 15.088 1.00 52.44 289 MET A O 1
ATOM 2268 N N . ALA A 1 290 ? -2.316 -4.583 15.432 1.00 55.69 290 ALA A N 1
ATOM 2269 C CA . ALA A 1 290 ? -2.785 -5.115 14.171 1.00 55.69 290 ALA A CA 1
ATOM 2270 C C . ALA A 1 290 ? -4.312 -5.247 14.251 1.00 55.69 290 ALA A C 1
ATOM 2272 O O . ALA A 1 290 ? -4.829 -6.146 14.921 1.00 55.69 290 ALA A O 1
ATOM 2273 N N . ALA A 1 291 ? -5.027 -4.346 13.579 1.00 84.38 291 ALA A N 1
ATOM 2274 C CA . ALA A 1 291 ? -6.477 -4.403 13.465 1.00 84.38 291 ALA A CA 1
ATOM 2275 C C . ALA A 1 291 ? -6.919 -5.720 12.807 1.00 84.38 291 ALA A C 1
ATOM 2277 O O . ALA A 1 291 ? -7.931 -6.294 13.213 1.00 84.38 291 ALA A O 1
ATOM 2278 N N . VAL A 1 292 ? -6.120 -6.249 11.868 1.00 93.56 292 VAL A N 1
ATOM 2279 C CA . VAL A 1 292 ? -6.238 -7.623 11.352 1.00 93.56 292 VAL A CA 1
ATOM 2280 C C . VAL A 1 292 ? -4.854 -8.266 11.250 1.00 93.56 292 VAL A C 1
ATOM 2282 O O . VAL A 1 292 ? -3.920 -7.658 10.732 1.00 93.56 292 VAL A O 1
ATOM 2285 N N . GLN A 1 293 ? -4.712 -9.516 11.691 1.00 95.81 293 GLN A N 1
ATOM 2286 C CA . GLN A 1 293 ? -3.489 -10.302 11.510 1.00 95.81 293 GLN A CA 1
ATOM 2287 C C . GLN A 1 293 ? -3.819 -11.720 11.040 1.00 95.81 293 GLN A C 1
ATOM 2289 O O . GLN A 1 293 ? -4.529 -12.463 11.713 1.00 95.81 293 GLN A O 1
ATOM 2294 N N . LEU A 1 294 ? -3.268 -12.102 9.893 1.00 97.19 294 LEU A N 1
ATOM 2295 C CA . LEU A 1 294 ? -3.272 -13.457 9.357 1.00 97.19 294 LEU A CA 1
ATOM 2296 C C . LEU A 1 294 ? -1.907 -14.069 9.672 1.00 97.19 294 LEU A C 1
ATOM 2298 O O . LEU A 1 294 ? -0.890 -13.500 9.272 1.00 97.19 294 LEU A O 1
ATOM 2302 N N . LYS A 1 295 ? -1.892 -15.206 10.371 1.00 96.31 295 LYS A N 1
ATOM 2303 C CA . LYS A 1 295 ? -0.695 -16.024 10.608 1.00 96.31 295 LYS A CA 1
ATOM 2304 C C . LYS A 1 295 ? -0.857 -17.375 9.927 1.00 96.31 295 LYS A C 1
ATOM 2306 O O . LYS A 1 295 ? -1.801 -18.103 10.246 1.00 96.31 295 LYS A O 1
ATOM 2311 N N . ASP A 1 296 ? 0.043 -17.689 9.002 1.00 96.25 296 ASP A N 1
ATOM 2312 C CA . ASP A 1 296 ? 0.109 -18.967 8.272 1.00 96.25 296 ASP A CA 1
ATOM 2313 C C . ASP A 1 296 ? -1.229 -19.413 7.638 1.00 96.25 296 ASP A C 1
ATOM 2315 O O . ASP A 1 296 ? -1.532 -20.608 7.517 1.00 96.25 296 ASP A O 1
ATOM 2319 N N . ILE A 1 297 ? -2.063 -18.446 7.235 1.00 97.06 297 ILE A N 1
ATOM 2320 C CA . ILE A 1 297 ? -3.425 -18.703 6.757 1.00 97.06 297 ILE A CA 1
ATOM 2321 C C . ILE A 1 297 ? -3.391 -19.458 5.432 1.00 97.06 297 ILE A C 1
ATOM 2323 O O . ILE A 1 297 ? -2.784 -19.020 4.458 1.00 97.06 297 ILE A O 1
ATOM 2327 N N . SER A 1 298 ? -4.078 -20.594 5.376 1.00 96.62 298 SER A N 1
ATOM 2328 C CA . SER A 1 298 ? -4.169 -21.412 4.167 1.00 96.62 298 SER A CA 1
ATOM 2329 C C . SER A 1 298 ? -5.607 -21.837 3.889 1.00 96.62 298 SER A C 1
ATOM 2331 O O . SER A 1 298 ? -6.368 -22.144 4.812 1.00 96.62 298 SER A O 1
ATOM 2333 N N . LYS A 1 299 ? -5.959 -21.914 2.601 1.00 96.94 299 LYS A N 1
ATOM 2334 C CA . LYS A 1 299 ? -7.237 -22.430 2.103 1.00 96.94 299 LYS A CA 1
ATOM 2335 C C . LYS A 1 299 ? -6.995 -23.523 1.075 1.00 96.94 299 LYS A C 1
ATOM 2337 O O . LYS A 1 299 ? -6.420 -23.274 0.016 1.00 96.94 299 LYS A O 1
ATOM 2342 N N . THR A 1 300 ? -7.500 -24.712 1.378 1.00 95.44 300 THR A N 1
ATOM 2343 C CA . THR A 1 300 ? -7.579 -25.831 0.437 1.00 95.44 300 THR A CA 1
ATOM 2344 C C . THR A 1 300 ? -9.048 -26.177 0.238 1.00 95.44 300 THR A C 1
ATOM 2346 O O . THR A 1 300 ? -9.774 -26.364 1.216 1.00 95.44 300 THR A O 1
ATOM 2349 N N . TYR A 1 301 ? -9.502 -26.216 -1.013 1.00 93.25 301 TYR A N 1
ATOM 2350 C CA . TYR A 1 301 ? -10.844 -26.687 -1.360 1.00 93.25 301 TYR A CA 1
ATOM 2351 C C . TYR A 1 301 ? -10.847 -28.203 -1.605 1.00 93.25 301 TYR A C 1
ATOM 2353 O O . TYR A 1 301 ? -9.799 -28.852 -1.683 1.00 93.25 301 TYR A O 1
ATOM 2361 N N . THR A 1 302 ? -12.042 -28.773 -1.761 1.00 85.56 302 THR A N 1
ATOM 2362 C CA . THR A 1 302 ? -12.216 -30.133 -2.282 1.00 85.56 302 THR A CA 1
ATOM 2363 C C . THR A 1 302 ? -11.470 -30.303 -3.614 1.00 85.56 302 THR A C 1
ATOM 2365 O O . THR A 1 302 ? -11.258 -29.342 -4.353 1.00 85.56 302 THR A O 1
ATOM 2368 N N . ASN A 1 303 ? -11.015 -31.528 -3.896 1.00 85.56 303 ASN A N 1
ATOM 2369 C CA . ASN A 1 303 ? -10.070 -31.862 -4.977 1.00 85.56 303 ASN A CA 1
ATOM 2370 C C . ASN A 1 303 ? -8.635 -31.315 -4.781 1.00 85.56 303 ASN A C 1
ATOM 2372 O O . ASN A 1 303 ? -7.875 -31.226 -5.739 1.00 85.56 303 ASN A O 1
ATOM 2376 N N . ASN A 1 304 ? -8.250 -30.986 -3.540 1.00 83.88 304 ASN A N 1
ATOM 2377 C CA . ASN A 1 304 ? -6.897 -30.560 -3.148 1.00 83.88 304 ASN A CA 1
ATOM 2378 C C . ASN A 1 304 ? -6.390 -29.280 -3.852 1.00 83.88 304 ASN A C 1
ATOM 2380 O O . ASN A 1 304 ? -5.193 -29.095 -4.068 1.00 83.88 304 ASN A O 1
ATOM 2384 N N . VAL A 1 305 ? -7.304 -28.370 -4.202 1.00 89.44 305 VAL A N 1
ATOM 2385 C CA . VAL A 1 305 ? -6.958 -27.074 -4.804 1.00 89.44 305 VAL A CA 1
ATOM 2386 C C . VAL A 1 305 ? -6.542 -26.095 -3.703 1.00 89.44 305 VAL A C 1
ATOM 2388 O O . VAL A 1 305 ? -7.385 -25.583 -2.961 1.00 89.44 305 VAL A O 1
ATOM 2391 N N . HIS A 1 306 ? -5.239 -25.831 -3.595 1.00 91.38 306 HIS A N 1
ATOM 2392 C CA . HIS A 1 306 ? -4.662 -24.853 -2.666 1.00 91.38 306 HIS A CA 1
ATOM 2393 C C . HIS A 1 306 ? -4.822 -23.423 -3.208 1.00 91.38 306 HIS A C 1
ATOM 2395 O O . HIS A 1 306 ? -3.990 -22.963 -3.988 1.00 91.38 306 HIS A O 1
ATOM 2401 N N . ALA A 1 307 ? -5.886 -22.730 -2.800 1.00 94.62 307 ALA A N 1
ATOM 2402 C CA . ALA A 1 307 ? -6.218 -21.384 -3.277 1.00 94.62 307 ALA A CA 1
ATOM 2403 C C . ALA A 1 307 ? -5.511 -20.253 -2.515 1.00 94.62 307 ALA A C 1
ATOM 2405 O O . ALA A 1 307 ? -5.348 -19.162 -3.053 1.00 94.62 307 ALA A O 1
ATOM 2406 N N . VAL A 1 308 ? -5.110 -20.503 -1.264 1.00 96.69 308 VAL A N 1
ATOM 2407 C CA . VAL A 1 308 ? -4.277 -19.598 -0.457 1.00 96.69 308 VAL A CA 1
ATOM 2408 C C . VAL A 1 308 ? -3.292 -20.449 0.336 1.00 96.69 308 VAL A C 1
ATOM 2410 O O . VAL A 1 308 ? -3.694 -21.453 0.934 1.00 96.69 308 VAL A O 1
ATOM 2413 N N . ARG A 1 309 ? -2.019 -20.061 0.346 1.00 95.62 309 ARG A N 1
ATOM 2414 C CA . ARG A 1 309 ? -0.910 -20.819 0.933 1.00 95.62 309 ARG A CA 1
ATOM 2415 C C . ARG A 1 309 ? -0.127 -19.930 1.890 1.00 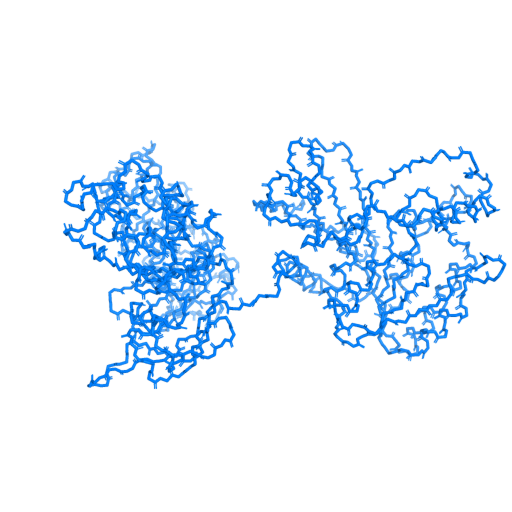95.62 309 ARG A C 1
ATOM 2417 O O . ARG A 1 309 ? 0.390 -18.893 1.492 1.00 95.62 309 ARG A O 1
ATOM 2424 N N . ASN A 1 310 ? -0.055 -20.348 3.153 1.00 94.50 310 ASN A N 1
ATOM 2425 C CA . ASN A 1 310 ? 0.773 -19.743 4.200 1.00 94.50 310 ASN A CA 1
ATOM 2426 C C . ASN A 1 310 ? 0.741 -18.198 4.271 1.00 94.50 310 ASN A C 1
ATOM 2428 O O . ASN A 1 310 ? 1.761 -17.547 4.513 1.00 94.50 310 ASN A O 1
ATOM 2432 N N . ALA A 1 311 ? -0.432 -17.604 4.045 1.00 95.56 311 ALA A N 1
ATOM 2433 C CA . ALA A 1 311 ? -0.613 -16.166 3.978 1.00 95.56 311 ALA A CA 1
ATOM 2434 C C . ALA A 1 311 ? -0.370 -15.525 5.349 1.00 95.56 311 ALA A C 1
ATOM 2436 O O . ALA A 1 311 ? -1.131 -15.723 6.301 1.00 95.56 311 ALA A O 1
ATOM 2437 N N . ASN A 1 312 ? 0.691 -14.726 5.413 1.00 93.38 312 ASN A N 1
ATOM 2438 C CA . ASN A 1 312 ? 1.073 -13.927 6.564 1.00 93.38 312 ASN A CA 1
ATOM 2439 C C . ASN A 1 312 ? 0.879 -12.447 6.209 1.00 93.38 312 ASN A C 1
ATOM 2441 O O . ASN A 1 312 ? 1.618 -11.894 5.398 1.00 93.38 312 ASN A O 1
ATOM 2445 N N . ILE A 1 313 ? -0.161 -11.824 6.769 1.00 95.25 313 ILE A N 1
ATOM 2446 C CA . ILE A 1 313 ? -0.538 -10.429 6.491 1.00 95.25 313 ILE A CA 1
ATOM 2447 C C . ILE A 1 313 ? -0.842 -9.742 7.815 1.00 95.25 313 ILE A C 1
ATOM 2449 O O . ILE A 1 313 ? -1.702 -10.195 8.567 1.00 95.25 313 ILE A O 1
ATOM 2453 N N . GLN A 1 314 ? -0.183 -8.619 8.078 1.00 92.19 314 GLN A N 1
ATOM 2454 C CA . GLN A 1 314 ? -0.504 -7.739 9.195 1.00 92.19 314 GLN A CA 1
ATOM 2455 C C . GLN A 1 314 ? -1.084 -6.437 8.643 1.00 92.19 314 GLN A C 1
ATOM 2457 O O . GLN A 1 314 ? -0.436 -5.772 7.838 1.00 92.19 314 GLN A O 1
ATOM 2462 N N . VAL A 1 315 ? -2.292 -6.086 9.075 1.00 92.50 315 VAL A N 1
ATOM 2463 C CA . VAL A 1 315 ? -2.989 -4.838 8.756 1.00 92.50 315 VAL A CA 1
ATOM 2464 C C . VAL A 1 315 ? -3.059 -4.000 10.024 1.00 92.50 315 VAL A C 1
ATOM 2466 O O . VAL A 1 315 ? -3.512 -4.487 11.064 1.00 92.50 315 VAL A O 1
ATOM 2469 N N . LEU A 1 316 ? -2.574 -2.767 9.951 1.00 87.75 316 LEU A N 1
ATOM 2470 C CA . LEU A 1 316 ? -2.466 -1.872 11.099 1.00 87.75 316 LEU A CA 1
ATOM 2471 C C . LEU A 1 316 ? -3.805 -1.143 11.335 1.00 87.75 316 LEU A C 1
ATOM 2473 O O . LEU A 1 316 ? -4.676 -1.108 10.457 1.00 87.75 316 LEU A O 1
ATOM 2477 N N . ASP A 1 317 ? -4.002 -0.579 12.528 1.00 83.69 317 ASP A N 1
ATOM 2478 C CA . ASP A 1 317 ? -5.145 0.314 12.755 1.00 83.69 317 ASP A CA 1
ATOM 2479 C C . ASP A 1 317 ? -5.120 1.488 11.761 1.00 83.69 317 ASP A C 1
ATOM 2481 O O . ASP A 1 317 ? -4.057 2.018 11.436 1.00 83.69 317 ASP A O 1
ATOM 2485 N N . LYS A 1 318 ? -6.300 1.863 11.258 1.00 86.69 318 LYS A N 1
ATOM 2486 C CA . LYS A 1 318 ? -6.513 2.934 10.265 1.00 86.69 318 LYS A CA 1
ATOM 2487 C C . LYS A 1 318 ? -5.765 2.786 8.928 1.00 86.69 318 LYS A C 1
ATOM 2489 O O . LYS A 1 318 ? -5.789 3.723 8.146 1.00 86.69 318 LYS A O 1
ATOM 2494 N N . GLU A 1 319 ? -5.141 1.646 8.632 1.00 87.69 319 GLU A N 1
ATOM 2495 C CA . GLU A 1 319 ? -4.382 1.433 7.388 1.00 87.69 319 GLU A CA 1
ATOM 2496 C C . GLU A 1 319 ? -5.287 1.050 6.203 1.00 87.69 319 GLU A C 1
ATOM 2498 O O . GLU A 1 319 ? -6.236 0.268 6.358 1.00 87.69 319 GLU A O 1
ATOM 2503 N N . PHE A 1 320 ? -4.964 1.547 5.005 1.00 92.56 320 PHE A N 1
ATOM 2504 C CA . PHE A 1 320 ? -5.543 1.103 3.737 1.00 92.56 320 PHE A CA 1
ATOM 2505 C C . PHE A 1 320 ? -4.643 0.052 3.073 1.00 92.56 320 PHE A C 1
ATOM 2507 O O . PHE A 1 320 ? -3.622 0.371 2.458 1.00 92.56 320 PHE A O 1
ATOM 2514 N N . VAL A 1 321 ? -5.062 -1.214 3.131 1.00 96.56 321 VAL A N 1
ATOM 2515 C CA . VAL A 1 321 ? -4.353 -2.341 2.509 1.00 96.56 321 VAL A CA 1
ATOM 2516 C C . VAL A 1 321 ? -5.067 -2.820 1.251 1.00 96.56 321 VAL A C 1
ATOM 2518 O O . VAL A 1 321 ? -6.253 -3.150 1.288 1.00 96.56 321 VAL A O 1
ATOM 2521 N N . VAL A 1 322 ? -4.337 -2.920 0.138 1.00 97.50 322 VAL A N 1
ATOM 2522 C CA . VAL A 1 322 ? -4.852 -3.497 -1.112 1.00 97.50 322 VAL A CA 1
ATOM 2523 C C . VAL A 1 322 ? -4.240 -4.873 -1.374 1.00 97.50 322 VAL A C 1
ATOM 2525 O O . VAL A 1 322 ? -3.023 -5.014 -1.451 1.00 97.50 322 VAL A O 1
ATOM 2528 N N . LEU A 1 323 ? -5.087 -5.886 -1.565 1.00 98.12 323 LEU A N 1
ATOM 2529 C CA . LEU A 1 323 ? -4.701 -7.183 -2.119 1.00 98.12 323 LEU A CA 1
ATOM 2530 C C . LEU A 1 323 ? -4.820 -7.108 -3.648 1.00 98.12 323 LEU A C 1
ATOM 2532 O O . LEU A 1 323 ? -5.916 -6.878 -4.170 1.00 98.12 323 LEU A O 1
ATOM 2536 N N . VAL A 1 324 ? -3.717 -7.323 -4.365 1.00 96.62 324 VAL A N 1
ATOM 2537 C CA . VAL A 1 324 ? -3.656 -7.205 -5.832 1.00 96.62 324 VAL A CA 1
ATOM 2538 C C . VAL A 1 324 ? -2.953 -8.405 -6.464 1.00 96.62 324 VAL A C 1
ATOM 2540 O O . VAL A 1 324 ? -2.153 -9.087 -5.827 1.00 96.62 324 VAL A O 1
ATOM 2543 N N . GLY A 1 325 ? -3.280 -8.705 -7.718 1.00 95.50 325 GLY A N 1
ATOM 2544 C CA . GLY A 1 325 ? -2.740 -9.855 -8.442 1.00 95.50 325 GLY A CA 1
ATOM 2545 C C . GLY A 1 325 ? -3.682 -10.355 -9.545 1.00 95.50 325 GLY A C 1
ATOM 2546 O O . GLY A 1 325 ? -4.813 -9.867 -9.645 1.00 95.50 325 GLY A O 1
ATOM 2547 N N . PRO A 1 326 ? -3.263 -11.348 -10.348 1.00 93.81 326 PRO A N 1
ATOM 2548 C CA . PRO A 1 326 ? -4.067 -11.947 -11.410 1.00 93.81 326 PRO A CA 1
ATOM 2549 C C . PRO A 1 326 ? -5.400 -12.559 -10.946 1.00 93.81 326 PRO A C 1
ATOM 2551 O O . PRO A 1 326 ? -5.657 -12.788 -9.759 1.00 93.81 326 PRO A O 1
ATOM 2554 N N . SER A 1 327 ? -6.273 -12.859 -11.904 1.00 92.25 327 SER A N 1
ATOM 2555 C CA . SER A 1 327 ? -7.474 -13.665 -11.666 1.00 92.25 327 SER A CA 1
ATOM 2556 C C . SER A 1 327 ? -7.090 -15.037 -11.098 1.00 92.25 327 SER A C 1
ATOM 2558 O O . SER A 1 327 ? -6.158 -15.669 -11.581 1.00 92.25 327 SER A O 1
ATOM 2560 N N . GLY A 1 328 ? -7.795 -15.499 -10.062 1.00 91.62 328 GLY A N 1
ATOM 2561 C CA . GLY A 1 328 ? -7.545 -16.806 -9.438 1.00 91.62 328 GLY A CA 1
ATOM 2562 C C . GLY A 1 328 ? -6.441 -16.861 -8.370 1.00 91.62 328 GLY A C 1
ATOM 2563 O O . GLY A 1 328 ? -6.372 -17.858 -7.663 1.00 91.62 328 GLY A O 1
ATOM 2564 N N . CYS A 1 329 ? -5.638 -15.810 -8.149 1.00 93.94 329 CYS A N 1
ATOM 2565 C CA . CYS A 1 329 ? -4.506 -15.864 -7.201 1.00 93.94 329 CYS A CA 1
ATOM 2566 C C . CYS A 1 329 ? -4.860 -15.835 -5.691 1.00 93.94 329 CYS A C 1
ATOM 2568 O O . CYS A 1 329 ? -3.976 -15.631 -4.863 1.00 93.94 329 CYS A O 1
ATOM 2570 N N . GLY A 1 330 ? -6.134 -16.011 -5.320 1.00 95.38 330 GLY A N 1
ATOM 2571 C CA . GLY A 1 330 ? -6.576 -16.152 -3.923 1.00 95.38 330 GLY A CA 1
ATOM 2572 C C . GLY A 1 330 ? -7.094 -14.887 -3.219 1.00 95.38 330 GLY A C 1
ATOM 2573 O O . GLY A 1 330 ? -7.631 -15.004 -2.123 1.00 95.38 330 GLY A O 1
ATOM 2574 N N . LYS A 1 331 ? -7.024 -13.689 -3.825 1.00 96.19 331 LYS A N 1
ATOM 2575 C CA . LYS A 1 331 ? -7.397 -12.402 -3.177 1.00 96.19 331 LYS A CA 1
ATOM 2576 C C . LYS A 1 331 ? -8.781 -12.406 -2.506 1.00 96.19 331 LYS A C 1
ATOM 2578 O O . LYS A 1 331 ? -8.900 -12.156 -1.309 1.00 96.19 331 LYS A O 1
ATOM 2583 N N . THR A 1 332 ? -9.828 -12.715 -3.275 1.00 95.38 332 THR A N 1
ATOM 2584 C CA . THR A 1 332 ? -11.219 -12.756 -2.798 1.00 95.38 332 THR A CA 1
ATOM 2585 C C . THR A 1 332 ? -11.435 -13.882 -1.784 1.00 95.38 332 THR A C 1
ATOM 2587 O O . THR A 1 332 ? -12.160 -13.689 -0.813 1.00 95.38 332 THR A O 1
ATOM 2590 N N . THR A 1 333 ? -10.756 -15.024 -1.937 1.00 96.56 333 THR A N 1
ATOM 2591 C CA . THR A 1 333 ? -10.751 -16.112 -0.944 1.00 96.56 333 THR A CA 1
ATOM 2592 C C . THR A 1 333 ? -10.160 -15.639 0.389 1.00 96.56 333 THR A C 1
ATOM 2594 O O . THR A 1 333 ? -10.786 -15.821 1.432 1.00 96.56 333 THR A O 1
ATOM 2597 N N . THR A 1 334 ? -9.017 -14.944 0.375 1.00 97.56 334 THR A N 1
ATOM 2598 C CA . THR A 1 334 ? -8.422 -14.309 1.565 1.00 97.56 334 THR A CA 1
ATOM 2599 C C . THR A 1 334 ? -9.386 -13.310 2.205 1.00 97.56 334 THR A C 1
ATOM 2601 O O . THR A 1 334 ? -9.650 -13.394 3.405 1.00 97.56 334 THR A O 1
ATOM 2604 N N . LEU A 1 335 ? -9.983 -12.411 1.415 1.00 97.12 335 LEU A N 1
ATOM 2605 C CA . LEU A 1 335 ? -10.943 -11.423 1.918 1.00 97.12 335 LEU A CA 1
ATOM 2606 C C . LEU A 1 335 ? -12.187 -12.084 2.541 1.00 97.12 335 LEU A C 1
ATOM 2608 O O . LEU A 1 335 ? -12.664 -11.643 3.586 1.00 97.12 335 LEU A O 1
ATOM 2612 N N . ARG A 1 336 ? -12.690 -13.175 1.951 1.00 96.00 336 ARG A N 1
ATOM 2613 C CA . ARG A 1 336 ? -13.834 -13.943 2.472 1.00 96.00 336 ARG A CA 1
ATOM 2614 C C . ARG A 1 336 ? -13.502 -14.745 3.727 1.00 96.00 336 ARG A C 1
ATOM 2616 O O . ARG A 1 336 ? -14.361 -14.841 4.604 1.00 96.00 336 ARG A O 1
ATOM 2623 N N . MET A 1 337 ? -12.276 -15.252 3.861 1.00 97.12 337 MET A N 1
ATOM 2624 C CA . MET A 1 337 ? -11.795 -15.846 5.115 1.00 97.12 337 MET A CA 1
ATOM 2625 C C . MET A 1 337 ? -11.726 -14.808 6.239 1.00 97.12 337 MET A C 1
ATOM 2627 O O . MET A 1 337 ? -12.174 -15.093 7.350 1.00 97.12 337 MET A O 1
ATOM 2631 N N . ILE A 1 338 ? -11.262 -13.583 5.953 1.00 96.62 338 ILE A N 1
ATOM 2632 C CA . ILE A 1 338 ? -11.322 -12.457 6.905 1.00 96.62 338 ILE A CA 1
ATOM 2633 C C . ILE A 1 338 ? -12.785 -12.137 7.248 1.00 96.62 338 ILE A C 1
ATOM 2635 O O . ILE A 1 338 ? -13.139 -12.019 8.426 1.00 96.62 338 ILE A O 1
ATOM 2639 N N . ALA A 1 339 ? -13.660 -12.114 6.237 1.00 94.94 339 ALA A N 1
ATOM 2640 C CA . ALA A 1 339 ? -15.098 -11.909 6.399 1.00 94.94 339 ALA A CA 1
ATOM 2641 C C . ALA A 1 339 ? -15.815 -13.007 7.215 1.00 94.94 339 ALA A C 1
ATOM 2643 O O . ALA A 1 339 ? -16.915 -12.776 7.716 1.00 94.94 339 ALA A O 1
ATOM 2644 N N . GLY A 1 340 ? -15.219 -14.198 7.335 1.00 94.62 340 GLY A N 1
ATOM 2645 C CA . GLY A 1 340 ? -15.857 -15.400 7.885 1.00 94.62 340 GLY A CA 1
ATOM 2646 C C . GLY A 1 340 ? -16.905 -16.018 6.955 1.00 94.62 340 GLY A C 1
ATOM 2647 O O . GLY A 1 340 ? -17.696 -16.847 7.391 1.00 94.62 340 GLY A O 1
ATOM 2648 N N . LEU A 1 341 ? -16.949 -15.579 5.693 1.00 93.94 341 LEU A N 1
ATOM 2649 C CA . LEU A 1 341 ? -17.807 -16.150 4.650 1.00 93.94 341 LEU A CA 1
ATOM 2650 C C . LEU A 1 341 ? -17.204 -17.428 4.056 1.00 93.94 341 LEU A C 1
ATOM 2652 O O . LEU A 1 341 ? -17.902 -18.175 3.377 1.00 93.94 341 LEU A O 1
ATOM 2656 N N . GLU A 1 342 ? -15.921 -17.679 4.322 1.00 94.62 342 GLU A N 1
ATOM 2657 C CA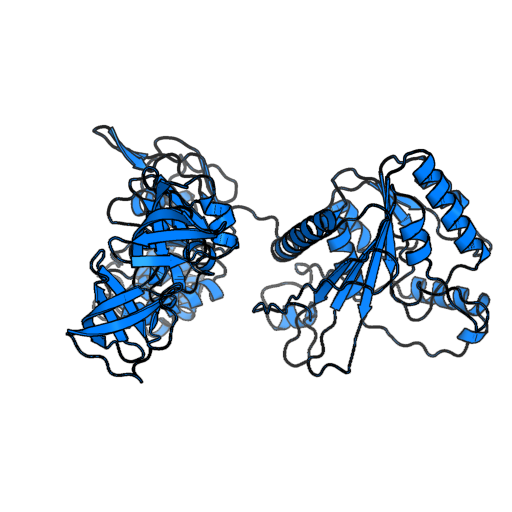 . GLU A 1 342 ? -15.246 -18.939 4.042 1.00 94.62 342 GLU A CA 1
ATOM 2658 C C . GLU A 1 342 ? -14.444 -19.404 5.262 1.00 94.62 342 GLU A C 1
ATOM 2660 O O . GLU A 1 342 ? -13.806 -18.605 5.948 1.00 94.62 342 GLU A O 1
ATOM 2665 N N . GLU A 1 343 ? -14.463 -20.712 5.514 1.00 93.62 343 GLU A N 1
ATOM 2666 C CA . GLU A 1 343 ? -13.680 -21.348 6.576 1.00 93.62 343 GLU A CA 1
ATOM 2667 C C . GLU A 1 343 ? -12.184 -21.373 6.240 1.00 93.62 343 GLU A C 1
ATOM 2669 O O . GLU A 1 343 ? -11.798 -21.604 5.091 1.00 93.62 343 GLU A O 1
ATOM 2674 N N . ILE A 1 344 ? -11.344 -21.198 7.256 1.00 96.69 344 ILE A N 1
ATOM 2675 C CA . ILE A 1 344 ? -9.881 -21.269 7.167 1.00 96.69 344 ILE A CA 1
ATOM 2676 C C . ILE A 1 344 ? -9.449 -22.737 7.299 1.00 96.69 344 ILE A C 1
ATOM 2678 O O . ILE A 1 344 ? -9.832 -23.395 8.260 1.00 96.69 344 ILE A O 1
ATOM 2682 N N . SER A 1 345 ? -8.632 -23.260 6.375 1.00 96.12 345 SER A N 1
ATOM 2683 C CA . SER A 1 345 ? -8.166 -24.661 6.445 1.00 96.12 345 SER A CA 1
ATOM 2684 C C . SER A 1 345 ? -7.002 -24.861 7.423 1.00 96.12 345 SER A C 1
ATOM 2686 O O . SER A 1 345 ? -6.864 -25.933 8.003 1.00 96.12 345 SER A O 1
ATOM 2688 N N . LYS A 1 346 ? -6.135 -23.853 7.575 1.00 96.69 346 LYS A N 1
ATOM 2689 C CA . LYS A 1 346 ? -5.003 -23.831 8.518 1.00 96.69 346 LYS A CA 1
ATOM 2690 C C . LYS A 1 346 ? -4.631 -22.379 8.829 1.00 96.69 346 LYS A C 1
ATOM 2692 O O . LYS A 1 346 ? -4.840 -21.513 7.983 1.00 96.69 346 LYS A O 1
ATOM 2697 N N . GLY A 1 347 ? -4.048 -22.139 10.000 1.00 96.69 347 GLY A N 1
ATOM 2698 C CA . GLY A 1 347 ? -3.538 -20.832 10.421 1.00 96.69 347 GLY A CA 1
ATOM 2699 C C . GLY A 1 347 ? -4.476 -20.109 11.385 1.00 96.69 347 GLY A C 1
ATOM 2700 O O . GLY A 1 347 ? -5.533 -20.622 11.762 1.00 96.69 347 GLY A O 1
ATOM 2701 N N . GLN A 1 348 ? -4.074 -18.917 11.808 1.00 97.25 348 GLN A N 1
ATOM 2702 C CA . GLN A 1 348 ? -4.766 -18.126 12.825 1.00 97.25 348 GLN A CA 1
ATOM 2703 C C . GLN A 1 348 ? -5.106 -16.740 12.277 1.00 97.25 348 GLN A C 1
ATOM 2705 O O . GLN A 1 348 ? -4.232 -16.025 11.786 1.00 97.25 348 GLN A O 1
ATOM 2710 N N . LEU A 1 349 ? -6.377 -16.361 12.373 1.00 97.19 349 LEU A N 1
ATOM 2711 C CA . LEU A 1 349 ? -6.870 -15.036 12.023 1.00 97.19 349 LEU A CA 1
ATOM 2712 C C . LEU A 1 349 ? -7.223 -14.291 13.308 1.00 97.19 349 LEU A C 1
ATOM 2714 O O . LEU A 1 349 ? -8.124 -14.698 14.044 1.00 97.19 349 LEU A O 1
ATOM 2718 N N . TYR A 1 350 ? -6.547 -13.174 13.539 1.00 94.56 350 TYR A N 1
ATOM 2719 C CA . TYR A 1 350 ? -6.842 -12.248 14.620 1.00 94.56 350 TYR A CA 1
ATOM 2720 C C . TYR A 1 350 ? -7.489 -10.978 14.067 1.00 94.56 350 TYR A C 1
ATOM 2722 O O . TYR A 1 350 ? -7.062 -10.462 13.034 1.00 94.56 350 TYR A O 1
ATOM 2730 N N . ILE A 1 351 ? -8.496 -10.461 14.768 1.00 92.25 351 ILE A N 1
ATOM 2731 C CA . ILE A 1 351 ? -9.058 -9.122 14.550 1.00 92.25 351 ILE A CA 1
ATOM 2732 C C . ILE A 1 351 ? -9.066 -8.420 15.905 1.00 92.25 351 ILE A C 1
ATOM 2734 O O . ILE A 1 351 ? -9.617 -8.964 16.864 1.00 92.25 351 ILE A O 1
ATOM 2738 N N . ASP A 1 352 ? -8.436 -7.246 15.986 1.00 86.50 352 ASP A N 1
ATOM 2739 C CA . ASP A 1 352 ? -8.258 -6.481 17.231 1.00 86.50 352 ASP A CA 1
ATOM 2740 C C . ASP A 1 352 ? -7.725 -7.361 18.387 1.00 86.50 352 ASP A C 1
ATOM 2742 O O . ASP A 1 352 ? -8.343 -7.520 19.441 1.00 86.50 352 ASP A O 1
ATOM 2746 N N . GLY A 1 353 ? -6.624 -8.075 18.118 1.00 86.56 353 GLY A N 1
ATOM 2747 C CA . GLY A 1 353 ? -5.973 -9.009 19.049 1.00 86.56 353 GLY A CA 1
ATOM 2748 C C . GLY A 1 353 ? -6.736 -10.308 19.369 1.00 86.56 353 GLY A C 1
ATOM 2749 O O . GLY A 1 353 ? -6.144 -11.239 19.916 1.00 86.56 353 GLY A O 1
ATOM 2750 N N . LYS A 1 354 ? -8.020 -10.430 19.014 1.00 90.88 354 LYS A N 1
ATOM 2751 C CA . LYS A 1 354 ? -8.847 -11.614 19.300 1.00 90.88 354 LYS A CA 1
ATOM 2752 C C . LYS A 1 354 ? -8.750 -12.642 18.174 1.00 90.88 354 LYS A C 1
ATOM 2754 O O . LYS A 1 354 ? -8.955 -12.287 17.021 1.00 90.88 354 LYS A O 1
ATOM 2759 N N . LEU A 1 355 ? -8.516 -13.918 18.494 1.00 95.50 355 LEU A N 1
ATOM 2760 C CA . LEU A 1 355 ? -8.626 -15.021 17.526 1.00 95.50 355 LEU A CA 1
ATOM 2761 C C . LEU A 1 355 ? -10.092 -15.166 17.076 1.00 95.50 355 LEU A C 1
ATOM 2763 O O . LEU A 1 355 ? -10.981 -15.295 17.923 1.00 95.50 355 LEU A O 1
ATOM 2767 N N . VAL A 1 356 ? -10.354 -15.129 15.765 1.00 95.75 356 VAL A N 1
ATOM 2768 C CA . VAL A 1 356 ? -11.723 -15.097 15.212 1.00 95.75 356 VAL A CA 1
ATOM 2769 C C . VAL A 1 356 ? -12.072 -16.238 14.251 1.00 95.75 356 VAL A C 1
ATOM 2771 O O . VAL A 1 356 ? -13.161 -16.195 13.680 1.00 95.75 356 VAL A O 1
ATOM 2774 N N . ASN A 1 357 ? -11.203 -17.244 14.070 1.00 95.12 357 ASN A N 1
ATOM 2775 C CA . ASN A 1 357 ? -11.416 -18.377 13.149 1.00 95.12 357 ASN A CA 1
ATOM 2776 C C . ASN A 1 357 ? -12.856 -18.922 13.203 1.00 95.12 357 ASN A C 1
ATOM 2778 O O . ASN A 1 357 ? -13.559 -18.883 12.194 1.00 95.12 357 ASN A O 1
ATOM 2782 N N . ASP A 1 358 ? -13.314 -19.307 14.396 1.00 92.44 358 ASP A N 1
ATOM 2783 C CA . ASP A 1 358 ? -14.620 -19.943 14.627 1.00 92.44 358 ASP A CA 1
ATOM 2784 C C . ASP A 1 358 ? -15.744 -18.942 14.968 1.00 92.44 358 ASP A C 1
ATOM 2786 O O . ASP A 1 358 ? -16.872 -19.323 15.284 1.00 92.44 358 ASP A O 1
ATOM 2790 N N . ILE A 1 359 ? -15.461 -17.633 14.921 1.00 93.00 359 ILE A N 1
ATOM 2791 C CA . ILE A 1 359 ? -16.460 -16.586 15.171 1.00 93.00 359 ILE A CA 1
ATOM 2792 C C . ILE A 1 359 ? -17.244 -16.328 13.876 1.00 93.00 359 ILE A C 1
ATOM 2794 O O . ILE A 1 359 ? -16.626 -16.027 12.850 1.00 93.00 359 ILE A O 1
ATOM 2798 N N . PRO A 1 360 ? -18.590 -16.370 13.888 1.00 90.56 360 PRO A N 1
ATOM 2799 C CA . PRO A 1 360 ? -19.388 -16.148 12.686 1.00 90.56 360 PRO A CA 1
ATOM 2800 C C . PRO A 1 360 ? -19.320 -14.680 12.211 1.00 90.56 360 PRO A C 1
ATOM 2802 O O . PRO A 1 360 ? -19.196 -13.772 13.039 1.00 90.56 360 PRO A O 1
ATOM 2805 N N . PRO A 1 361 ? -19.502 -14.398 10.902 1.00 89.31 361 PRO A N 1
ATOM 2806 C CA . PRO A 1 361 ? -19.369 -13.058 10.303 1.00 89.31 361 PRO A CA 1
ATOM 2807 C C . PRO A 1 361 ? -20.074 -11.921 11.050 1.00 89.31 361 PRO A C 1
ATOM 2809 O O . PRO A 1 361 ? -19.549 -10.814 11.173 1.00 89.31 361 PRO A O 1
ATOM 2812 N N . LYS A 1 362 ? -21.278 -12.197 11.567 1.00 84.88 362 LYS A N 1
ATOM 2813 C CA . LYS A 1 362 ? -22.114 -11.226 12.288 1.00 84.88 362 LYS A CA 1
ATOM 2814 C C . LYS A 1 362 ? -21.466 -10.692 13.575 1.00 84.88 362 LYS A C 1
ATOM 2816 O O . LYS A 1 362 ? -21.784 -9.562 13.952 1.00 84.88 362 LYS A O 1
ATOM 2821 N N . ASP A 1 363 ? -20.559 -11.462 14.180 1.00 86.69 363 ASP A N 1
ATOM 2822 C CA . ASP A 1 363 ? -19.962 -11.217 15.500 1.00 86.69 363 ASP A CA 1
ATOM 2823 C C . ASP A 1 363 ? -18.464 -10.843 15.412 1.00 86.69 363 ASP A C 1
ATOM 2825 O O . ASP A 1 363 ? -17.840 -10.548 16.429 1.00 86.69 363 ASP A O 1
ATOM 2829 N N . ARG A 1 364 ? -17.887 -10.795 14.197 1.00 89.19 364 ARG A N 1
ATOM 2830 C CA . ARG A 1 364 ? -16.518 -10.291 13.929 1.00 89.19 364 ARG A CA 1
ATOM 2831 C C . ARG A 1 364 ? -16.408 -8.758 13.881 1.00 89.19 364 ARG A C 1
ATOM 2833 O O . ARG A 1 364 ? -15.316 -8.223 13.767 1.00 89.19 364 ARG A O 1
ATOM 2840 N N . ASP A 1 365 ? -17.545 -8.068 13.934 1.00 84.81 365 ASP A N 1
ATOM 2841 C CA . ASP A 1 365 ? -17.703 -6.604 13.875 1.00 84.81 365 ASP A CA 1
ATOM 2842 C C . ASP A 1 365 ? -17.038 -5.884 12.684 1.00 84.81 365 ASP A C 1
ATOM 2844 O O . ASP A 1 365 ? -16.496 -4.784 12.769 1.00 84.81 365 ASP A O 1
ATOM 2848 N N . ILE A 1 366 ? -17.157 -6.526 11.527 1.00 90.88 366 ILE A N 1
ATOM 2849 C CA . ILE A 1 366 ? -16.674 -6.074 10.219 1.00 90.88 366 ILE A CA 1
ATOM 2850 C C . ILE A 1 366 ? -17.835 -5.752 9.273 1.00 90.88 366 ILE A C 1
ATOM 2852 O O . ILE A 1 366 ? -18.939 -6.300 9.419 1.00 90.88 366 ILE A O 1
ATOM 2856 N N . ALA A 1 367 ? -17.599 -4.915 8.262 1.00 90.69 367 ALA A N 1
ATOM 2857 C CA . ALA A 1 367 ? -18.537 -4.715 7.156 1.00 90.69 367 ALA A CA 1
ATOM 2858 C C . ALA A 1 367 ? -17.871 -5.002 5.809 1.00 90.69 367 ALA A C 1
ATOM 2860 O O . ALA A 1 367 ? -16.752 -4.568 5.564 1.00 90.69 367 ALA A O 1
ATOM 2861 N N . MET A 1 368 ? -18.587 -5.709 4.934 1.00 91.00 368 MET A N 1
ATOM 2862 C CA . MET A 1 368 ? -18.124 -6.061 3.595 1.00 91.00 368 MET A CA 1
ATOM 2863 C C . MET A 1 368 ? -18.981 -5.371 2.532 1.00 91.00 368 MET A C 1
ATOM 2865 O O . MET A 1 368 ? -20.212 -5.402 2.605 1.00 91.00 368 MET A O 1
ATOM 2869 N N . VAL A 1 369 ? -18.319 -4.770 1.547 1.00 90.25 369 VAL A N 1
ATOM 2870 C CA . VAL A 1 369 ? -18.907 -4.227 0.322 1.00 90.25 369 VAL A CA 1
ATOM 2871 C C . VAL A 1 369 ? -18.563 -5.185 -0.815 1.00 90.25 369 VAL A C 1
ATOM 2873 O O . VAL A 1 369 ? -17.393 -5.397 -1.128 1.00 90.25 369 VAL A O 1
ATOM 2876 N N . PHE A 1 370 ? -19.592 -5.776 -1.416 1.00 86.31 370 PHE A N 1
ATOM 2877 C CA . PHE A 1 370 ? -19.454 -6.733 -2.512 1.00 86.31 370 PHE A CA 1
ATOM 2878 C C . PHE A 1 370 ? -19.373 -6.038 -3.876 1.00 86.31 370 PHE A C 1
ATOM 2880 O O . PHE A 1 370 ? -19.995 -4.993 -4.083 1.00 86.31 370 PHE A O 1
ATOM 2887 N N . GLN A 1 371 ? -18.703 -6.701 -4.821 1.00 84.12 371 GLN A N 1
ATOM 2888 C CA . GLN A 1 371 ? -18.581 -6.330 -6.235 1.00 84.12 371 GLN A CA 1
ATOM 2889 C C . GLN A 1 371 ? -19.924 -5.928 -6.868 1.00 84.12 371 GLN A C 1
ATOM 2891 O O . GLN A 1 371 ? -20.063 -4.888 -7.514 1.00 84.12 371 GLN A O 1
ATOM 2896 N N . ASN A 1 372 ? -20.947 -6.750 -6.629 1.00 78.06 372 ASN A N 1
ATOM 2897 C CA . ASN A 1 372 ? -22.331 -6.434 -6.938 1.00 78.06 372 ASN A CA 1
ATOM 2898 C C . ASN A 1 372 ? -22.952 -5.749 -5.717 1.00 78.06 372 ASN A C 1
ATOM 2900 O O . ASN A 1 372 ? -23.103 -6.381 -4.674 1.00 78.06 372 ASN A O 1
ATOM 2904 N N . TYR A 1 373 ? -23.382 -4.490 -5.861 1.00 79.75 373 TYR A N 1
ATOM 2905 C CA . TYR A 1 373 ? -23.853 -3.619 -4.764 1.00 79.75 373 TYR A CA 1
ATOM 2906 C C . TYR A 1 373 ? -24.973 -4.194 -3.871 1.00 79.75 373 TYR A C 1
ATOM 2908 O O . TYR A 1 373 ? -25.237 -3.656 -2.792 1.00 79.75 373 TYR A O 1
ATOM 2916 N N . ALA A 1 374 ? -25.646 -5.262 -4.321 1.00 80.81 374 ALA A N 1
ATOM 2917 C CA . ALA A 1 374 ? -26.587 -6.079 -3.550 1.00 80.81 374 ALA A CA 1
ATOM 2918 C C . ALA A 1 374 ? -27.653 -5.263 -2.792 1.00 80.81 374 ALA A C 1
ATOM 2920 O O . ALA A 1 374 ? -28.009 -5.588 -1.656 1.00 80.81 374 ALA A O 1
ATOM 2921 N N . LEU A 1 375 ? -28.114 -4.161 -3.394 1.00 90.38 375 LEU A N 1
ATOM 2922 C CA . LEU A 1 375 ? -29.146 -3.287 -2.838 1.00 90.38 375 LEU A CA 1
ATOM 2923 C C . LEU A 1 375 ? -30.521 -3.942 -2.986 1.00 90.38 375 LEU A C 1
ATOM 2925 O O . LEU A 1 375 ? -30.844 -4.480 -4.046 1.00 90.38 375 LEU A O 1
ATOM 2929 N N . TYR A 1 376 ? -31.359 -3.841 -1.958 1.00 93.31 376 TYR A N 1
ATOM 2930 C CA . TYR A 1 376 ? -32.732 -4.331 -1.995 1.00 93.31 376 TYR A CA 1
ATOM 2931 C C . TYR A 1 376 ? -33.576 -3.423 -2.906 1.00 93.31 376 TYR A C 1
ATOM 2933 O O . TYR A 1 376 ? -33.799 -2.259 -2.563 1.00 93.31 376 TYR A O 1
ATOM 2941 N N . PRO A 1 377 ? -34.071 -3.913 -4.061 1.00 93.06 377 PRO A N 1
ATOM 2942 C CA . PRO A 1 377 ? -34.664 -3.058 -5.095 1.00 93.06 377 PRO A CA 1
ATOM 2943 C C . PRO A 1 377 ? -36.060 -2.528 -4.733 1.00 93.06 377 PRO A C 1
ATOM 2945 O O . PRO A 1 377 ? -36.559 -1.615 -5.389 1.00 93.06 377 PRO A O 1
ATOM 2948 N N . HIS A 1 378 ? -36.700 -3.117 -3.720 1.00 94.81 378 HIS A N 1
ATOM 2949 C CA . HIS A 1 378 ? -38.026 -2.737 -3.232 1.00 94.81 378 HIS A CA 1
ATOM 2950 C C . HIS A 1 378 ? -37.978 -1.659 -2.132 1.00 94.81 378 HIS A C 1
ATOM 2952 O O . HIS A 1 378 ? -38.941 -0.898 -2.005 1.00 94.81 378 HIS A O 1
ATOM 2958 N N . MET A 1 379 ? -36.862 -1.564 -1.399 1.00 96.06 379 MET A N 1
ATOM 2959 C CA . MET A 1 379 ? -36.586 -0.560 -0.361 1.00 96.06 379 MET A CA 1
ATOM 2960 C C . MET A 1 379 ? -36.080 0.758 -0.975 1.00 96.06 379 MET A C 1
ATOM 2962 O O . MET A 1 379 ? -35.506 0.754 -2.067 1.00 96.06 379 MET A O 1
ATOM 2966 N N . ASN A 1 380 ? -36.260 1.882 -0.275 1.00 97.12 380 ASN A N 1
ATOM 2967 C CA . ASN A 1 380 ? -35.573 3.138 -0.609 1.00 97.12 380 ASN A CA 1
ATOM 2968 C C . ASN A 1 380 ? -34.118 3.133 -0.084 1.00 97.12 380 ASN A C 1
ATOM 2970 O O . ASN A 1 380 ? -33.655 2.131 0.475 1.00 97.12 380 ASN A O 1
ATOM 2974 N N . VAL A 1 381 ? -33.362 4.210 -0.306 1.00 97.19 381 VAL A N 1
ATOM 2975 C CA . VAL A 1 381 ? -31.969 4.335 0.158 1.00 97.19 381 VAL A CA 1
ATOM 2976 C C . VAL A 1 381 ? -31.882 4.314 1.686 1.00 97.19 381 VAL A C 1
ATOM 2978 O O . VAL A 1 381 ? -31.070 3.557 2.224 1.00 97.19 381 VAL A O 1
ATOM 2981 N N . TYR A 1 382 ? -32.750 5.061 2.378 1.00 97.81 382 TYR A N 1
ATOM 2982 C CA . TYR A 1 382 ? -32.820 5.079 3.842 1.00 97.81 382 TYR A CA 1
ATOM 2983 C C . TYR A 1 382 ? -33.004 3.666 4.409 1.00 97.81 382 TYR A C 1
ATOM 2985 O O . TYR A 1 382 ? -32.228 3.233 5.258 1.00 97.81 382 TYR A O 1
ATOM 2993 N N . ASP A 1 383 ? -33.980 2.908 3.905 1.00 96.62 383 ASP A N 1
ATOM 2994 C CA . ASP A 1 383 ? -34.264 1.548 4.359 1.00 96.62 383 ASP A CA 1
ATOM 2995 C C . ASP A 1 383 ? -33.144 0.569 4.007 1.00 96.62 383 ASP A C 1
ATOM 2997 O O . ASP A 1 383 ? -32.812 -0.279 4.836 1.00 96.62 383 ASP A O 1
ATOM 3001 N N . ASN A 1 384 ? -32.519 0.709 2.831 1.00 96.44 384 ASN A N 1
ATOM 3002 C CA . ASN A 1 384 ? -31.342 -0.081 2.460 1.00 96.44 384 ASN A CA 1
ATOM 3003 C C . ASN A 1 384 ? -30.221 0.076 3.497 1.00 96.44 384 ASN A C 1
ATOM 3005 O O . ASN A 1 384 ? -29.657 -0.931 3.934 1.00 96.44 384 ASN A O 1
ATOM 3009 N N . MET A 1 385 ? -29.923 1.316 3.904 1.00 95.69 385 MET A N 1
ATOM 3010 C CA . MET A 1 385 ? -28.923 1.634 4.930 1.00 95.69 385 MET A CA 1
ATOM 3011 C C . MET A 1 385 ? -29.378 1.162 6.322 1.00 95.69 385 MET A C 1
ATOM 3013 O O . MET A 1 385 ? -28.654 0.435 7.002 1.00 95.69 385 MET A O 1
ATOM 3017 N N . ALA A 1 386 ? -30.606 1.486 6.728 1.00 96.12 386 ALA A N 1
ATOM 3018 C CA . ALA A 1 386 ? -31.154 1.160 8.043 1.00 96.12 386 ALA A CA 1
ATOM 3019 C C . ALA A 1 386 ? -31.325 -0.350 8.305 1.00 96.12 386 ALA A C 1
ATOM 3021 O O . ALA A 1 386 ? -31.314 -0.769 9.465 1.00 96.12 386 ALA A O 1
ATOM 3022 N N . PHE A 1 387 ? -31.493 -1.178 7.266 1.00 93.31 387 PHE A N 1
ATOM 3023 C CA . PHE A 1 387 ? -31.860 -2.598 7.375 1.00 93.31 387 PHE A CA 1
ATOM 3024 C C . PHE A 1 387 ? -30.994 -3.400 8.363 1.00 93.31 387 PHE A C 1
ATOM 3026 O O . PHE A 1 387 ? -31.522 -4.093 9.234 1.00 93.31 387 PHE A O 1
ATOM 3033 N N . GLY A 1 388 ? -29.665 -3.269 8.280 1.00 88.75 388 GLY A N 1
ATOM 3034 C CA . GLY A 1 388 ? -28.744 -3.994 9.166 1.00 88.75 388 GLY A CA 1
ATOM 3035 C C . GLY A 1 388 ? -28.854 -3.575 10.638 1.00 88.75 388 GLY A C 1
ATOM 3036 O O . GLY A 1 388 ? -28.706 -4.409 11.533 1.00 88.75 388 GLY A O 1
ATOM 3037 N N . LEU A 1 389 ? -29.169 -2.302 10.896 1.00 91.50 389 LEU A N 1
ATOM 3038 C CA . LEU A 1 389 ? -29.381 -1.776 12.246 1.00 91.50 389 LEU A CA 1
ATOM 3039 C C . LEU A 1 389 ? -30.745 -2.199 12.816 1.00 91.50 389 LEU A C 1
ATOM 3041 O O . LEU A 1 389 ? -30.829 -2.538 13.998 1.00 91.50 389 LEU A O 1
ATOM 3045 N N . LYS A 1 390 ? -31.790 -2.257 11.972 1.00 92.25 390 LYS A N 1
ATOM 3046 C CA . LYS A 1 390 ? -33.117 -2.788 12.338 1.00 92.25 390 LYS A CA 1
ATOM 3047 C C . LYS A 1 390 ? -33.019 -4.249 12.804 1.00 92.25 390 LYS A C 1
ATOM 3049 O O . LYS A 1 390 ? -33.551 -4.581 13.859 1.00 92.25 390 LYS A O 1
ATOM 3054 N N . ILE A 1 391 ? -32.278 -5.101 12.083 1.00 89.00 391 ILE A N 1
ATOM 3055 C CA . ILE A 1 391 ? -32.035 -6.505 12.483 1.00 89.00 391 ILE A CA 1
ATOM 3056 C C . ILE A 1 391 ? -31.291 -6.592 13.823 1.00 89.00 391 ILE A C 1
ATOM 3058 O O . ILE A 1 391 ? -31.652 -7.401 14.677 1.00 89.00 391 ILE A O 1
ATOM 3062 N N . ARG A 1 392 ? -30.289 -5.730 14.043 1.00 85.81 392 ARG A N 1
ATOM 3063 C CA . ARG A 1 392 ? -29.563 -5.622 15.322 1.00 85.81 392 ARG A CA 1
ATOM 3064 C C . ARG A 1 392 ? -30.372 -4.926 16.441 1.00 85.81 392 ARG A C 1
ATOM 3066 O O . ARG A 1 392 ? -29.812 -4.664 17.500 1.00 85.81 392 ARG A O 1
ATOM 3073 N N . LYS A 1 393 ? -31.670 -4.648 16.238 1.00 92.38 393 LYS A N 1
ATOM 3074 C CA . LYS A 1 393 ? -32.602 -4.041 17.213 1.00 92.38 393 LYS A CA 1
ATOM 3075 C C . LYS A 1 393 ? -32.154 -2.676 17.770 1.00 92.38 393 LYS A C 1
ATOM 3077 O O . LYS A 1 393 ? -32.445 -2.347 18.918 1.00 92.38 393 LYS A O 1
ATOM 3082 N N . PHE A 1 394 ? -31.468 -1.866 16.961 1.00 91.94 394 PHE A N 1
ATOM 3083 C CA . PHE A 1 394 ? -31.141 -0.483 17.331 1.00 91.94 394 PHE A CA 1
ATOM 3084 C C . PHE A 1 394 ? -32.421 0.357 17.490 1.00 91.94 394 PHE A C 1
ATOM 3086 O O . PHE A 1 394 ? -33.410 0.138 16.788 1.00 91.94 394 PHE A O 1
ATOM 3093 N N . SER A 1 395 ? -32.404 1.349 18.388 1.00 96.50 395 SER A N 1
ATOM 3094 C CA . SER A 1 395 ? -33.533 2.275 18.550 1.00 96.50 395 SER A CA 1
ATOM 3095 C C . SER A 1 395 ? -33.730 3.133 17.293 1.00 96.50 395 SER A C 1
ATOM 3097 O O . SER A 1 395 ? -32.766 3.455 16.595 1.00 96.50 395 SER A O 1
ATOM 3099 N N . LYS A 1 396 ? -34.974 3.553 17.014 1.00 94.75 396 LYS A N 1
ATOM 3100 C CA . LYS A 1 396 ? -35.298 4.375 15.831 1.00 94.75 396 LYS A CA 1
ATOM 3101 C C . LYS A 1 396 ? -34.414 5.629 15.741 1.00 94.75 396 LYS A C 1
ATOM 3103 O O . LYS A 1 396 ? -33.863 5.902 14.683 1.00 94.75 396 LYS A O 1
ATOM 3108 N N . GLN A 1 397 ? -34.210 6.318 16.864 1.00 96.00 397 GLN A N 1
ATOM 3109 C CA . GLN A 1 397 ? -33.368 7.515 16.955 1.00 96.00 397 GLN A CA 1
ATOM 3110 C C . GLN A 1 397 ? -31.885 7.226 16.649 1.00 96.00 397 GLN A C 1
ATOM 3112 O O . GLN A 1 397 ? -31.233 8.012 15.967 1.00 96.00 397 GLN A O 1
ATOM 3117 N N . ALA A 1 398 ? -31.348 6.086 17.106 1.00 93.56 398 ALA A N 1
ATOM 3118 C CA . ALA A 1 398 ? -29.970 5.690 16.809 1.00 93.56 398 ALA A CA 1
ATOM 3119 C C . ALA A 1 398 ? -29.783 5.286 15.336 1.00 93.56 398 ALA A C 1
ATOM 3121 O O . ALA A 1 398 ? -28.736 5.569 14.754 1.00 93.56 398 ALA A O 1
ATOM 3122 N N . ILE A 1 399 ? -30.793 4.649 14.732 1.00 95.12 399 ILE A N 1
ATOM 3123 C CA . ILE A 1 399 ? -30.823 4.341 13.294 1.00 95.12 399 ILE A CA 1
ATOM 3124 C C . ILE A 1 399 ? -30.826 5.636 12.485 1.00 95.12 399 ILE A C 1
ATOM 3126 O O . ILE A 1 399 ? -29.985 5.808 11.610 1.00 95.12 399 ILE A O 1
ATOM 3130 N N . GLU A 1 400 ? -31.742 6.550 12.798 1.00 95.62 400 GLU A N 1
ATOM 3131 C CA . GLU A 1 400 ? -31.907 7.820 12.096 1.00 95.62 400 GLU A CA 1
ATOM 3132 C C . GLU A 1 400 ? -30.633 8.667 12.150 1.00 95.62 400 GLU A C 1
ATOM 3134 O O . GLU A 1 400 ? -30.125 9.047 11.097 1.00 95.62 400 GLU A O 1
ATOM 3139 N N . LYS A 1 401 ? -30.041 8.843 13.340 1.00 95.81 401 LYS A N 1
ATOM 3140 C CA . LYS A 1 401 ? -28.754 9.534 13.504 1.00 95.81 401 LYS A CA 1
ATOM 3141 C C . LYS A 1 401 ? -27.652 8.917 12.631 1.00 95.81 401 LYS A C 1
ATOM 3143 O O . LYS A 1 401 ? -27.035 9.630 11.847 1.00 95.81 401 LYS A O 1
ATOM 3148 N N . ARG A 1 402 ? -27.444 7.596 12.710 1.00 94.06 402 ARG A N 1
ATOM 3149 C CA . ARG A 1 402 ? -26.395 6.893 11.942 1.00 94.06 402 ARG A CA 1
ATOM 3150 C C . ARG A 1 402 ? -26.613 6.973 10.432 1.00 94.06 402 ARG A C 1
ATOM 3152 O O . ARG A 1 402 ? -25.644 7.107 9.691 1.00 94.06 402 ARG A O 1
ATOM 3159 N N . VAL A 1 403 ? -27.861 6.867 9.968 1.00 95.94 403 VAL A N 1
ATOM 3160 C CA . VAL A 1 403 ? -28.193 6.962 8.537 1.00 95.94 403 VAL A CA 1
ATOM 3161 C C . VAL A 1 403 ? -27.949 8.377 8.018 1.00 95.94 403 VAL A C 1
ATOM 3163 O O . VAL A 1 403 ? -27.356 8.499 6.951 1.00 95.94 403 VAL A O 1
ATOM 3166 N N . GLN A 1 404 ? -28.323 9.418 8.770 1.00 95.19 404 GLN A N 1
ATOM 3167 C CA . GLN A 1 404 ? -28.038 10.808 8.395 1.00 95.19 404 GLN A CA 1
ATOM 3168 C C . GLN A 1 404 ? -26.528 11.097 8.386 1.00 95.19 404 GLN A C 1
ATOM 3170 O O . GLN A 1 404 ? -26.014 11.588 7.387 1.00 95.19 404 GLN A O 1
ATOM 3175 N N . GLU A 1 405 ? -25.785 10.700 9.427 1.00 91.25 405 GLU A N 1
ATOM 3176 C CA . GLU A 1 405 ? -24.317 10.840 9.479 1.00 91.25 405 GLU A CA 1
ATOM 3177 C C . GLU A 1 405 ? -23.631 10.167 8.277 1.00 91.25 405 GLU A C 1
ATOM 3179 O O . GLU A 1 405 ? -22.799 10.776 7.604 1.00 91.25 405 GLU A O 1
ATOM 3184 N N . ALA A 1 406 ? -24.010 8.926 7.955 1.00 91.31 406 ALA A N 1
ATOM 3185 C CA . ALA A 1 406 ? -23.460 8.216 6.803 1.00 91.31 406 ALA A CA 1
ATOM 3186 C C . ALA A 1 406 ? -23.885 8.840 5.461 1.00 91.31 406 ALA A C 1
ATOM 3188 O O . ALA A 1 406 ? -23.085 8.867 4.527 1.00 91.31 406 ALA A O 1
ATOM 3189 N N . ALA A 1 407 ? -25.119 9.343 5.353 1.00 93.38 407 ALA A N 1
ATOM 3190 C CA . ALA A 1 407 ? -25.610 10.006 4.147 1.00 93.38 407 ALA A CA 1
ATOM 3191 C C . ALA A 1 407 ? -24.897 11.340 3.888 1.00 93.38 407 ALA A C 1
ATOM 3193 O O . ALA A 1 407 ? -24.601 11.643 2.733 1.00 93.38 407 ALA A O 1
ATOM 3194 N N . HIS A 1 408 ? -24.566 12.077 4.951 1.00 90.94 408 HIS A N 1
ATOM 3195 C CA . HIS A 1 408 ? -23.778 13.306 4.903 1.00 90.94 408 HIS A CA 1
ATOM 3196 C C . HIS A 1 408 ? -22.335 13.042 4.447 1.00 90.94 408 HIS A C 1
ATOM 3198 O O . HIS A 1 408 ? -21.856 13.648 3.490 1.00 90.94 408 HIS A O 1
ATOM 3204 N N . ILE A 1 409 ? -21.653 12.066 5.067 1.00 84.81 409 ILE A N 1
ATOM 3205 C CA . ILE A 1 409 ? -20.272 11.672 4.716 1.00 84.81 409 ILE A CA 1
ATOM 3206 C C . ILE A 1 409 ? -20.140 11.300 3.228 1.00 84.81 409 ILE A C 1
ATOM 3208 O O . ILE A 1 409 ? -19.102 11.570 2.614 1.00 84.81 409 ILE A O 1
ATOM 3212 N N . LEU A 1 410 ? -21.184 10.677 2.675 1.00 86.75 410 LEU A N 1
ATOM 3213 C CA . LEU A 1 410 ? -21.254 10.167 1.306 1.00 86.75 410 LEU A CA 1
ATOM 3214 C C . LEU A 1 410 ? -21.932 11.111 0.304 1.00 86.75 410 LEU A C 1
ATOM 3216 O O . LEU A 1 410 ? -22.003 10.749 -0.871 1.00 86.75 410 LEU A O 1
ATOM 3220 N N . ASP A 1 411 ? -22.442 12.272 0.728 1.00 88.81 411 ASP A N 1
ATOM 3221 C CA . ASP A 1 411 ? -23.176 13.199 -0.147 1.00 88.81 411 ASP A CA 1
ATOM 3222 C C . ASP A 1 411 ? -24.339 12.483 -0.888 1.00 88.81 411 ASP A C 1
ATOM 3224 O O . ASP A 1 411 ? -24.394 12.378 -2.116 1.00 88.81 411 ASP A O 1
ATOM 3228 N N . ILE A 1 412 ? -25.245 11.869 -0.110 1.00 94.44 412 ILE A N 1
ATOM 3229 C CA . ILE A 1 412 ? -26.448 11.160 -0.603 1.00 94.44 412 ILE A CA 1
ATOM 3230 C C . ILE A 1 412 ? -27.739 11.512 0.161 1.00 94.44 412 ILE A C 1
ATOM 3232 O O . ILE A 1 412 ? -28.753 10.834 -0.008 1.00 94.44 412 ILE A O 1
ATOM 3236 N N . GLU A 1 413 ? -27.737 12.572 0.972 1.00 95.69 413 GLU A N 1
ATOM 3237 C CA . GLU A 1 413 ? -28.887 13.016 1.785 1.00 95.69 413 GLU A CA 1
ATOM 3238 C C . GLU A 1 413 ? -30.154 13.214 0.926 1.00 95.69 413 GLU A C 1
ATOM 3240 O O . GLU A 1 413 ? -31.205 12.636 1.203 1.00 95.69 413 GLU A O 1
ATOM 3245 N N . ALA A 1 414 ? -30.030 13.908 -0.212 1.00 96.00 414 ALA A N 1
ATOM 3246 C CA . ALA A 1 414 ? -31.117 14.138 -1.176 1.00 96.00 414 ALA A CA 1
ATOM 3247 C C . ALA A 1 414 ? -31.585 12.877 -1.949 1.00 96.00 414 ALA A C 1
ATOM 3249 O O . ALA A 1 414 ? -32.457 12.955 -2.824 1.00 96.00 414 ALA A O 1
ATOM 3250 N N . LEU A 1 415 ? -30.988 11.711 -1.678 1.00 96.25 415 LEU A N 1
ATOM 3251 C CA . LEU A 1 415 ? -31.309 10.433 -2.319 1.00 96.25 415 LEU A CA 1
ATOM 3252 C C . LEU A 1 415 ? -32.018 9.450 -1.374 1.00 96.25 415 LEU A C 1
ATOM 3254 O O . LEU A 1 415 ? -32.481 8.419 -1.861 1.00 96.25 415 LEU A O 1
ATOM 3258 N N . LEU A 1 416 ? -32.134 9.758 -0.072 1.00 96.88 416 LEU A N 1
ATOM 3259 C CA . LEU A 1 416 ? -32.656 8.860 0.973 1.00 96.88 416 LEU A CA 1
ATOM 3260 C C . LEU A 1 416 ? -34.019 8.221 0.626 1.00 96.88 416 LEU A C 1
ATOM 3262 O O . LEU A 1 416 ? -34.204 7.018 0.829 1.00 96.88 416 LEU A O 1
ATOM 3266 N N . ASP A 1 417 ? -34.935 8.979 0.020 1.00 96.56 417 ASP A N 1
ATOM 3267 C CA . ASP A 1 417 ? -36.276 8.497 -0.351 1.00 96.56 417 ASP A CA 1
ATOM 3268 C C . ASP A 1 417 ? -36.344 7.761 -1.700 1.00 96.56 417 ASP A C 1
ATOM 3270 O O . ASP A 1 417 ? -37.351 7.122 -2.024 1.00 96.56 417 ASP A O 1
ATOM 3274 N N . ARG A 1 418 ? -35.278 7.799 -2.508 1.00 97.19 418 ARG A N 1
ATOM 3275 C CA . ARG A 1 418 ? -35.257 7.166 -3.836 1.00 97.19 418 ARG A CA 1
ATOM 3276 C C . ARG A 1 418 ? -35.073 5.652 -3.729 1.00 97.19 418 ARG A C 1
ATOM 3278 O O . ARG A 1 418 ? -34.447 5.144 -2.805 1.00 97.19 418 ARG A O 1
ATOM 3285 N N . LYS A 1 419 ? -35.566 4.905 -4.722 1.00 96.50 419 LYS A N 1
ATOM 3286 C CA . LYS A 1 419 ? -35.293 3.460 -4.867 1.00 96.50 419 LYS A CA 1
ATOM 3287 C C . LYS A 1 419 ? -34.051 3.217 -5.741 1.00 96.50 419 LYS A C 1
ATOM 3289 O O . LYS A 1 419 ? -33.822 4.005 -6.658 1.00 96.50 419 LYS A O 1
ATOM 3294 N N . PRO A 1 420 ? -33.299 2.108 -5.571 1.00 94.31 420 PRO A N 1
ATOM 3295 C CA . PRO A 1 420 ? -32.057 1.835 -6.316 1.00 94.31 420 PRO A CA 1
ATOM 3296 C C . PRO A 1 420 ? -32.140 1.895 -7.853 1.00 94.31 420 PRO A C 1
ATOM 3298 O O . PRO A 1 420 ? -31.130 2.143 -8.514 1.00 94.31 420 PRO A O 1
ATOM 3301 N N . LYS A 1 421 ? -33.332 1.681 -8.430 1.00 93.81 421 LYS A N 1
ATOM 3302 C CA . LYS A 1 421 ? -33.588 1.809 -9.877 1.00 93.81 421 LYS A CA 1
ATOM 3303 C C . LYS A 1 421 ? -33.536 3.261 -10.388 1.00 93.81 421 LYS A C 1
ATOM 3305 O O . LYS A 1 421 ? -33.321 3.458 -11.574 1.00 93.81 421 LYS A O 1
ATOM 3310 N N . ALA A 1 422 ? -33.707 4.254 -9.513 1.00 93.31 422 ALA A N 1
ATOM 3311 C CA . ALA A 1 422 ? -33.710 5.687 -9.831 1.00 93.31 422 ALA A CA 1
ATOM 3312 C C . ALA A 1 422 ? -32.368 6.385 -9.505 1.00 93.31 422 ALA A C 1
ATOM 3314 O O . ALA A 1 422 ? -32.331 7.596 -9.283 1.00 93.31 422 ALA A O 1
ATOM 3315 N N . LEU A 1 423 ? -31.282 5.608 -9.424 1.00 92.75 423 LEU A N 1
ATOM 3316 C CA . LEU A 1 423 ? -29.931 6.055 -9.074 1.00 92.75 423 LEU A CA 1
ATOM 3317 C C . LEU A 1 423 ? -28.940 5.763 -10.212 1.00 92.75 423 LEU A C 1
ATOM 3319 O O . LEU A 1 423 ? -29.108 4.792 -10.957 1.00 92.75 423 LEU A O 1
ATOM 3323 N N . SER A 1 424 ? -27.869 6.551 -10.310 1.00 89.81 424 SER A N 1
ATOM 3324 C CA . SER A 1 424 ? -26.709 6.244 -11.163 1.00 89.81 424 SER A CA 1
ATOM 3325 C C . SER A 1 424 ? -25.860 5.088 -10.599 1.00 89.81 424 SER A C 1
ATOM 3327 O O . SER A 1 424 ? -26.095 4.611 -9.486 1.00 89.81 424 SER A O 1
ATOM 3329 N N . GLY A 1 425 ? -24.853 4.625 -11.354 1.00 86.94 425 GLY A N 1
ATOM 3330 C CA . GLY A 1 425 ? -23.892 3.615 -10.882 1.00 86.94 425 GLY A CA 1
ATOM 3331 C C . GLY A 1 425 ? -23.168 4.048 -9.603 1.00 86.94 425 GLY A C 1
ATOM 3332 O O . GLY A 1 425 ? -23.265 3.365 -8.585 1.00 86.94 425 GLY A O 1
ATOM 3333 N N . GLY A 1 426 ? -22.546 5.232 -9.623 1.00 85.62 426 GLY A N 1
ATOM 3334 C CA . GLY A 1 426 ? -21.829 5.792 -8.471 1.00 85.62 426 GLY A CA 1
ATOM 3335 C C . GLY A 1 426 ? -22.751 6.078 -7.284 1.00 85.62 426 GLY A C 1
ATOM 3336 O O . GLY A 1 426 ? -22.401 5.780 -6.148 1.00 85.62 426 GLY A O 1
ATOM 3337 N N . GLN A 1 427 ? -23.986 6.534 -7.527 1.00 91.12 427 GLN A N 1
ATOM 3338 C CA . GLN A 1 427 ? -24.980 6.687 -6.459 1.00 91.12 427 GLN A CA 1
ATOM 3339 C C . GLN A 1 427 ? -25.341 5.339 -5.816 1.00 91.12 427 GLN A C 1
ATOM 3341 O O . GLN A 1 427 ? -25.373 5.245 -4.592 1.00 91.12 427 GLN A O 1
ATOM 3346 N N . ARG A 1 428 ? -25.555 4.268 -6.600 1.00 91.25 428 ARG A N 1
ATOM 3347 C CA . ARG A 1 428 ? -25.757 2.916 -6.038 1.00 91.25 428 ARG A CA 1
ATOM 3348 C C . ARG A 1 428 ? -24.547 2.445 -5.231 1.00 91.25 428 ARG A C 1
ATOM 3350 O O . ARG A 1 428 ? -24.740 1.852 -4.171 1.00 91.25 428 ARG A O 1
ATOM 3357 N N . GLN A 1 429 ? -23.329 2.734 -5.688 1.00 88.56 429 GLN A N 1
ATOM 3358 C CA . GLN A 1 429 ? -22.120 2.414 -4.935 1.00 88.56 429 GLN A CA 1
ATOM 3359 C C . GLN A 1 429 ? -22.053 3.187 -3.611 1.00 88.56 429 GLN A C 1
ATOM 3361 O O . GLN A 1 429 ? -21.854 2.562 -2.572 1.00 88.56 429 GLN A O 1
ATOM 3366 N N . ARG A 1 430 ? -22.285 4.508 -3.611 1.00 89.81 430 ARG A N 1
ATOM 3367 C CA . ARG A 1 430 ? -22.356 5.319 -2.382 1.00 89.81 430 ARG A CA 1
ATOM 3368 C C . ARG A 1 430 ? -23.379 4.740 -1.399 1.00 89.81 430 ARG A C 1
ATOM 3370 O O . ARG A 1 430 ? -23.059 4.561 -0.233 1.00 89.81 430 ARG A O 1
ATOM 3377 N N . VAL A 1 431 ? -24.561 4.318 -1.858 1.00 92.94 431 VAL A N 1
ATOM 3378 C CA . VAL A 1 431 ? -25.558 3.645 -0.996 1.00 92.94 431 VAL A CA 1
ATOM 3379 C C . VAL A 1 431 ? -25.047 2.304 -0.445 1.00 92.94 431 VAL A C 1
ATOM 3381 O O . VAL A 1 431 ? -25.286 1.992 0.722 1.00 92.94 431 VAL A O 1
ATOM 3384 N N . ALA A 1 432 ? -24.317 1.513 -1.238 1.00 90.62 432 ALA A N 1
ATOM 3385 C CA . ALA A 1 432 ? -23.703 0.266 -0.771 1.00 90.62 432 ALA A CA 1
ATOM 3386 C C . ALA A 1 432 ? -22.606 0.506 0.283 1.00 90.62 432 ALA A C 1
ATOM 3388 O O . ALA A 1 432 ? -22.562 -0.209 1.284 1.00 90.62 432 ALA A O 1
ATOM 3389 N N . LEU A 1 433 ? -21.791 1.553 0.119 1.00 89.31 433 LEU A N 1
ATOM 3390 C CA . LEU A 1 433 ? -20.863 2.037 1.148 1.00 89.31 433 LEU A CA 1
ATOM 3391 C C . LEU A 1 433 ? -21.623 2.514 2.393 1.00 89.31 433 LEU A C 1
ATOM 3393 O O . LEU A 1 433 ? -21.253 2.158 3.508 1.00 89.31 433 LEU A O 1
ATOM 3397 N N . GLY A 1 434 ? -22.738 3.228 2.223 1.00 91.44 434 GLY A N 1
ATOM 3398 C CA . GLY A 1 434 ? -23.583 3.702 3.320 1.00 91.44 434 GLY A CA 1
ATOM 3399 C C . GLY A 1 434 ? -24.060 2.564 4.219 1.00 91.44 434 GLY A C 1
ATOM 3400 O O . GLY A 1 434 ? -23.966 2.663 5.440 1.00 91.44 434 GLY A O 1
ATOM 3401 N N . ARG A 1 435 ? -24.462 1.430 3.629 1.00 91.56 435 ARG A N 1
ATOM 3402 C CA . ARG A 1 435 ? -24.828 0.196 4.357 1.00 91.56 435 ARG A CA 1
ATOM 3403 C C . ARG A 1 435 ? -23.696 -0.376 5.216 1.00 91.56 435 ARG A C 1
ATOM 3405 O O . ARG A 1 435 ? -23.979 -1.020 6.227 1.00 91.56 435 ARG A O 1
ATOM 3412 N N . ALA A 1 436 ? -22.440 -0.164 4.827 1.00 89.38 436 ALA A N 1
ATOM 3413 C CA . ALA A 1 436 ? -21.280 -0.530 5.631 1.00 89.38 436 ALA A CA 1
ATOM 3414 C C . ALA A 1 436 ? -21.011 0.515 6.729 1.00 89.38 436 ALA A C 1
ATOM 3416 O O . ALA A 1 436 ? -20.893 0.150 7.898 1.00 89.38 436 ALA A O 1
ATOM 3417 N N . ILE A 1 437 ? -20.991 1.807 6.377 1.00 88.75 437 ILE A N 1
ATOM 3418 C CA . ILE A 1 437 ? -20.629 2.916 7.280 1.00 88.75 437 ILE A CA 1
ATOM 3419 C C . ILE A 1 437 ? -21.584 3.034 8.470 1.00 88.75 437 ILE A C 1
ATOM 3421 O O . ILE A 1 437 ? -21.118 3.165 9.600 1.00 88.75 437 ILE A O 1
ATOM 3425 N N . VAL A 1 438 ? -22.904 2.909 8.269 1.00 90.94 438 VAL A N 1
ATOM 3426 C CA . VAL A 1 438 ? -23.890 3.021 9.370 1.00 90.94 438 VAL A CA 1
ATOM 3427 C C . VAL A 1 438 ? -23.662 2.017 10.506 1.00 90.94 438 VAL A C 1
ATOM 3429 O O . VAL A 1 438 ? -24.112 2.239 11.635 1.00 90.94 438 VAL A O 1
ATOM 3432 N N . ARG A 1 439 ? -22.961 0.907 10.236 1.00 86.00 439 ARG A N 1
ATOM 3433 C CA . ARG A 1 439 ? -22.609 -0.091 11.252 1.00 86.00 439 ARG A CA 1
ATOM 3434 C C . ARG A 1 439 ? -21.461 0.363 12.155 1.00 86.00 439 ARG A C 1
ATOM 3436 O O . ARG A 1 439 ? -21.444 -0.087 13.294 1.00 86.00 439 ARG A O 1
ATOM 3443 N N . GLN A 1 440 ? -20.590 1.264 11.692 1.00 83.00 440 GLN A N 1
ATOM 3444 C CA . GLN A 1 440 ? -19.330 1.653 12.348 1.00 83.00 440 GLN A CA 1
ATOM 3445 C C . GLN A 1 440 ? -18.466 0.423 12.716 1.00 83.00 440 GLN A C 1
ATOM 3447 O O . GLN A 1 440 ? -18.218 0.185 13.894 1.00 83.00 440 GLN A O 1
ATOM 3452 N N . PRO A 1 441 ? -18.085 -0.413 11.727 1.00 86.81 441 PRO A N 1
ATOM 3453 C CA . PRO A 1 441 ? -17.276 -1.611 11.956 1.00 86.81 441 PRO A CA 1
ATOM 3454 C C . PRO A 1 441 ? -15.830 -1.260 12.332 1.00 86.81 441 PRO A C 1
ATOM 3456 O O . PRO A 1 441 ? -15.342 -0.186 11.983 1.00 86.81 441 PRO A O 1
ATOM 3459 N N . LYS A 1 442 ? -15.109 -2.218 12.925 1.00 84.06 442 LYS A N 1
ATOM 3460 C CA . LYS A 1 442 ? -13.653 -2.110 13.135 1.00 84.06 442 LYS A CA 1
ATOM 3461 C C . LYS A 1 442 ? -12.856 -2.186 11.831 1.00 84.06 442 LYS A C 1
ATOM 3463 O O . LYS A 1 442 ? -11.804 -1.575 11.712 1.00 84.06 442 LYS A O 1
ATOM 3468 N N . VAL A 1 443 ? -13.355 -2.954 10.859 1.00 91.75 443 VAL A N 1
ATOM 3469 C CA . VAL A 1 443 ? -12.686 -3.188 9.572 1.00 91.75 443 VAL A CA 1
ATOM 3470 C C . VAL A 1 443 ? -13.701 -3.137 8.435 1.00 91.75 443 VAL A C 1
ATOM 3472 O O . VAL A 1 443 ? -14.752 -3.792 8.488 1.00 91.75 443 VAL A O 1
ATOM 3475 N N . PHE A 1 444 ? -13.362 -2.388 7.389 1.00 93.56 444 PHE A N 1
ATOM 3476 C CA . PHE A 1 444 ? -14.068 -2.395 6.112 1.00 93.56 444 PHE A CA 1
ATOM 3477 C C . PHE A 1 444 ? -13.373 -3.337 5.126 1.00 93.56 444 PHE A C 1
ATOM 3479 O O . PHE A 1 444 ? -12.161 -3.267 4.933 1.00 93.56 444 PHE A O 1
ATOM 3486 N N . LEU A 1 445 ? -14.151 -4.203 4.482 1.00 95.50 445 LEU A N 1
ATOM 3487 C CA . LEU A 1 445 ? -13.694 -5.139 3.458 1.00 95.50 445 LEU A CA 1
ATOM 3488 C C . LEU A 1 445 ? -14.350 -4.780 2.120 1.00 95.50 445 LEU A C 1
ATOM 3490 O O . LEU A 1 445 ? -15.572 -4.643 2.057 1.00 95.50 445 LEU A O 1
ATOM 3494 N N . PHE A 1 446 ? -13.573 -4.660 1.049 1.00 94.3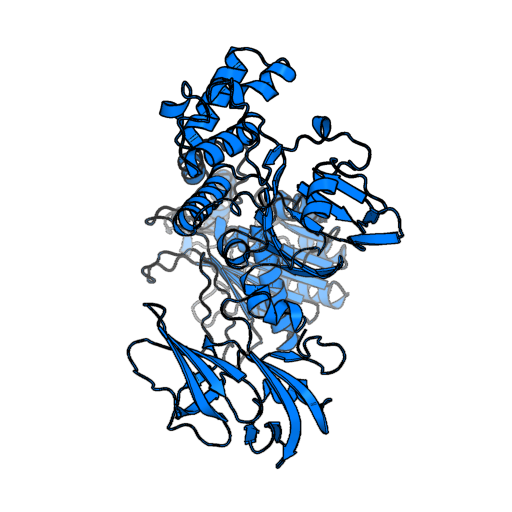8 446 PHE A N 1
ATOM 3495 C CA . PHE A 1 446 ? -14.063 -4.292 -0.282 1.00 94.38 446 PHE A CA 1
ATOM 3496 C C . PHE A 1 446 ? -13.645 -5.341 -1.319 1.00 94.38 446 PHE A C 1
ATOM 3498 O O . PHE A 1 446 ? -12.455 -5.548 -1.534 1.00 94.38 446 PHE A O 1
ATOM 3505 N N . ASP A 1 447 ? -14.610 -5.997 -1.966 1.00 93.50 447 ASP A N 1
ATOM 3506 C CA . ASP A 1 447 ? -14.381 -7.049 -2.974 1.00 93.50 447 ASP A CA 1
ATOM 3507 C C . ASP A 1 447 ? -14.640 -6.469 -4.377 1.00 93.50 447 ASP A C 1
ATOM 3509 O O . ASP A 1 447 ? -15.790 -6.378 -4.801 1.00 93.50 447 ASP A O 1
ATOM 3513 N N . GLU A 1 448 ? -13.592 -5.980 -5.051 1.00 91.81 448 GLU A N 1
ATOM 3514 C CA . GLU A 1 448 ? -13.618 -5.347 -6.387 1.00 91.81 448 GLU A CA 1
ATOM 3515 C C . GLU A 1 448 ? -14.771 -4.335 -6.648 1.00 91.81 448 GLU A C 1
ATOM 3517 O O . GLU A 1 448 ? -15.426 -4.395 -7.699 1.00 91.81 448 GLU A O 1
ATOM 3522 N N . PRO A 1 449 ? -15.051 -3.367 -5.746 1.00 89.12 449 PRO A N 1
ATOM 3523 C CA . PRO A 1 449 ? -16.276 -2.550 -5.782 1.00 89.12 449 PRO A CA 1
ATOM 3524 C C . PRO A 1 449 ? -16.386 -1.596 -6.989 1.00 89.12 449 PRO A C 1
ATOM 3526 O O . PRO A 1 449 ? -17.461 -1.040 -7.232 1.00 89.12 449 PRO A O 1
ATOM 3529 N N . LEU A 1 450 ? -15.291 -1.390 -7.729 1.00 89.75 450 LEU A N 1
ATOM 3530 C CA . LEU A 1 450 ? -15.199 -0.515 -8.904 1.00 89.75 450 LEU A CA 1
ATOM 3531 C C . LEU A 1 450 ? -15.255 -1.258 -10.248 1.00 89.75 450 LEU A C 1
ATOM 3533 O O . LEU A 1 450 ? -15.476 -0.630 -11.284 1.00 89.75 450 LEU A O 1
ATOM 3537 N N . SER A 1 451 ? -15.117 -2.586 -10.250 1.00 86.50 451 SER A N 1
ATOM 3538 C CA . SER A 1 451 ? -15.045 -3.403 -11.475 1.00 86.50 451 SER A CA 1
ATOM 3539 C C . SER A 1 451 ? -16.259 -3.228 -12.406 1.00 86.50 451 SER A C 1
ATOM 3541 O O . SER A 1 451 ? -16.103 -3.157 -13.623 1.00 86.50 451 SER A O 1
ATOM 3543 N N . ASN A 1 452 ? -17.455 -3.058 -11.836 1.00 81.12 452 ASN A N 1
ATOM 3544 C CA . ASN A 1 452 ? -18.721 -2.874 -12.555 1.00 81.12 452 ASN A CA 1
ATOM 3545 C C . ASN A 1 452 ? -18.960 -1.448 -13.110 1.00 81.12 452 ASN A C 1
ATOM 3547 O O . ASN A 1 452 ? -20.056 -1.162 -13.598 1.00 81.12 452 ASN A O 1
ATOM 3551 N N . LEU A 1 453 ? -17.985 -0.536 -13.009 1.00 81.94 453 LEU A N 1
ATOM 3552 C CA . LEU A 1 453 ? -18.110 0.863 -13.441 1.00 81.94 453 LEU A CA 1
ATOM 3553 C C . LEU A 1 453 ? -17.289 1.178 -14.693 1.00 81.94 453 LEU A C 1
ATOM 3555 O O . LEU A 1 453 ? -16.259 0.552 -14.950 1.00 81.94 453 LEU A O 1
ATOM 3559 N N . ASP A 1 454 ? -17.731 2.193 -15.441 1.00 85.38 454 ASP A N 1
ATOM 3560 C CA . ASP A 1 454 ? -16.993 2.762 -16.568 1.00 85.38 454 ASP A CA 1
ATOM 3561 C C . ASP A 1 454 ? -15.718 3.493 -16.113 1.00 85.38 454 ASP A C 1
ATOM 3563 O O . ASP A 1 454 ? -15.605 3.933 -14.969 1.00 85.38 454 ASP A O 1
ATOM 3567 N N . ALA A 1 455 ? -14.756 3.661 -17.024 1.00 82.75 455 ALA A N 1
ATOM 3568 C CA . ALA A 1 455 ? -13.440 4.211 -16.703 1.00 82.75 455 ALA A CA 1
ATOM 3569 C C . ALA A 1 455 ? -13.483 5.620 -16.075 1.00 82.75 455 ALA A C 1
ATOM 3571 O O . ALA A 1 455 ? -12.716 5.899 -15.151 1.00 82.75 455 ALA A O 1
ATOM 3572 N N . LYS A 1 456 ? -14.389 6.503 -16.522 1.00 81.69 456 LYS A N 1
ATOM 3573 C CA . LYS A 1 456 ? -14.495 7.870 -15.985 1.00 81.69 456 LYS A CA 1
ATOM 3574 C C . LYS A 1 456 ? -15.039 7.844 -14.560 1.00 81.69 456 LYS A C 1
ATOM 3576 O O . LYS A 1 456 ? -14.497 8.513 -13.677 1.00 81.69 456 LYS A O 1
ATOM 3581 N N . LEU A 1 457 ? -16.078 7.048 -14.325 1.00 81.12 457 LEU A N 1
ATOM 3582 C CA . LEU A 1 457 ? -16.663 6.897 -13.003 1.00 81.12 457 LEU A CA 1
ATOM 3583 C C . LEU A 1 457 ? -15.729 6.142 -12.045 1.00 81.12 457 LEU A C 1
ATOM 3585 O O . LEU A 1 457 ? -15.671 6.511 -10.876 1.00 81.12 457 LEU A O 1
ATOM 3589 N N . ARG A 1 458 ? -14.921 5.177 -12.516 1.00 88.44 458 ARG A N 1
ATOM 3590 C CA . ARG A 1 458 ? -13.844 4.573 -11.706 1.00 88.44 458 ARG A CA 1
ATOM 3591 C C . ARG A 1 458 ? -12.872 5.635 -11.195 1.00 88.44 458 ARG A C 1
ATOM 3593 O O . ARG A 1 458 ? -12.637 5.681 -9.995 1.00 88.44 458 ARG A O 1
ATOM 3600 N N . VAL A 1 459 ? -12.353 6.520 -12.056 1.00 86.69 459 VAL A N 1
ATOM 3601 C CA . VAL A 1 459 ? -11.431 7.601 -11.635 1.00 86.69 459 VAL A CA 1
ATOM 3602 C C . VAL A 1 459 ? -12.037 8.445 -10.509 1.00 86.69 459 VAL A C 1
ATOM 3604 O O . VAL A 1 459 ? -11.378 8.656 -9.492 1.00 86.69 459 VAL A O 1
ATOM 3607 N N . GLN A 1 460 ? -13.297 8.868 -10.658 1.00 83.56 460 GLN A N 1
ATOM 3608 C CA . GLN A 1 460 ? -14.011 9.618 -9.623 1.00 83.56 460 GLN A CA 1
ATOM 3609 C C . GLN A 1 460 ? -14.165 8.802 -8.329 1.00 83.56 460 GLN A C 1
ATOM 3611 O O . GLN A 1 460 ? -13.800 9.272 -7.253 1.00 83.56 460 GLN A O 1
ATOM 3616 N N . MET A 1 461 ? -14.673 7.571 -8.420 1.00 85.75 461 MET A N 1
ATOM 3617 C CA . MET A 1 461 ? -14.965 6.753 -7.243 1.00 85.75 461 MET A CA 1
ATOM 3618 C C . MET A 1 461 ? -13.698 6.295 -6.500 1.00 85.75 461 MET A C 1
ATOM 3620 O O . MET A 1 461 ? -13.757 6.139 -5.283 1.00 85.75 461 MET A O 1
ATOM 3624 N N . ARG A 1 462 ? -12.542 6.150 -7.171 1.00 89.19 462 ARG A N 1
ATOM 3625 C CA . ARG A 1 462 ? -11.236 5.955 -6.503 1.00 89.19 462 ARG A CA 1
ATOM 3626 C C . ARG A 1 462 ? -10.909 7.129 -5.586 1.00 89.19 462 ARG A C 1
ATOM 3628 O O . ARG A 1 462 ? -10.643 6.923 -4.406 1.00 89.19 462 ARG A O 1
ATOM 3635 N N . ALA A 1 463 ? -10.999 8.354 -6.108 1.00 85.00 463 ALA A N 1
ATOM 3636 C CA . ALA A 1 463 ? -10.765 9.564 -5.325 1.00 85.00 463 ALA A CA 1
ATOM 3637 C C . ALA A 1 463 ? -11.772 9.704 -4.167 1.00 85.00 463 ALA A C 1
ATOM 3639 O O . ALA A 1 463 ? -11.379 10.073 -3.061 1.00 85.00 463 ALA A O 1
ATOM 3640 N N . GLU A 1 464 ? -13.045 9.349 -4.383 1.00 81.94 464 GLU A N 1
ATOM 3641 C CA . GLU A 1 464 ? -14.058 9.325 -3.318 1.00 81.94 464 GLU A CA 1
ATOM 3642 C C . GLU A 1 464 ? -13.750 8.285 -2.230 1.00 81.94 464 GLU A C 1
ATOM 3644 O O . GLU A 1 464 ? -13.904 8.599 -1.052 1.00 81.94 464 GLU A O 1
ATOM 3649 N N . ILE A 1 465 ? -13.274 7.082 -2.577 1.00 86.25 465 ILE A N 1
ATOM 3650 C CA . ILE A 1 465 ? -12.891 6.054 -1.592 1.00 86.25 465 ILE A CA 1
ATOM 3651 C C . ILE A 1 465 ? -11.634 6.473 -0.811 1.00 86.25 465 ILE A C 1
ATOM 3653 O O . ILE A 1 465 ? -11.622 6.341 0.413 1.00 86.25 465 ILE A O 1
ATOM 3657 N N . SER A 1 466 ? -10.614 7.041 -1.462 1.00 85.06 466 SER A N 1
ATOM 3658 C CA . SER A 1 466 ? -9.430 7.571 -0.761 1.00 85.06 466 SER A CA 1
ATOM 3659 C C . SER A 1 466 ? -9.787 8.736 0.172 1.00 85.06 466 SER A C 1
ATOM 3661 O O . SER A 1 466 ? -9.335 8.783 1.317 1.00 85.06 466 SER A O 1
ATOM 3663 N N . ALA A 1 467 ? -10.653 9.656 -0.269 1.00 82.00 467 ALA A N 1
ATOM 3664 C CA . ALA A 1 467 ? -11.153 10.742 0.575 1.00 82.00 467 ALA A CA 1
ATOM 3665 C C . ALA A 1 467 ? -12.029 10.222 1.729 1.00 82.00 467 ALA A C 1
ATOM 3667 O O . ALA A 1 467 ? -11.964 10.742 2.843 1.00 82.00 467 ALA A O 1
ATOM 3668 N N . LEU A 1 468 ? -12.826 9.177 1.492 1.00 81.06 468 LEU A N 1
ATOM 3669 C CA . LEU A 1 468 ? -13.615 8.513 2.526 1.00 81.06 468 LEU A CA 1
ATOM 3670 C C . LEU A 1 468 ? -12.718 7.857 3.577 1.00 81.06 468 LEU A C 1
ATOM 3672 O O . LEU A 1 468 ? -12.990 8.005 4.764 1.00 81.06 468 LEU A O 1
ATOM 3676 N N . HIS A 1 469 ? -11.647 7.179 3.165 1.00 83.31 469 HIS A N 1
ATOM 3677 C CA . HIS A 1 469 ? -10.667 6.611 4.086 1.00 83.31 469 HIS A CA 1
ATOM 3678 C C . HIS A 1 469 ? -10.046 7.696 4.981 1.00 83.31 469 HIS A C 1
ATOM 3680 O O . HIS A 1 469 ? -10.089 7.577 6.206 1.00 83.31 469 HIS A O 1
ATOM 3686 N N . GLN A 1 470 ? -9.609 8.816 4.392 1.00 75.81 470 GLN A N 1
ATOM 3687 C CA . GLN A 1 470 ? -9.097 9.966 5.147 1.00 75.81 470 GLN A CA 1
ATOM 3688 C C . GLN A 1 470 ? -10.124 10.564 6.126 1.00 75.81 470 GLN A C 1
ATOM 3690 O O . GLN A 1 470 ? -9.735 11.000 7.208 1.00 75.81 470 GLN A O 1
ATOM 3695 N N . ARG A 1 471 ? -11.420 10.579 5.778 1.00 76.88 471 ARG A N 1
ATOM 3696 C CA . ARG A 1 471 ? -12.505 11.074 6.651 1.00 76.88 471 ARG A CA 1
ATOM 3697 C C . ARG A 1 471 ? -12.884 10.097 7.764 1.00 76.88 471 ARG A C 1
ATOM 3699 O O . ARG A 1 471 ? -13.192 10.539 8.865 1.00 76.88 471 ARG A O 1
ATOM 3706 N N . LEU A 1 472 ? -12.919 8.797 7.470 1.00 76.88 472 LEU A N 1
ATOM 3707 C CA . LEU A 1 472 ? -13.340 7.762 8.418 1.00 76.88 472 LEU A CA 1
ATOM 3708 C C . LEU A 1 472 ? -12.227 7.343 9.378 1.00 76.88 472 LEU A C 1
ATOM 3710 O O . LEU A 1 472 ? -12.558 6.894 10.470 1.00 76.88 472 LEU A O 1
ATOM 3714 N N . GLN A 1 473 ? -10.952 7.467 8.981 1.00 78.12 473 GLN A N 1
ATOM 3715 C CA . GLN A 1 473 ? -9.799 7.028 9.780 1.00 78.12 473 GLN A CA 1
ATOM 3716 C C . GLN A 1 473 ? -9.970 5.578 10.274 1.00 78.12 473 GLN A C 1
ATOM 3718 O O . GLN A 1 473 ? -9.823 5.279 11.455 1.00 78.12 473 GLN A O 1
ATOM 3723 N N . ALA A 1 474 ? -10.355 4.686 9.357 1.00 80.88 474 ALA A N 1
ATOM 3724 C CA . ALA A 1 474 ? -10.763 3.315 9.653 1.00 80.88 474 ALA A CA 1
ATOM 3725 C C . ALA A 1 474 ? -9.968 2.309 8.818 1.00 80.88 474 ALA A C 1
ATOM 3727 O O . ALA A 1 474 ? -9.685 2.568 7.648 1.00 80.88 474 ALA A O 1
ATOM 3728 N N . THR A 1 475 ? -9.662 1.145 9.395 1.00 90.62 475 THR A N 1
ATOM 3729 C CA . THR A 1 475 ? -8.935 0.069 8.709 1.00 90.62 475 THR A CA 1
ATOM 3730 C C . THR A 1 475 ? -9.712 -0.448 7.498 1.00 90.62 475 THR A C 1
ATOM 3732 O O . THR A 1 475 ? -10.885 -0.829 7.612 1.00 90.62 475 THR A O 1
ATOM 3735 N N . MET A 1 476 ? -9.053 -0.502 6.338 1.00 93.88 476 MET A N 1
ATOM 3736 C CA . MET A 1 476 ? -9.645 -0.956 5.077 1.00 93.88 476 MET A CA 1
ATOM 3737 C C . MET A 1 476 ? -8.799 -2.049 4.427 1.00 93.88 476 MET A C 1
ATOM 3739 O O . MET A 1 476 ? -7.590 -1.903 4.280 1.00 93.88 476 MET A O 1
ATOM 3743 N N . ILE A 1 477 ? -9.451 -3.128 3.989 1.00 97.19 477 ILE A N 1
ATOM 3744 C CA . ILE A 1 477 ? -8.848 -4.160 3.138 1.00 97.19 477 ILE A CA 1
ATOM 3745 C C . ILE A 1 477 ? -9.630 -4.213 1.829 1.00 97.19 477 ILE A C 1
ATOM 3747 O O . ILE A 1 477 ? -10.844 -4.424 1.830 1.00 97.19 477 ILE A O 1
ATOM 3751 N N . TYR A 1 478 ? -8.940 -4.019 0.713 1.00 96.69 478 TYR A N 1
ATOM 3752 C CA . TYR A 1 478 ? -9.541 -3.836 -0.604 1.00 96.69 478 TYR A CA 1
ATOM 3753 C C . TYR A 1 478 ? -8.932 -4.815 -1.608 1.00 96.69 478 TYR A C 1
ATOM 3755 O O . TYR A 1 478 ? -7.716 -4.924 -1.716 1.00 96.69 478 TYR A O 1
ATOM 3763 N N . VAL A 1 479 ? -9.764 -5.546 -2.341 1.00 96.75 479 VAL A N 1
ATOM 3764 C CA . VAL A 1 479 ? -9.342 -6.476 -3.395 1.00 96.75 479 VAL A CA 1
ATOM 3765 C C . VAL A 1 479 ? -9.548 -5.826 -4.752 1.00 96.75 479 VAL A C 1
ATOM 3767 O O . VAL A 1 479 ? -10.622 -5.285 -5.018 1.00 96.75 479 VAL A O 1
ATOM 3770 N N . THR A 1 480 ? -8.544 -5.931 -5.621 1.00 94.50 480 THR A N 1
ATOM 3771 C CA . THR A 1 480 ? -8.654 -5.525 -7.026 1.00 94.50 480 THR A CA 1
ATOM 3772 C C . THR A 1 480 ? -7.693 -6.286 -7.934 1.00 94.50 480 THR A C 1
ATOM 3774 O O . THR A 1 480 ? -6.726 -6.908 -7.485 1.00 94.50 480 THR A O 1
ATOM 3777 N N . HIS A 1 481 ? -7.969 -6.240 -9.232 1.00 91.38 481 HIS A N 1
ATOM 3778 C CA . HIS A 1 481 ? -7.051 -6.622 -10.301 1.00 91.38 481 HIS A CA 1
ATOM 3779 C C . HIS A 1 481 ? -6.397 -5.395 -10.967 1.00 91.38 481 HIS A C 1
ATOM 3781 O O . HIS A 1 481 ? -5.461 -5.561 -11.745 1.00 91.38 481 HIS A O 1
ATOM 3787 N N . ASP A 1 482 ? -6.864 -4.175 -10.671 1.00 91.06 482 ASP A N 1
ATOM 3788 C CA . ASP A 1 482 ? -6.337 -2.927 -11.229 1.00 91.06 482 ASP A CA 1
ATOM 3789 C C . ASP A 1 482 ? -5.145 -2.425 -10.391 1.00 91.06 482 ASP A C 1
ATOM 3791 O O . ASP A 1 482 ? -5.264 -2.022 -9.233 1.00 91.06 482 ASP A O 1
ATOM 3795 N N . GLN A 1 483 ? -3.961 -2.436 -10.997 1.00 90.12 483 GLN A N 1
ATOM 3796 C CA . GLN A 1 483 ? -2.735 -1.935 -10.378 1.00 90.12 483 GLN A CA 1
ATOM 3797 C C . GLN A 1 483 ? -2.763 -0.428 -10.070 1.00 90.12 483 GLN A C 1
ATOM 3799 O O . GLN A 1 483 ? -2.129 0.008 -9.113 1.00 90.12 483 GLN A O 1
ATOM 3804 N N . ILE A 1 484 ? -3.506 0.378 -10.832 1.00 89.62 484 ILE A N 1
ATOM 3805 C CA . ILE A 1 484 ? -3.636 1.822 -10.602 1.00 89.62 484 ILE A CA 1
ATOM 3806 C C . ILE A 1 484 ? -4.508 2.063 -9.363 1.00 89.62 484 ILE A C 1
ATOM 3808 O O . ILE A 1 484 ? -4.204 2.960 -8.580 1.00 89.62 484 ILE A O 1
ATOM 3812 N N . GLU A 1 485 ? -5.543 1.246 -9.127 1.00 91.19 485 GLU A N 1
ATOM 3813 C CA . GLU A 1 485 ? -6.271 1.244 -7.844 1.00 91.19 485 GLU A CA 1
ATOM 3814 C C . GLU A 1 485 ? -5.318 0.973 -6.671 1.00 91.19 485 GLU A C 1
ATOM 3816 O O . GLU A 1 485 ? -5.259 1.770 -5.735 1.00 91.19 485 GLU A O 1
ATOM 3821 N N . ALA A 1 486 ? -4.503 -0.083 -6.757 1.00 92.00 486 ALA A N 1
ATOM 3822 C CA . ALA A 1 486 ? -3.533 -0.413 -5.711 1.00 92.00 486 ALA A CA 1
ATOM 3823 C C . ALA A 1 486 ? -2.517 0.721 -5.463 1.00 92.00 486 ALA A C 1
ATOM 3825 O O . ALA A 1 486 ? -2.301 1.120 -4.316 1.00 92.00 486 ALA A O 1
ATOM 3826 N N . MET A 1 487 ? -1.945 1.284 -6.532 1.00 87.25 487 MET A N 1
ATOM 3827 C CA . MET A 1 487 ? -0.901 2.313 -6.463 1.00 87.25 487 MET A CA 1
ATOM 3828 C C . MET A 1 487 ? -1.392 3.700 -6.020 1.00 87.25 487 MET A C 1
ATOM 3830 O O . MET A 1 487 ? -0.584 4.490 -5.538 1.00 87.25 487 MET A O 1
ATOM 3834 N N . THR A 1 488 ? -2.678 4.029 -6.199 1.00 85.25 488 THR A N 1
ATOM 3835 C CA . THR A 1 488 ? -3.207 5.386 -5.920 1.00 85.25 488 THR A CA 1
ATOM 3836 C C . THR A 1 488 ? -4.036 5.501 -4.643 1.00 85.25 488 THR A C 1
ATOM 3838 O O . THR A 1 488 ? -4.300 6.620 -4.198 1.00 85.25 488 THR A O 1
ATOM 3841 N N . MET A 1 489 ? -4.467 4.379 -4.058 1.00 86.94 489 MET A N 1
ATOM 3842 C CA . MET A 1 489 ? -5.411 4.375 -2.932 1.00 86.94 489 MET A CA 1
ATOM 3843 C C . MET A 1 489 ? -4.836 3.819 -1.626 1.00 86.94 489 MET A C 1
ATOM 3845 O O . MET A 1 489 ? -5.377 4.131 -0.571 1.00 86.94 489 MET A O 1
ATOM 3849 N N . SER A 1 490 ? -3.787 2.991 -1.686 1.00 88.56 490 SER A N 1
ATOM 3850 C CA . SER A 1 490 ? -3.304 2.226 -0.529 1.00 88.56 490 SER A CA 1
ATOM 3851 C C . SER A 1 490 ? -2.092 2.839 0.168 1.00 88.56 490 SER A C 1
ATOM 3853 O O . SER A 1 490 ? -1.226 3.437 -0.472 1.00 88.56 490 SER A O 1
ATOM 3855 N N . ASP A 1 491 ? -1.995 2.599 1.475 1.00 86.12 491 ASP A N 1
ATOM 3856 C CA . ASP A 1 491 ? -0.752 2.762 2.235 1.00 86.12 491 ASP A CA 1
ATOM 3857 C C . ASP A 1 491 ? 0.177 1.560 2.011 1.00 86.12 491 ASP A C 1
ATOM 3859 O O . ASP A 1 491 ? 1.403 1.694 2.010 1.00 86.12 491 ASP A O 1
ATOM 3863 N N . LYS A 1 492 ? -0.414 0.373 1.800 1.00 91.44 492 LYS A N 1
ATOM 3864 C CA . LYS A 1 492 ? 0.295 -0.895 1.620 1.00 91.44 492 LYS A CA 1
ATOM 3865 C C . LYS A 1 492 ? -0.397 -1.807 0.609 1.00 91.44 492 LYS A C 1
ATOM 3867 O O . LYS A 1 492 ? -1.602 -2.049 0.672 1.00 91.44 492 LYS A O 1
ATOM 3872 N N . ILE A 1 493 ? 0.404 -2.397 -0.268 1.00 95.19 493 ILE A N 1
ATOM 3873 C CA . ILE A 1 493 ? -0.013 -3.395 -1.250 1.00 95.19 493 ILE A CA 1
ATOM 3874 C C . ILE A 1 493 ? 0.478 -4.774 -0.795 1.00 95.19 493 ILE A C 1
ATOM 3876 O O . ILE A 1 493 ? 1.614 -4.915 -0.342 1.00 95.19 493 ILE A O 1
ATOM 3880 N N . VAL A 1 494 ? -0.365 -5.795 -0.955 1.00 97.62 494 VAL A N 1
ATOM 3881 C CA . VAL A 1 494 ? -0.015 -7.220 -0.875 1.00 97.62 494 VAL A CA 1
ATOM 3882 C C . VAL A 1 494 ? -0.202 -7.816 -2.268 1.00 97.62 494 VAL A C 1
ATOM 3884 O O . VAL A 1 494 ? -1.330 -7.954 -2.747 1.00 97.62 494 VAL A O 1
ATOM 3887 N N . VAL A 1 495 ? 0.899 -8.164 -2.932 1.00 97.44 495 VAL A N 1
ATOM 3888 C CA . VAL A 1 495 ? 0.872 -8.792 -4.259 1.00 97.44 495 VAL A CA 1
ATOM 3889 C C . VAL A 1 495 ? 0.755 -10.304 -4.102 1.00 97.44 495 VAL A C 1
ATOM 3891 O O . VAL A 1 495 ? 1.574 -10.921 -3.423 1.00 97.44 495 VAL A O 1
ATOM 3894 N N . MET A 1 496 ? -0.244 -10.909 -4.745 1.00 97.19 496 MET A N 1
ATOM 3895 C CA . MET A 1 496 ? -0.525 -12.348 -4.694 1.00 97.19 496 MET A CA 1
ATOM 3896 C C . MET A 1 496 ? -0.430 -12.998 -6.079 1.00 97.19 496 MET A C 1
ATOM 3898 O O . MET A 1 496 ? -0.913 -12.444 -7.071 1.00 97.19 496 MET A O 1
ATOM 3902 N N . LYS A 1 497 ? 0.125 -14.212 -6.136 1.00 96.31 497 LYS A N 1
ATOM 3903 C CA . LYS A 1 497 ? 0.222 -15.047 -7.344 1.00 96.31 497 LYS A CA 1
ATOM 3904 C C . LYS A 1 497 ? -0.009 -16.508 -6.963 1.00 96.31 497 LYS A C 1
ATOM 3906 O O . LYS A 1 497 ? 0.603 -16.981 -6.017 1.00 96.31 497 LYS A O 1
ATOM 3911 N N . ASP A 1 498 ? -0.896 -17.205 -7.672 1.00 94.56 498 ASP A N 1
ATOM 3912 C CA . ASP A 1 498 ? -1.125 -18.658 -7.544 1.00 94.56 498 ASP A CA 1
ATOM 3913 C C . ASP A 1 498 ? -1.385 -19.179 -6.105 1.00 94.56 498 ASP A C 1
ATOM 3915 O O . ASP A 1 498 ? -1.140 -20.342 -5.786 1.00 94.56 498 ASP A O 1
ATOM 3919 N N . GLY A 1 499 ? -1.928 -18.309 -5.241 1.00 94.06 499 GLY A N 1
ATOM 3920 C CA . GLY A 1 499 ? -2.222 -18.569 -3.828 1.00 94.06 499 GLY A CA 1
ATOM 3921 C C . GLY A 1 499 ? -1.119 -18.150 -2.848 1.00 94.06 499 GLY A C 1
ATOM 3922 O O . GLY A 1 499 ? -1.380 -18.101 -1.645 1.00 94.06 499 GLY A O 1
ATOM 3923 N N . ASP A 1 500 ? 0.068 -17.801 -3.344 1.00 96.19 500 ASP A N 1
ATOM 3924 C CA . ASP A 1 500 ? 1.238 -17.375 -2.574 1.00 96.19 500 ASP A CA 1
ATOM 3925 C C . ASP A 1 500 ? 1.372 -15.834 -2.559 1.00 96.19 500 ASP A C 1
ATOM 3927 O O . ASP A 1 500 ? 1.187 -15.155 -3.579 1.00 96.19 500 ASP A O 1
ATOM 3931 N N . ILE A 1 501 ? 1.725 -15.257 -1.403 1.00 96.50 501 ILE A N 1
ATOM 3932 C CA . ILE A 1 501 ? 2.092 -13.833 -1.302 1.00 96.50 501 ILE A CA 1
ATOM 3933 C C . ILE A 1 501 ? 3.493 -13.657 -1.885 1.00 96.50 501 ILE A C 1
ATOM 3935 O O . ILE A 1 501 ? 4.432 -14.323 -1.463 1.00 96.50 501 ILE A O 1
ATOM 3939 N N . GLN A 1 502 ? 3.625 -12.744 -2.842 1.00 95.94 502 GLN A N 1
ATOM 3940 C CA . GLN A 1 502 ? 4.885 -12.442 -3.514 1.00 95.94 502 GLN A CA 1
ATOM 3941 C C . GLN A 1 502 ? 5.648 -11.347 -2.771 1.00 95.94 502 GLN A C 1
ATOM 3943 O O . GLN A 1 502 ? 6.784 -11.551 -2.374 1.00 95.94 502 GLN A O 1
ATOM 3948 N N . GLN A 1 503 ? 5.020 -10.192 -2.543 1.00 93.69 503 GLN A N 1
ATOM 3949 C CA . GLN A 1 503 ? 5.638 -9.066 -1.842 1.00 93.69 503 GLN A CA 1
ATOM 3950 C C . GLN A 1 503 ? 4.574 -8.250 -1.110 1.00 93.69 503 GLN A C 1
ATOM 3952 O O . GLN A 1 503 ? 3.417 -8.195 -1.530 1.00 93.69 503 GLN A O 1
ATOM 3957 N N . THR A 1 504 ? 4.962 -7.628 0.001 1.00 92.88 504 THR A N 1
ATOM 3958 C CA . THR A 1 504 ? 4.117 -6.726 0.792 1.00 92.88 504 THR A CA 1
ATOM 3959 C C . THR A 1 504 ? 4.915 -5.482 1.173 1.00 92.88 504 THR A C 1
ATOM 3961 O O . THR A 1 504 ? 6.068 -5.610 1.574 1.00 92.88 504 THR A O 1
ATOM 3964 N N . GLY A 1 505 ? 4.326 -4.292 1.044 1.00 86.69 505 GLY A N 1
ATOM 3965 C CA . GLY A 1 505 ? 5.012 -3.020 1.311 1.00 86.69 505 GLY A CA 1
ATOM 3966 C C . GLY A 1 505 ? 4.274 -1.811 0.733 1.00 86.69 505 GLY A C 1
ATOM 3967 O O . GLY A 1 505 ? 3.175 -1.955 0.194 1.00 86.69 505 GLY A O 1
ATOM 3968 N N . ALA A 1 506 ? 4.862 -0.618 0.845 1.00 87.44 506 ALA A N 1
ATOM 3969 C CA . ALA A 1 506 ? 4.261 0.602 0.307 1.00 87.44 506 ALA A CA 1
ATOM 3970 C C . ALA A 1 506 ? 4.284 0.616 -1.240 1.00 87.44 506 ALA A C 1
ATOM 3972 O O . ALA A 1 506 ? 5.189 0.027 -1.839 1.00 87.44 506 ALA A O 1
ATOM 3973 N N . PRO A 1 507 ? 3.346 1.316 -1.914 1.00 85.44 507 PRO A N 1
ATOM 3974 C CA . PRO A 1 507 ? 3.249 1.336 -3.377 1.00 85.44 507 PRO A CA 1
ATOM 3975 C C . PRO A 1 507 ? 4.564 1.621 -4.118 1.00 85.44 507 PRO A C 1
ATOM 3977 O O . PRO A 1 507 ? 4.946 0.882 -5.024 1.00 85.44 507 PRO A O 1
ATOM 3980 N N . LEU A 1 508 ? 5.288 2.671 -3.713 1.00 87.12 508 LEU A N 1
ATOM 3981 C CA . LEU A 1 508 ? 6.549 3.055 -4.357 1.00 87.12 508 LEU A CA 1
ATOM 3982 C C . LEU A 1 508 ? 7.705 2.104 -4.021 1.00 87.12 508 LEU A C 1
ATOM 3984 O O . LEU A 1 508 ? 8.582 1.917 -4.861 1.00 87.12 508 LEU A O 1
ATOM 3988 N N . ASP A 1 509 ? 7.689 1.458 -2.852 1.00 86.00 509 ASP A N 1
ATOM 3989 C CA . ASP A 1 509 ? 8.707 0.468 -2.489 1.00 86.00 509 ASP A CA 1
ATOM 3990 C C . ASP A 1 509 ? 8.595 -0.766 -3.396 1.00 86.00 509 ASP A C 1
ATOM 3992 O O . ASP A 1 509 ? 9.603 -1.249 -3.902 1.00 86.00 509 ASP A O 1
ATOM 3996 N N . LEU A 1 510 ? 7.375 -1.233 -3.692 1.00 88.81 510 LEU A N 1
ATOM 3997 C CA . LEU A 1 510 ? 7.151 -2.332 -4.644 1.00 88.81 510 LEU A CA 1
ATOM 3998 C C . LEU A 1 510 ? 7.474 -1.940 -6.091 1.00 88.81 510 LEU A C 1
ATOM 4000 O O . LEU A 1 510 ? 7.927 -2.779 -6.868 1.00 88.81 510 LEU A O 1
ATOM 4004 N N . TYR A 1 511 ? 7.233 -0.681 -6.464 1.00 89.44 511 TYR A N 1
ATOM 4005 C CA . TYR A 1 511 ? 7.536 -0.191 -7.808 1.00 89.44 511 TYR A CA 1
ATOM 4006 C C . TYR A 1 511 ? 9.047 -0.116 -8.073 1.00 89.44 511 TYR A C 1
ATOM 4008 O O . TYR A 1 511 ? 9.499 -0.542 -9.142 1.00 89.44 511 TYR A O 1
ATOM 4016 N N . ASN A 1 512 ? 9.804 0.405 -7.101 1.00 87.31 512 ASN A N 1
ATOM 4017 C CA . ASN A 1 512 ? 11.245 0.659 -7.197 1.00 87.31 512 ASN A CA 1
ATOM 4018 C C . ASN A 1 512 ? 12.103 -0.554 -6.801 1.00 87.31 512 ASN A C 1
ATOM 4020 O O . ASN A 1 512 ? 13.182 -0.749 -7.358 1.00 87.31 512 ASN A O 1
ATOM 4024 N N . HIS A 1 513 ? 11.636 -1.367 -5.849 1.00 90.44 513 HIS A N 1
ATOM 4025 C CA . HIS A 1 513 ? 12.367 -2.504 -5.282 1.00 90.44 513 HIS A CA 1
ATOM 4026 C C . HIS A 1 513 ? 11.529 -3.802 -5.324 1.00 90.44 513 HIS A C 1
ATOM 4028 O O . HIS A 1 513 ? 11.208 -4.380 -4.280 1.00 90.44 513 HIS A O 1
ATOM 4034 N N . PRO A 1 514 ? 11.139 -4.280 -6.522 1.00 94.75 514 PRO A N 1
ATOM 4035 C CA . PRO A 1 514 ? 10.454 -5.558 -6.670 1.00 94.75 514 PRO A CA 1
ATOM 4036 C C . PRO A 1 514 ? 11.410 -6.724 -6.371 1.00 94.75 514 PRO A C 1
ATOM 4038 O O . PRO A 1 514 ? 12.469 -6.829 -6.988 1.00 94.75 514 PRO A O 1
ATOM 4041 N N . ILE A 1 515 ? 11.029 -7.641 -5.476 1.00 95.44 515 ILE A N 1
ATOM 4042 C CA . ILE A 1 515 ? 11.893 -8.778 -5.088 1.00 95.44 515 ILE A CA 1
ATOM 4043 C C . ILE A 1 515 ? 11.989 -9.869 -6.163 1.00 95.44 515 ILE A C 1
ATOM 4045 O O . ILE A 1 515 ? 12.835 -10.756 -6.083 1.00 95.44 515 ILE A O 1
ATOM 4049 N N . ASN A 1 516 ? 11.088 -9.857 -7.147 1.00 96.56 516 ASN A N 1
ATOM 4050 C CA . ASN A 1 516 ? 11.079 -10.816 -8.242 1.00 96.56 516 ASN A CA 1
ATOM 4051 C C . ASN A 1 516 ? 10.478 -10.211 -9.518 1.00 96.56 516 ASN A C 1
ATOM 4053 O O . ASN A 1 516 ? 9.749 -9.211 -9.488 1.00 96.56 516 ASN A O 1
ATOM 4057 N N . LYS A 1 517 ? 10.785 -10.846 -10.650 1.00 97.00 517 LYS A N 1
ATOM 4058 C CA . LYS A 1 517 ? 10.359 -10.429 -11.992 1.00 97.00 517 LYS A CA 1
ATOM 4059 C C . LYS A 1 517 ? 8.838 -10.309 -12.118 1.00 97.00 517 LYS A C 1
ATOM 4061 O O . LYS A 1 517 ? 8.349 -9.442 -12.837 1.00 97.00 517 LYS A O 1
ATOM 4066 N N . PHE A 1 518 ? 8.078 -11.154 -11.418 1.00 97.12 518 PHE A N 1
ATOM 4067 C CA . PHE A 1 518 ? 6.621 -11.095 -11.451 1.00 97.12 518 PHE A CA 1
ATOM 4068 C C . PHE A 1 518 ? 6.092 -9.806 -10.809 1.00 97.12 518 PHE A C 1
ATOM 4070 O O . PHE A 1 518 ? 5.292 -9.125 -11.442 1.00 97.12 518 PHE A O 1
ATOM 4077 N N . VAL A 1 519 ? 6.561 -9.417 -9.617 1.00 96.25 519 VAL A N 1
ATOM 4078 C CA . VAL A 1 519 ? 6.154 -8.136 -9.000 1.00 96.25 519 VAL A CA 1
ATOM 4079 C C . VAL A 1 519 ? 6.583 -6.961 -9.881 1.00 96.25 519 VAL A C 1
ATOM 4081 O O . VAL A 1 519 ? 5.786 -6.058 -10.130 1.00 96.25 519 VAL A O 1
ATOM 4084 N N . ALA A 1 520 ? 7.799 -7.013 -10.430 1.00 96.38 520 ALA A N 1
ATOM 4085 C CA . ALA A 1 520 ? 8.321 -5.993 -11.335 1.00 96.38 520 ALA A CA 1
ATOM 4086 C C . ALA A 1 520 ? 7.460 -5.816 -12.605 1.00 96.38 520 ALA A C 1
ATOM 4088 O O . ALA A 1 520 ? 7.174 -4.692 -13.019 1.00 96.38 520 ALA A O 1
ATOM 4089 N N . GLY A 1 521 ? 7.020 -6.925 -13.207 1.00 95.12 521 GLY A N 1
ATOM 4090 C CA . GLY A 1 521 ? 6.175 -6.935 -14.402 1.00 95.12 521 GLY A CA 1
ATOM 4091 C C . GLY A 1 521 ? 4.689 -6.692 -14.127 1.00 95.12 521 GLY A C 1
ATOM 4092 O O . GLY A 1 521 ? 3.971 -6.300 -15.040 1.00 95.12 521 GLY A O 1
ATOM 4093 N N . PHE A 1 522 ? 4.218 -6.917 -12.897 1.00 94.62 522 PHE A N 1
ATOM 4094 C CA . PHE A 1 522 ? 2.807 -6.784 -12.520 1.00 94.62 522 PHE A CA 1
ATOM 4095 C C . PHE A 1 522 ? 2.461 -5.427 -11.883 1.00 94.62 522 PHE A C 1
ATOM 4097 O O . PHE A 1 522 ? 1.307 -5.014 -11.938 1.00 94.62 522 PHE A O 1
ATOM 4104 N N . ILE A 1 523 ? 3.431 -4.738 -11.271 1.00 93.38 523 ILE A N 1
ATOM 4105 C CA . ILE A 1 523 ? 3.252 -3.406 -10.677 1.00 93.38 523 ILE A CA 1
ATOM 4106 C C . ILE A 1 523 ? 3.918 -2.365 -11.577 1.00 93.38 523 ILE A C 1
ATOM 4108 O O . ILE A 1 523 ? 5.137 -2.226 -11.556 1.00 93.38 523 ILE A O 1
ATOM 4112 N N . GLY A 1 524 ? 3.124 -1.634 -12.355 1.00 89.44 524 GLY A N 1
ATOM 4113 C CA . GLY A 1 524 ? 3.512 -0.545 -13.255 1.00 89.44 524 GLY A CA 1
ATOM 4114 C C . GLY A 1 524 ? 2.708 -0.525 -14.561 1.00 89.44 524 GLY A C 1
ATOM 4115 O O . GLY A 1 524 ? 2.443 -1.567 -15.157 1.00 89.44 524 GLY A O 1
ATOM 4116 N N . SER A 1 525 ? 2.320 0.669 -15.023 1.00 88.75 525 SER A N 1
ATOM 4117 C CA . SER A 1 525 ? 1.605 0.859 -16.295 1.00 88.75 525 SER A CA 1
ATOM 4118 C C . SER A 1 525 ? 2.334 1.900 -17.159 1.00 88.75 525 SER A C 1
ATOM 4120 O O . SER A 1 525 ? 2.263 3.082 -16.817 1.00 88.75 525 SER A O 1
ATOM 4122 N N . PRO A 1 526 ? 3.011 1.507 -18.258 1.00 93.00 526 PRO A N 1
ATOM 4123 C CA . PRO A 1 526 ? 3.211 0.131 -18.741 1.00 93.00 526 PRO A CA 1
ATOM 4124 C C . PRO A 1 526 ? 4.085 -0.724 -17.797 1.00 93.00 526 PRO A C 1
ATOM 4126 O O . PRO A 1 526 ? 4.738 -0.179 -16.901 1.00 93.00 526 PRO A O 1
ATOM 4129 N N . PRO A 1 527 ? 4.096 -2.061 -17.964 1.00 93.75 527 PRO A N 1
ATOM 4130 C CA . PRO A 1 527 ? 4.885 -2.960 -17.122 1.00 93.75 527 PRO A CA 1
ATOM 4131 C C . PRO A 1 527 ? 6.397 -2.754 -17.309 1.00 93.75 527 PRO A C 1
ATOM 4133 O O . PRO A 1 527 ? 6.845 -2.129 -18.271 1.00 93.75 527 PRO A O 1
ATOM 4136 N N . MET A 1 528 ? 7.208 -3.295 -16.391 1.00 97.12 528 MET A N 1
ATOM 4137 C CA . MET A 1 528 ? 8.665 -3.310 -16.561 1.00 97.12 528 MET A CA 1
ATOM 4138 C C . MET A 1 528 ? 9.060 -4.089 -17.826 1.00 97.12 528 MET A C 1
ATOM 4140 O O . MET A 1 528 ? 8.563 -5.187 -18.073 1.00 97.12 528 MET A O 1
ATOM 4144 N N . ASN A 1 529 ? 9.993 -3.533 -18.598 1.00 97.44 529 ASN A N 1
ATOM 4145 C CA . ASN A 1 529 ? 10.602 -4.210 -19.735 1.00 97.44 529 ASN A CA 1
ATOM 4146 C C . ASN A 1 529 ? 11.625 -5.234 -19.255 1.00 97.44 529 ASN A C 1
ATOM 4148 O O . ASN A 1 529 ? 12.422 -4.920 -18.372 1.00 97.44 529 ASN A O 1
ATOM 4152 N N . PHE A 1 530 ? 11.666 -6.405 -19.889 1.00 96.19 530 PHE A N 1
ATOM 4153 C CA . PHE A 1 530 ? 12.637 -7.452 -19.580 1.00 96.19 530 PHE A CA 1
ATOM 4154 C C . PHE A 1 530 ? 13.435 -7.848 -20.818 1.00 96.19 530 PHE A C 1
ATOM 4156 O O . PHE A 1 530 ? 12.862 -8.155 -21.860 1.00 96.19 530 PHE A O 1
ATOM 4163 N N . MET A 1 531 ? 14.755 -7.913 -20.672 1.00 94.12 531 MET A N 1
ATOM 4164 C CA . MET A 1 531 ? 15.679 -8.440 -21.677 1.00 94.12 531 MET A CA 1
ATOM 4165 C C . MET A 1 531 ? 16.530 -9.543 -21.052 1.00 94.12 531 MET A C 1
ATOM 4167 O O . MET A 1 531 ? 16.904 -9.444 -19.886 1.00 94.12 531 MET A O 1
ATOM 4171 N N . THR A 1 532 ? 16.873 -10.588 -21.805 1.00 93.81 532 THR A N 1
ATOM 4172 C CA . THR A 1 532 ? 17.893 -11.551 -21.349 1.00 93.81 532 THR A CA 1
ATOM 4173 C C . THR A 1 532 ? 19.260 -11.070 -21.817 1.00 93.81 532 THR A C 1
ATOM 4175 O O . THR A 1 532 ? 19.422 -10.768 -22.998 1.00 93.81 532 THR A O 1
ATOM 4178 N N . MET A 1 533 ? 20.237 -11.011 -20.913 1.00 93.50 533 MET A N 1
ATOM 4179 C CA . MET A 1 533 ? 21.617 -10.652 -21.243 1.00 93.50 533 MET A CA 1
ATOM 4180 C C . MET A 1 533 ? 22.613 -11.637 -20.639 1.00 93.50 533 MET A C 1
ATOM 4182 O O . MET A 1 533 ? 22.388 -12.162 -19.548 1.00 93.50 533 MET A O 1
ATOM 4186 N N . THR A 1 534 ? 23.732 -11.860 -21.323 1.00 95.00 534 THR A N 1
ATOM 4187 C CA . THR A 1 534 ? 24.865 -12.621 -20.775 1.00 95.00 534 THR A CA 1
ATOM 4188 C C . THR A 1 534 ? 25.862 -11.651 -20.155 1.00 95.00 534 THR A C 1
ATOM 4190 O O . THR A 1 534 ? 26.317 -10.727 -20.833 1.00 95.00 534 THR A O 1
ATOM 4193 N N . ILE A 1 535 ? 26.221 -11.851 -18.886 1.00 95.19 535 ILE A N 1
ATOM 4194 C CA . ILE A 1 535 ? 27.241 -11.031 -18.220 1.00 95.19 535 ILE A CA 1
ATOM 4195 C C . ILE A 1 535 ? 28.624 -11.461 -18.707 1.00 95.19 535 ILE A C 1
ATOM 4197 O O . ILE A 1 535 ? 28.979 -12.636 -18.650 1.00 95.19 535 ILE A O 1
ATOM 4201 N N . THR A 1 536 ? 29.427 -10.507 -19.158 1.00 93.44 536 THR A N 1
ATOM 4202 C CA . THR A 1 536 ? 30.792 -10.730 -19.650 1.00 93.44 536 THR A CA 1
ATOM 4203 C C . THR A 1 536 ? 31.753 -9.741 -19.000 1.00 93.44 536 THR A C 1
ATOM 4205 O O . THR A 1 536 ? 31.361 -8.626 -18.661 1.00 93.44 536 THR A O 1
ATOM 4208 N N . GLU A 1 537 ? 33.011 -10.138 -18.811 1.00 91.12 537 GLU A N 1
ATOM 4209 C CA . GLU A 1 537 ? 34.055 -9.260 -18.277 1.00 91.12 537 GLU A CA 1
ATOM 4210 C C . GLU A 1 537 ? 35.025 -8.845 -19.387 1.00 91.12 537 GLU A C 1
ATOM 4212 O O . GLU A 1 537 ? 35.536 -9.682 -20.134 1.00 91.12 537 GLU A O 1
ATOM 4217 N N . LYS A 1 538 ? 35.295 -7.541 -19.492 1.00 87.56 538 LYS A N 1
ATOM 4218 C CA . LYS A 1 538 ? 36.285 -6.986 -20.420 1.00 87.56 538 LYS A CA 1
ATOM 4219 C C . LYS A 1 538 ? 36.910 -5.736 -19.817 1.00 87.56 538 LYS A C 1
ATOM 4221 O O . LYS A 1 538 ? 36.199 -4.829 -19.391 1.00 87.56 538 LYS A O 1
ATOM 4226 N N . ASN A 1 539 ? 38.242 -5.673 -19.819 1.00 82.62 539 ASN A N 1
ATOM 4227 C CA . ASN A 1 539 ? 39.026 -4.556 -19.277 1.00 82.62 539 ASN A CA 1
ATOM 4228 C C . ASN A 1 539 ? 38.654 -4.208 -17.816 1.00 82.62 539 ASN A C 1
ATOM 4230 O O . ASN A 1 539 ? 38.488 -3.036 -17.492 1.00 82.62 539 ASN A O 1
ATOM 4234 N N . GLN A 1 540 ? 38.493 -5.226 -16.955 1.00 81.88 540 G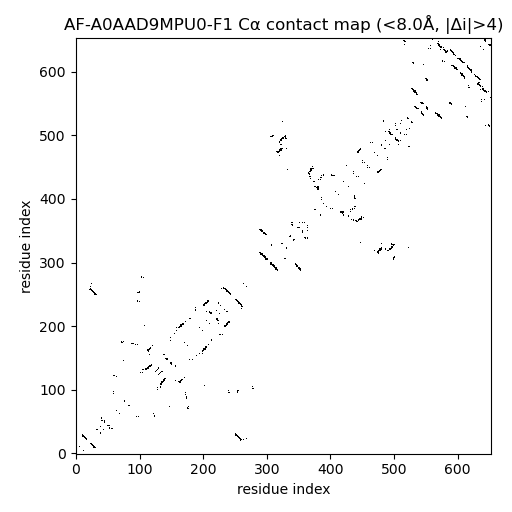LN A N 1
ATOM 4235 C CA . GLN A 1 540 ? 38.091 -5.096 -15.538 1.00 81.88 540 GLN A CA 1
ATOM 4236 C C . GLN A 1 540 ? 36.710 -4.441 -15.311 1.00 81.88 540 GLN A C 1
ATOM 4238 O O . GLN A 1 540 ? 36.412 -3.976 -14.213 1.00 81.88 540 GLN A O 1
ATOM 4243 N N . LYS A 1 541 ? 35.854 -4.404 -16.340 1.00 88.50 541 LYS A N 1
ATOM 4244 C CA . LYS A 1 541 ? 34.464 -3.934 -16.265 1.00 88.50 541 LYS A CA 1
ATOM 4245 C C . LYS A 1 541 ? 33.504 -5.032 -16.709 1.00 88.50 541 LYS A C 1
ATOM 4247 O O . LYS A 1 541 ? 33.854 -5.844 -17.571 1.00 88.50 541 LYS A O 1
ATOM 4252 N N . LEU A 1 542 ? 32.293 -5.031 -16.152 1.00 91.25 542 LEU A N 1
ATOM 4253 C CA . LEU A 1 542 ? 31.232 -5.953 -16.551 1.00 91.25 542 LEU A CA 1
ATOM 4254 C C . LEU A 1 542 ? 30.307 -5.341 -17.605 1.00 91.25 542 LEU A C 1
ATOM 4256 O O . LEU A 1 542 ? 29.941 -4.167 -17.550 1.00 91.25 542 LEU A O 1
ATOM 4260 N N . TRP A 1 543 ? 29.929 -6.179 -18.563 1.00 93.19 543 TRP A N 1
ATOM 4261 C CA . TRP A 1 543 ? 29.124 -5.836 -19.728 1.00 93.19 543 TRP A CA 1
ATOM 4262 C C . TRP A 1 543 ? 27.973 -6.829 -19.867 1.00 93.19 543 TRP A C 1
ATOM 4264 O O . TRP A 1 543 ? 28.192 -8.043 -19.833 1.00 93.19 543 TRP A O 1
ATOM 4274 N N . GLY A 1 544 ? 26.761 -6.324 -20.077 1.00 92.75 544 GLY A N 1
ATOM 4275 C CA . GLY A 1 544 ? 25.622 -7.126 -20.510 1.00 92.75 544 GLY A CA 1
ATOM 4276 C C . GLY A 1 544 ? 25.621 -7.264 -22.031 1.00 92.75 544 GLY A C 1
ATOM 4277 O O . GLY A 1 544 ? 25.479 -6.269 -22.740 1.00 92.75 544 GLY A O 1
ATOM 4278 N N . SER A 1 545 ? 25.773 -8.482 -22.547 1.00 91.44 545 SER A N 1
ATOM 4279 C CA . SER A 1 545 ? 25.632 -8.777 -23.979 1.00 91.44 545 SER A CA 1
ATOM 4280 C C . SER A 1 545 ? 24.177 -9.121 -24.314 1.00 91.44 545 SER A C 1
ATOM 4282 O O . SER A 1 545 ? 23.597 -10.016 -23.696 1.00 91.44 545 SER A O 1
ATOM 4284 N N . LEU A 1 546 ? 23.606 -8.403 -25.286 1.00 86.69 546 LEU A N 1
ATOM 4285 C CA . LEU A 1 546 ? 22.248 -8.555 -25.815 1.00 86.69 546 LEU A CA 1
ATOM 4286 C C . LEU A 1 546 ? 22.324 -8.875 -27.317 1.00 86.69 546 LEU A C 1
ATOM 4288 O O . LEU A 1 546 ? 22.346 -7.965 -28.148 1.00 86.69 546 LEU A O 1
ATOM 4292 N N . ASP A 1 547 ? 22.397 -10.161 -27.669 1.00 82.00 547 ASP A N 1
ATOM 4293 C CA . ASP A 1 547 ? 22.657 -10.626 -29.045 1.00 82.00 547 ASP A CA 1
ATOM 4294 C C . ASP A 1 547 ? 23.882 -9.910 -29.665 1.00 82.00 547 ASP A C 1
ATOM 4296 O O . ASP A 1 547 ? 25.009 -10.107 -29.209 1.00 82.00 547 ASP A O 1
ATOM 4300 N N . LYS A 1 548 ? 23.679 -9.042 -30.664 1.00 83.69 548 LYS A N 1
ATOM 4301 C CA . LYS A 1 548 ? 24.740 -8.289 -31.360 1.00 83.69 548 LYS A CA 1
ATOM 4302 C C . LYS A 1 548 ? 25.167 -6.997 -30.655 1.00 83.69 548 LYS A C 1
ATOM 4304 O O . LYS A 1 548 ? 26.057 -6.310 -31.155 1.00 83.69 548 LYS A O 1
ATOM 4309 N N . GLN A 1 549 ? 24.531 -6.638 -29.542 1.00 90.00 549 GLN A N 1
ATOM 4310 C CA . GLN A 1 549 ? 24.762 -5.389 -28.816 1.00 90.00 549 GLN A CA 1
ATOM 4311 C C . GLN A 1 549 ? 25.396 -5.652 -27.441 1.00 90.00 549 GLN A C 1
ATOM 4313 O O . GLN A 1 549 ? 25.254 -6.731 -26.864 1.00 90.00 549 GLN A O 1
ATOM 4318 N N . THR A 1 550 ? 26.109 -4.665 -26.897 1.00 91.00 550 THR A N 1
ATOM 4319 C CA . THR A 1 550 ? 26.769 -4.763 -25.584 1.00 91.00 550 THR A CA 1
ATOM 4320 C C . THR A 1 550 ? 26.590 -3.478 -24.799 1.00 91.00 550 THR A C 1
ATOM 4322 O O . THR A 1 550 ? 26.927 -2.408 -25.301 1.00 91.00 550 THR A O 1
ATOM 4325 N N . LEU A 1 551 ? 26.139 -3.606 -23.557 1.00 92.50 551 LEU A N 1
ATOM 4326 C CA . LEU A 1 551 ? 25.862 -2.501 -22.652 1.00 92.50 551 LEU A CA 1
ATOM 4327 C C . LEU A 1 551 ? 26.809 -2.564 -21.447 1.00 92.50 551 LEU A C 1
ATOM 4329 O O . LEU A 1 551 ? 26.853 -3.573 -20.741 1.00 92.50 551 LEU A O 1
ATOM 4333 N N . LEU A 1 552 ? 27.563 -1.495 -21.204 1.00 92.88 552 LEU A N 1
ATOM 4334 C CA . LEU A 1 552 ? 28.411 -1.352 -20.024 1.00 92.88 552 LEU A CA 1
ATOM 4335 C C . LEU A 1 552 ? 27.542 -1.210 -18.766 1.00 92.88 552 LEU A C 1
ATOM 4337 O O . LEU A 1 552 ? 26.642 -0.371 -18.732 1.00 92.88 552 LEU A O 1
ATOM 4341 N N . LEU A 1 553 ? 27.822 -1.993 -17.723 1.00 91.56 553 LEU A N 1
ATOM 4342 C CA . LEU A 1 553 ? 27.123 -1.882 -16.440 1.00 91.56 553 LEU A CA 1
ATOM 4343 C C . LEU A 1 553 ? 27.725 -0.767 -15.567 1.00 91.56 553 LEU A C 1
ATOM 4345 O O . LEU A 1 553 ? 28.910 -0.450 -15.670 1.00 91.56 553 LEU A O 1
ATOM 4349 N N . SER A 1 554 ? 26.913 -0.184 -14.680 1.00 89.25 554 SER A N 1
ATOM 4350 C CA . SER A 1 554 ? 27.398 0.734 -13.639 1.00 89.25 554 SER A CA 1
ATOM 4351 C C . SER A 1 554 ? 28.225 -0.005 -12.578 1.00 89.25 554 SER A C 1
ATOM 4353 O O . SER A 1 554 ? 28.141 -1.228 -12.457 1.00 89.25 554 SER A O 1
ATOM 4355 N N . ASP A 1 555 ? 29.000 0.722 -11.769 1.00 87.12 555 ASP A N 1
ATOM 4356 C CA . ASP A 1 555 ? 29.817 0.129 -10.695 1.00 87.12 555 ASP A CA 1
ATOM 4357 C C . ASP A 1 555 ? 28.954 -0.590 -9.630 1.00 87.12 555 ASP A C 1
ATOM 4359 O O . ASP A 1 555 ? 29.327 -1.643 -9.103 1.00 87.12 555 ASP A O 1
ATOM 4363 N N . GLU A 1 556 ? 27.750 -0.069 -9.371 1.00 85.56 556 GLU A N 1
ATOM 4364 C CA . GLU A 1 556 ? 26.742 -0.689 -8.500 1.00 85.56 556 GLU A CA 1
ATOM 4365 C C . GLU A 1 556 ? 26.287 -2.042 -9.076 1.00 85.56 556 GLU A C 1
ATOM 4367 O O . GLU A 1 556 ? 26.464 -3.082 -8.436 1.00 85.56 556 GLU A O 1
ATOM 4372 N N . LEU A 1 557 ? 25.802 -2.060 -10.325 1.00 87.00 557 LEU A N 1
ATOM 4373 C CA . LEU A 1 557 ? 25.381 -3.288 -11.017 1.00 87.00 557 LEU A CA 1
ATOM 4374 C C . LEU A 1 557 ? 26.538 -4.275 -11.227 1.00 87.00 557 LEU A C 1
ATOM 4376 O O . LEU A 1 557 ? 26.327 -5.485 -11.208 1.00 87.00 557 LEU A O 1
ATOM 4380 N N . THR A 1 558 ? 27.765 -3.778 -11.380 1.00 87.12 558 THR A N 1
ATOM 4381 C CA . THR A 1 558 ? 28.988 -4.589 -11.465 1.00 87.12 558 THR A CA 1
ATOM 4382 C C . THR A 1 558 ? 29.234 -5.354 -10.165 1.00 87.12 558 THR A C 1
ATOM 4384 O O . THR A 1 558 ? 29.587 -6.532 -10.199 1.00 87.12 558 THR A O 1
ATOM 4387 N N . THR A 1 559 ? 28.996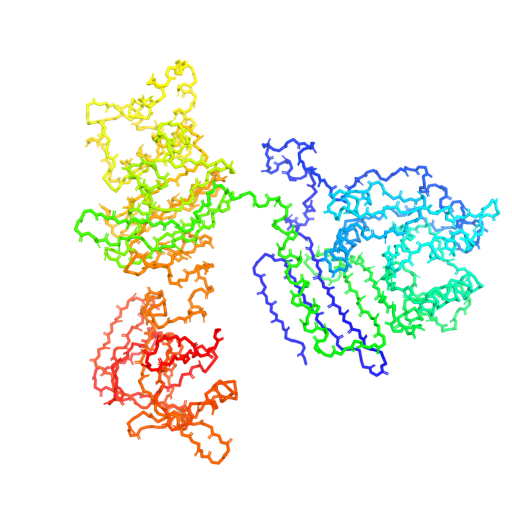 -4.720 -9.013 1.00 86.62 559 THR A N 1
ATOM 4388 C CA . THR A 1 559 ? 29.130 -5.358 -7.693 1.00 86.62 559 THR A CA 1
ATOM 4389 C C . THR A 1 559 ? 28.123 -6.499 -7.521 1.00 86.62 559 THR A C 1
ATOM 4391 O O . THR A 1 559 ? 28.493 -7.583 -7.071 1.00 86.62 559 THR A O 1
ATOM 4394 N N . ILE A 1 560 ? 26.879 -6.281 -7.955 1.00 85.62 560 ILE A N 1
ATOM 4395 C CA . ILE A 1 560 ? 25.788 -7.270 -7.962 1.00 85.62 560 ILE A CA 1
ATOM 4396 C C . ILE A 1 560 ? 26.092 -8.440 -8.913 1.00 85.62 560 ILE A C 1
ATOM 4398 O O . ILE A 1 560 ? 26.044 -9.609 -8.529 1.00 85.62 560 ILE A O 1
ATOM 4402 N N . ALA A 1 561 ? 26.424 -8.137 -10.171 1.00 87.69 561 ALA A N 1
ATOM 4403 C CA . ALA A 1 561 ? 26.567 -9.126 -11.239 1.00 87.69 561 ALA A CA 1
ATOM 4404 C C . ALA A 1 561 ? 27.887 -9.920 -11.185 1.00 87.69 561 ALA A C 1
ATOM 4406 O O . ALA A 1 561 ? 28.081 -10.841 -11.981 1.00 87.69 561 ALA A O 1
ATOM 4407 N N . LYS A 1 562 ? 28.791 -9.609 -10.246 1.00 86.12 562 LYS A N 1
ATOM 4408 C CA . LYS A 1 562 ? 30.131 -10.212 -10.142 1.00 86.12 562 LYS A CA 1
ATOM 4409 C C . LYS A 1 562 ? 30.128 -11.741 -10.055 1.00 86.12 562 LYS A C 1
ATOM 4411 O O . LYS A 1 562 ? 30.990 -12.387 -10.641 1.00 86.12 562 LYS A O 1
ATOM 4416 N N . ASN A 1 563 ? 29.135 -12.328 -9.388 1.00 88.75 563 ASN A N 1
ATOM 4417 C CA . ASN A 1 563 ? 28.995 -13.786 -9.261 1.00 88.75 563 ASN A CA 1
ATOM 4418 C C . ASN A 1 563 ? 28.197 -14.429 -10.417 1.00 88.75 563 ASN A C 1
ATOM 4420 O O . ASN A 1 563 ? 27.920 -15.627 -10.386 1.00 88.75 563 ASN A O 1
ATOM 4424 N N . LYS A 1 564 ? 27.810 -13.637 -11.426 1.00 90.81 564 LYS A N 1
ATOM 4425 C CA . LYS A 1 564 ? 27.030 -14.050 -12.604 1.00 90.81 564 LYS A CA 1
ATOM 4426 C C . LYS A 1 564 ? 27.812 -13.926 -13.917 1.00 90.81 564 LYS A C 1
ATOM 4428 O O . LYS A 1 564 ? 27.225 -14.080 -14.982 1.00 90.81 564 LYS A O 1
ATOM 4433 N N . VAL A 1 565 ? 29.126 -13.690 -13.869 1.00 90.25 565 VAL A N 1
ATOM 4434 C CA . VAL A 1 565 ? 29.993 -13.672 -15.063 1.00 90.25 565 VAL A CA 1
ATOM 4435 C C . VAL A 1 565 ? 29.866 -14.987 -15.843 1.00 90.25 565 VAL A C 1
ATOM 4437 O O . VAL A 1 565 ? 29.846 -16.072 -15.262 1.00 90.25 565 VAL A O 1
ATOM 4440 N N . SER A 1 566 ? 29.746 -14.870 -17.165 1.00 90.75 566 SER A N 1
ATOM 4441 C CA . SER A 1 566 ? 29.447 -15.945 -18.122 1.00 90.75 566 SER A CA 1
ATOM 4442 C C . SER A 1 566 ? 28.083 -16.631 -17.941 1.00 90.75 566 SER A C 1
ATOM 4444 O O . SER A 1 566 ? 27.822 -17.635 -18.602 1.00 90.75 566 SER A O 1
ATOM 4446 N N . GLN A 1 567 ? 27.192 -16.099 -17.098 1.00 93.56 567 GLN A N 1
ATOM 4447 C CA . GLN A 1 567 ? 25.811 -16.569 -16.941 1.00 93.56 567 GLN A CA 1
ATOM 4448 C C . GLN A 1 567 ? 24.824 -15.596 -17.596 1.00 93.56 567 GLN A C 1
ATOM 4450 O O . GLN A 1 567 ? 25.115 -14.413 -17.803 1.00 93.56 567 GLN A O 1
ATOM 4455 N N . GLN A 1 568 ? 23.631 -16.102 -17.909 1.00 94.69 568 GLN A N 1
ATOM 4456 C CA . GLN A 1 568 ? 22.503 -15.263 -18.299 1.00 94.69 568 GLN A CA 1
ATOM 4457 C C . GLN A 1 568 ? 21.814 -14.680 -17.064 1.00 94.69 568 GLN A C 1
ATOM 4459 O O . GLN A 1 568 ? 21.604 -15.377 -16.071 1.00 94.69 568 GLN A O 1
ATOM 4464 N N . VAL A 1 569 ? 21.402 -13.421 -17.163 1.00 95.56 569 VAL A N 1
ATOM 4465 C CA . VAL A 1 569 ? 20.509 -12.746 -16.214 1.00 95.56 569 VAL A CA 1
ATOM 4466 C C . VAL A 1 569 ? 19.379 -12.061 -16.977 1.00 95.56 569 VAL A C 1
ATOM 4468 O O . VAL A 1 569 ? 19.476 -11.819 -18.185 1.00 95.56 569 VAL A O 1
ATOM 4471 N N . ILE A 1 570 ? 18.297 -11.740 -16.277 1.00 96.06 570 ILE A N 1
ATOM 4472 C CA . ILE A 1 570 ? 17.196 -10.947 -16.820 1.00 96.06 570 ILE A CA 1
ATOM 4473 C C . ILE A 1 570 ? 17.409 -9.499 -16.373 1.00 96.06 570 ILE A C 1
ATOM 4475 O O . ILE A 1 570 ? 17.403 -9.198 -15.183 1.00 96.06 570 ILE A O 1
ATOM 4479 N N . PHE A 1 571 ? 17.598 -8.600 -17.328 1.00 95.38 571 PHE A N 1
ATOM 4480 C CA . PHE A 1 571 ? 17.685 -7.161 -17.111 1.00 95.38 571 PHE A CA 1
ATOM 4481 C C . PHE A 1 571 ? 16.279 -6.566 -17.150 1.00 95.38 571 PHE A C 1
ATOM 4483 O O . PHE A 1 571 ? 15.607 -6.639 -18.181 1.00 95.38 571 PHE A O 1
ATOM 4490 N N . GLY A 1 572 ? 15.834 -6.000 -16.031 1.00 96.75 572 GLY A N 1
ATOM 4491 C CA . GLY A 1 572 ? 14.578 -5.274 -15.914 1.00 96.75 572 GLY A CA 1
ATOM 4492 C C . GLY A 1 572 ? 14.788 -3.764 -15.881 1.00 96.75 572 GLY A C 1
ATOM 4493 O O . GLY A 1 572 ? 15.634 -3.272 -15.133 1.00 96.75 572 GLY A O 1
ATOM 4494 N N . ILE A 1 573 ? 14.002 -3.021 -16.663 1.00 96.56 573 ILE A N 1
ATOM 4495 C CA . ILE A 1 573 ? 13.986 -1.552 -16.628 1.00 96.56 573 ILE A CA 1
ATOM 4496 C C . ILE A 1 573 ? 12.593 -0.988 -16.924 1.00 96.56 573 ILE A C 1
ATOM 4498 O O . ILE A 1 573 ? 11.849 -1.512 -17.756 1.00 96.56 573 ILE A O 1
ATOM 4502 N N . ARG A 1 574 ? 12.214 0.091 -16.236 1.00 97.25 574 ARG A N 1
ATOM 4503 C CA . ARG A 1 574 ? 10.921 0.755 -16.449 1.00 97.25 574 ARG A CA 1
ATOM 4504 C C . ARG A 1 574 ? 10.861 1.504 -17.795 1.00 97.25 574 ARG A C 1
ATOM 4506 O O . ARG A 1 574 ? 11.884 2.059 -18.201 1.00 97.25 574 ARG A O 1
ATOM 4513 N N . PRO A 1 575 ? 9.695 1.577 -18.468 1.00 96.81 575 PRO A N 1
ATOM 4514 C CA . PRO A 1 575 ? 9.521 2.314 -19.727 1.00 96.81 575 PRO A CA 1
ATOM 4515 C C . PRO A 1 575 ? 9.977 3.777 -19.687 1.00 96.81 575 PRO A C 1
ATOM 4517 O O . PRO A 1 575 ? 10.533 4.265 -20.666 1.00 96.81 575 PRO A O 1
ATOM 4520 N N . GLU A 1 576 ? 9.774 4.471 -18.565 1.00 94.81 576 GLU A N 1
ATOM 4521 C CA . GLU A 1 576 ? 10.211 5.859 -18.346 1.00 94.81 576 GLU A CA 1
ATOM 4522 C C . GLU A 1 576 ? 11.700 6.003 -17.986 1.00 94.81 576 GLU A C 1
ATOM 4524 O O . GLU A 1 576 ? 12.224 7.113 -17.959 1.00 94.81 576 GLU A O 1
ATOM 4529 N N . SER A 1 577 ? 12.389 4.892 -17.701 1.00 95.94 577 SER A N 1
ATOM 4530 C CA . SER A 1 577 ? 13.835 4.853 -17.426 1.00 95.94 577 SER A CA 1
ATOM 4531 C C . SER A 1 577 ? 14.671 4.487 -18.662 1.00 95.94 577 SER A C 1
ATOM 4533 O O . SER A 1 577 ? 15.898 4.447 -18.581 1.00 95.94 577 SER A O 1
ATOM 4535 N N . LEU A 1 578 ? 14.031 4.239 -19.810 1.00 94.62 578 LEU A N 1
ATOM 4536 C CA . LEU A 1 578 ? 14.680 4.125 -21.118 1.00 94.62 578 LEU A CA 1
ATOM 4537 C C . LEU A 1 578 ? 14.604 5.476 -21.837 1.00 94.62 578 LEU A C 1
ATOM 4539 O O . LEU A 1 578 ? 13.553 5.873 -22.330 1.00 94.62 578 LEU A O 1
ATOM 4543 N N . ILE A 1 579 ? 15.723 6.195 -21.900 1.00 94.19 579 ILE A N 1
ATOM 4544 C CA . ILE A 1 579 ? 15.774 7.552 -22.453 1.00 94.19 579 ILE A CA 1
ATOM 4545 C C . ILE A 1 579 ? 16.192 7.484 -23.923 1.00 94.19 579 ILE A C 1
ATOM 4547 O O . ILE A 1 579 ? 17.265 6.972 -24.235 1.00 94.19 579 ILE A O 1
ATOM 4551 N N . VAL A 1 580 ? 15.389 8.037 -24.835 1.00 92.31 580 VAL A N 1
ATOM 4552 C CA . VAL A 1 580 ? 15.789 8.165 -26.246 1.00 92.31 580 VAL A CA 1
ATOM 4553 C C . VAL A 1 580 ? 16.871 9.242 -26.377 1.00 92.31 580 VAL A C 1
ATOM 4555 O O . VAL A 1 580 ? 16.627 10.411 -26.078 1.00 92.31 580 VAL A O 1
ATOM 4558 N N . ASN A 1 581 ? 18.069 8.857 -26.817 1.00 89.38 581 ASN A N 1
ATOM 4559 C CA . ASN A 1 581 ? 19.223 9.743 -26.964 1.00 89.38 581 ASN A CA 1
ATOM 4560 C C . ASN A 1 581 ? 20.104 9.318 -28.153 1.00 89.38 581 ASN A C 1
ATOM 4562 O O . ASN A 1 581 ? 21.004 8.489 -28.026 1.00 89.38 581 ASN A O 1
ATOM 4566 N N . GLU A 1 582 ? 19.877 9.937 -29.312 1.00 81.88 582 GLU A N 1
ATOM 4567 C CA . GLU A 1 582 ? 20.642 9.709 -30.552 1.00 81.88 582 GLU A CA 1
ATOM 4568 C C . GLU A 1 582 ? 22.148 9.977 -30.403 1.00 81.88 582 GLU A C 1
ATOM 4570 O O . GLU A 1 582 ? 22.969 9.289 -31.011 1.00 81.88 582 GLU A O 1
ATOM 4575 N N . ASN A 1 583 ? 22.517 10.930 -29.543 1.00 86.31 583 ASN A N 1
ATOM 4576 C CA . ASN A 1 583 ? 23.904 11.330 -29.299 1.00 86.31 583 ASN A CA 1
ATOM 4577 C C . ASN A 1 583 ? 24.609 10.463 -28.239 1.00 86.31 583 ASN A C 1
ATOM 4579 O O . ASN A 1 583 ? 25.756 10.743 -27.881 1.00 86.31 583 ASN A O 1
ATOM 4583 N N . ALA A 1 584 ? 23.952 9.426 -27.709 1.00 86.31 584 ALA A N 1
ATOM 4584 C CA . ALA A 1 584 ? 24.559 8.542 -26.722 1.00 86.31 584 ALA A CA 1
ATOM 4585 C C . ALA A 1 584 ? 25.724 7.723 -27.305 1.00 86.31 584 ALA A C 1
ATOM 4587 O O . ALA A 1 584 ? 25.732 7.322 -28.474 1.00 86.31 584 ALA A O 1
ATOM 4588 N N . GLN A 1 585 ? 26.707 7.440 -26.447 1.00 86.69 585 GLN A N 1
ATOM 4589 C CA . GLN A 1 585 ? 27.820 6.550 -26.763 1.00 86.69 585 GLN A CA 1
ATOM 4590 C C . GLN A 1 585 ? 27.316 5.109 -26.903 1.00 86.69 585 GLN A C 1
ATOM 4592 O O . GLN A 1 585 ? 26.507 4.647 -26.099 1.00 86.69 585 GLN A O 1
ATOM 4597 N N . LYS A 1 586 ? 27.844 4.368 -27.885 1.00 83.25 586 LYS A N 1
ATOM 4598 C CA . LYS A 1 586 ? 27.448 2.970 -28.144 1.00 83.25 586 LYS A CA 1
ATOM 4599 C C . LYS A 1 586 ? 27.638 2.035 -26.946 1.00 83.25 586 LYS A C 1
ATOM 4601 O O . LYS A 1 586 ? 26.928 1.053 -26.833 1.00 83.25 586 LYS A O 1
ATOM 4606 N N . GLU A 1 587 ? 28.588 2.329 -26.061 1.00 86.44 587 GLU A N 1
ATOM 4607 C CA . GLU A 1 587 ? 28.874 1.500 -24.882 1.00 86.44 587 GLU A CA 1
ATOM 4608 C C . GLU A 1 587 ? 27.802 1.621 -23.786 1.00 86.44 587 GLU A C 1
ATOM 4610 O O . GLU A 1 587 ? 27.651 0.717 -22.970 1.00 86.44 587 GLU A O 1
ATOM 4615 N N . THR A 1 588 ? 27.048 2.723 -23.761 1.00 88.81 588 THR A N 1
ATOM 4616 C CA . THR A 1 588 ? 26.035 3.041 -22.738 1.00 88.81 588 THR A CA 1
ATOM 4617 C C . THR A 1 588 ? 24.621 3.109 -23.318 1.00 88.81 588 THR A C 1
ATOM 4619 O O . THR A 1 588 ? 23.722 3.708 -22.724 1.00 88.81 588 THR A O 1
ATOM 4622 N N . SER A 1 589 ? 24.409 2.519 -24.495 1.00 92.25 589 SER A N 1
ATOM 4623 C CA . SER A 1 589 ? 23.127 2.567 -25.190 1.00 92.25 589 SER A CA 1
ATOM 4624 C C . SER A 1 589 ? 22.839 1.318 -26.018 1.00 92.25 589 SER A C 1
ATOM 4626 O O . SER A 1 589 ? 23.721 0.505 -26.281 1.00 92.25 589 SER A O 1
ATOM 4628 N N . VAL A 1 590 ? 21.573 1.173 -26.403 1.00 92.25 590 VAL A N 1
ATOM 4629 C CA . VAL A 1 590 ? 21.059 0.102 -27.261 1.00 92.25 590 VAL A CA 1
ATOM 4630 C C . VAL A 1 590 ? 20.361 0.754 -28.454 1.00 92.25 590 VAL A C 1
ATOM 4632 O O . VAL A 1 590 ? 19.513 1.630 -28.273 1.00 92.25 590 VAL A O 1
ATOM 4635 N N . ASP A 1 591 ? 20.728 0.353 -29.667 1.00 93.50 591 ASP A N 1
ATOM 4636 C CA . ASP A 1 591 ? 20.048 0.753 -30.901 1.00 93.50 591 ASP A CA 1
ATOM 4637 C C . ASP A 1 591 ? 18.767 -0.095 -31.070 1.00 93.50 591 ASP A C 1
ATOM 4639 O O . ASP A 1 591 ? 18.766 -1.301 -30.800 1.00 93.50 591 ASP A O 1
ATOM 4643 N N . ALA A 1 592 ? 17.663 0.522 -31.493 1.00 94.81 592 ALA A N 1
ATOM 4644 C CA . ALA A 1 592 ? 16.364 -0.134 -31.666 1.00 94.81 592 ALA A CA 1
ATOM 4645 C C . ALA A 1 592 ? 15.560 0.489 -32.816 1.00 94.81 592 ALA A C 1
ATOM 4647 O O . ALA A 1 592 ? 15.747 1.658 -33.150 1.00 94.81 592 ALA A O 1
ATOM 4648 N N . THR A 1 593 ? 14.621 -0.265 -33.383 1.00 96.56 593 THR A N 1
ATOM 4649 C CA . THR A 1 593 ? 13.672 0.238 -34.388 1.00 96.56 593 THR A CA 1
ATOM 4650 C C . THR A 1 593 ? 12.291 0.421 -33.758 1.00 96.56 593 THR A C 1
ATOM 4652 O O . THR A 1 593 ? 11.837 -0.437 -32.999 1.00 96.56 593 THR A O 1
ATOM 4655 N N . VAL A 1 594 ? 11.616 1.532 -34.058 1.00 97.56 594 VAL A N 1
ATOM 4656 C CA . VAL A 1 594 ? 10.231 1.801 -33.641 1.00 97.56 594 VAL A CA 1
ATOM 4657 C C . VAL A 1 594 ? 9.274 0.953 -34.480 1.00 97.56 594 VAL A C 1
ATOM 4659 O O . VAL A 1 594 ? 9.255 1.069 -35.702 1.00 97.56 594 VAL A O 1
ATOM 4662 N N . GLU A 1 595 ? 8.455 0.122 -33.841 1.00 97.44 595 GLU A N 1
ATOM 4663 C CA . GLU A 1 595 ? 7.430 -0.691 -34.511 1.00 97.44 595 GLU A CA 1
ATOM 4664 C C . GLU A 1 595 ? 6.045 -0.031 -34.430 1.00 97.44 595 GLU A C 1
ATOM 4666 O O . GLU A 1 595 ? 5.326 0.012 -35.428 1.00 97.44 595 GLU A O 1
ATOM 4671 N N . ILE A 1 596 ? 5.672 0.518 -33.266 1.00 97.44 596 ILE A N 1
ATOM 4672 C CA . ILE A 1 596 ? 4.368 1.166 -33.037 1.00 97.44 596 ILE A CA 1
ATOM 4673 C C . ILE A 1 596 ? 4.558 2.445 -32.215 1.00 97.44 596 ILE A C 1
ATOM 4675 O O . ILE A 1 596 ? 5.352 2.482 -31.276 1.00 97.44 596 ILE A O 1
ATOM 4679 N N . VAL A 1 597 ? 3.788 3.480 -32.554 1.00 96.88 597 VAL A N 1
ATOM 4680 C CA . VAL A 1 597 ? 3.714 4.757 -31.834 1.00 96.88 597 VAL A CA 1
ATOM 4681 C C . VAL A 1 597 ? 2.290 4.922 -31.300 1.00 96.88 597 VAL A C 1
ATOM 4683 O O . VAL A 1 597 ? 1.354 5.076 -32.084 1.00 96.88 597 VAL A O 1
ATOM 4686 N N . GLU A 1 598 ? 2.119 4.875 -29.980 1.00 96.19 598 GLU A N 1
ATOM 4687 C CA . GLU A 1 598 ? 0.823 4.982 -29.299 1.00 96.19 598 GLU A CA 1
ATOM 4688 C C . GLU A 1 598 ? 0.725 6.320 -28.535 1.00 96.19 598 GLU A C 1
ATOM 4690 O O . GLU A 1 598 ? 1.331 6.473 -27.470 1.00 96.19 598 GLU A O 1
ATOM 4695 N N . PRO A 1 599 ? 0.003 7.327 -29.064 1.00 93.81 599 PRO A N 1
ATOM 4696 C CA . PRO A 1 599 ? -0.179 8.609 -28.390 1.00 93.81 599 PRO A CA 1
ATOM 4697 C C . PRO A 1 599 ? -1.293 8.535 -27.336 1.00 93.81 599 PRO A C 1
ATOM 4699 O O . PRO A 1 599 ? -2.450 8.261 -27.653 1.00 93.81 599 PRO A O 1
ATOM 4702 N N . LEU A 1 600 ? -0.964 8.870 -26.086 1.00 91.25 600 LEU A N 1
ATOM 4703 C CA . LEU A 1 600 ? -1.879 8.841 -24.932 1.00 91.25 600 LEU A CA 1
ATOM 4704 C C . LEU A 1 600 ? -2.180 10.246 -24.373 1.00 91.25 600 LEU A C 1
ATOM 4706 O O . LEU A 1 600 ? -2.603 10.412 -23.229 1.00 91.25 600 LEU A O 1
ATOM 4710 N N . GLY A 1 601 ? -1.969 11.284 -25.185 1.00 89.62 601 GLY A N 1
ATOM 4711 C CA . GLY A 1 601 ? -2.222 12.682 -24.832 1.00 89.62 601 GLY A CA 1
ATOM 4712 C C . GLY A 1 601 ? -1.011 13.353 -24.190 1.00 89.62 601 GLY A C 1
ATOM 4713 O O . GLY A 1 601 ? -0.288 14.073 -24.870 1.00 89.62 601 GLY A O 1
ATOM 4714 N N . SER A 1 602 ? -0.783 13.133 -22.892 1.00 89.69 602 SER A N 1
ATOM 4715 C CA . SER A 1 602 ? 0.356 13.725 -22.161 1.00 89.69 602 SER A CA 1
ATOM 4716 C C . SER A 1 602 ? 1.688 12.998 -22.375 1.00 89.69 602 SER A C 1
ATOM 4718 O O . SER A 1 602 ? 2.717 13.442 -21.876 1.00 89.69 602 SER A O 1
ATOM 4720 N N . GLU A 1 603 ? 1.665 11.869 -23.077 1.00 92.88 603 GLU A N 1
ATOM 4721 C CA . GLU A 1 603 ? 2.803 10.986 -23.316 1.00 92.88 603 GLU A CA 1
ATOM 4722 C C . GLU A 1 603 ? 2.586 10.152 -24.578 1.00 92.88 603 GLU A C 1
ATOM 4724 O O . GLU A 1 603 ? 1.464 10.029 -25.081 1.00 92.88 603 GLU A O 1
ATOM 4729 N N . VAL A 1 604 ? 3.672 9.562 -25.064 1.00 94.88 604 VAL A N 1
ATOM 4730 C CA . VAL A 1 604 ? 3.679 8.602 -26.167 1.00 94.88 604 VAL A CA 1
ATOM 4731 C C . VAL A 1 604 ? 4.365 7.329 -25.687 1.00 94.88 604 VAL A C 1
ATOM 4733 O O . VAL A 1 604 ? 5.435 7.394 -25.073 1.00 94.88 604 VAL A O 1
ATOM 4736 N N . HIS A 1 605 ? 3.760 6.174 -25.956 1.00 96.88 605 HIS A N 1
ATOM 4737 C CA . HIS A 1 605 ? 4.402 4.873 -25.780 1.00 96.88 605 HIS A CA 1
ATOM 4738 C C . HIS A 1 605 ? 4.940 4.409 -27.132 1.00 96.88 605 HIS A C 1
ATOM 4740 O O . HIS A 1 605 ? 4.209 4.330 -28.119 1.00 96.88 605 HIS A O 1
ATOM 4746 N N . LEU A 1 606 ? 6.241 4.141 -27.187 1.00 97.19 606 LEU A N 1
ATOM 4747 C CA . LEU A 1 606 ? 6.911 3.575 -28.351 1.00 97.19 606 LEU A CA 1
ATOM 4748 C C . LEU A 1 606 ? 7.109 2.084 -28.101 1.00 97.19 606 LEU A C 1
ATOM 4750 O O . LEU A 1 606 ? 7.846 1.713 -27.185 1.00 97.19 606 LEU A O 1
ATOM 4754 N N . TYR A 1 607 ? 6.488 1.240 -28.918 1.00 97.56 607 TYR A N 1
ATOM 4755 C CA . TYR A 1 607 ? 6.810 -0.184 -28.962 1.00 97.56 607 TYR A CA 1
ATOM 4756 C C . TYR A 1 607 ? 7.982 -0.343 -29.918 1.00 97.56 607 TYR A C 1
ATOM 4758 O O . TYR A 1 607 ? 7.925 0.099 -31.070 1.00 97.56 607 TYR A O 1
ATOM 4766 N N . ILE A 1 608 ? 9.064 -0.911 -29.410 1.00 96.50 608 ILE A N 1
ATOM 4767 C CA . ILE A 1 608 ? 10.377 -0.899 -30.048 1.00 96.50 608 ILE A CA 1
ATOM 4768 C C . ILE A 1 608 ? 10.974 -2.300 -30.068 1.00 96.50 608 ILE A C 1
ATOM 4770 O O . ILE A 1 608 ? 10.701 -3.117 -29.188 1.00 96.50 608 ILE A O 1
ATOM 4774 N N . ASN A 1 609 ? 11.845 -2.551 -31.035 1.00 94.81 609 ASN A N 1
ATOM 4775 C CA . ASN A 1 609 ? 12.528 -3.823 -31.202 1.00 94.81 609 ASN A CA 1
ATOM 4776 C C . ASN A 1 609 ? 14.045 -3.607 -31.222 1.00 94.81 609 ASN A C 1
ATOM 4778 O O . ASN A 1 609 ? 14.572 -2.889 -32.072 1.00 94.81 609 ASN A O 1
ATOM 4782 N N . THR A 1 610 ? 14.754 -4.225 -30.275 1.00 90.44 610 THR A N 1
ATOM 4783 C CA . THR A 1 610 ? 16.227 -4.159 -30.153 1.00 90.44 610 THR A CA 1
ATOM 4784 C C . THR A 1 610 ? 16.950 -5.208 -31.012 1.00 90.44 610 THR A C 1
ATOM 4786 O O . THR A 1 610 ? 18.163 -5.403 -30.886 1.00 90.44 610 THR A O 1
ATOM 4789 N N . GLY A 1 611 ? 16.200 -5.961 -31.822 1.00 86.62 611 GLY A N 1
ATOM 4790 C CA . GLY A 1 611 ? 16.625 -7.180 -32.512 1.00 86.62 611 GLY A CA 1
ATOM 4791 C C . GLY A 1 611 ? 16.544 -8.440 -31.640 1.00 86.62 611 GLY A C 1
ATOM 4792 O O . GLY A 1 611 ? 16.364 -9.531 -32.174 1.00 86.62 611 GLY A O 1
ATOM 4793 N N . SER A 1 612 ? 16.634 -8.301 -30.311 1.00 80.69 612 SER A N 1
ATOM 4794 C CA . SER A 1 612 ? 16.604 -9.419 -29.350 1.00 80.69 612 SER A CA 1
ATOM 4795 C C . SER A 1 612 ? 15.381 -9.426 -28.429 1.00 80.69 612 SER A C 1
ATOM 4797 O O . SER A 1 612 ? 15.090 -10.447 -27.803 1.00 80.69 612 SER A O 1
ATOM 4799 N N . SER A 1 613 ? 14.660 -8.311 -28.299 1.00 88.50 613 SER A N 1
ATOM 4800 C CA . SER A 1 613 ? 13.455 -8.195 -27.468 1.00 88.50 613 SER A CA 1
ATOM 4801 C C . SER A 1 613 ? 12.567 -7.041 -27.941 1.00 88.50 613 SER A C 1
ATOM 4803 O O . SER A 1 613 ? 13.070 -6.019 -28.413 1.00 88.50 613 SER A O 1
ATOM 4805 N N . GLN A 1 614 ? 11.253 -7.195 -27.764 1.00 93.81 614 GLN A N 1
ATOM 4806 C CA . GLN A 1 614 ? 10.289 -6.098 -27.867 1.00 93.81 614 GLN A CA 1
ATOM 4807 C C . GLN A 1 614 ? 10.139 -5.416 -26.504 1.00 93.81 614 GLN A C 1
ATOM 4809 O O . GLN A 1 614 ? 9.992 -6.097 -25.488 1.00 93.81 614 GLN A O 1
ATOM 4814 N N . LEU A 1 615 ? 10.184 -4.084 -26.483 1.00 95.94 615 LEU A N 1
ATOM 4815 C CA . LEU A 1 615 ? 10.110 -3.259 -25.272 1.00 95.94 615 LEU A CA 1
ATOM 4816 C C . LEU A 1 615 ? 9.154 -2.078 -25.498 1.00 95.94 615 LEU A C 1
ATOM 4818 O O . LEU A 1 615 ? 8.837 -1.733 -26.636 1.00 95.94 615 LEU A O 1
ATOM 4822 N N . ILE A 1 616 ? 8.745 -1.428 -24.413 1.00 97.56 616 ILE A N 1
ATOM 4823 C CA . ILE A 1 616 ? 7.950 -0.198 -24.412 1.00 97.56 616 ILE A CA 1
ATOM 4824 C C . ILE A 1 616 ? 8.796 0.939 -23.832 1.00 97.56 616 ILE A C 1
ATOM 4826 O O . ILE A 1 616 ? 9.355 0.810 -22.742 1.00 97.56 616 ILE A O 1
ATOM 4830 N N . VAL A 1 617 ? 8.860 2.073 -24.525 1.00 96.75 617 VAL A N 1
ATOM 4831 C CA . VAL A 1 617 ? 9.503 3.308 -24.045 1.00 96.75 617 VAL A CA 1
ATOM 4832 C C . VAL A 1 617 ? 8.449 4.390 -23.872 1.00 96.75 617 VAL A C 1
ATOM 4834 O O . VAL A 1 617 ? 7.638 4.610 -24.769 1.00 96.75 617 VAL A O 1
ATOM 4837 N N . ARG A 1 618 ? 8.460 5.085 -22.732 1.00 95.50 618 ARG A N 1
ATOM 4838 C CA . ARG A 1 618 ? 7.535 6.190 -22.442 1.00 95.50 618 ARG A CA 1
ATOM 4839 C C . ARG A 1 618 ? 8.246 7.522 -22.667 1.00 95.50 618 ARG A C 1
ATOM 4841 O O . ARG A 1 618 ? 9.253 7.796 -22.019 1.00 95.50 618 ARG A O 1
ATOM 4848 N N . THR A 1 619 ? 7.735 8.346 -23.579 1.00 94.12 619 THR A N 1
ATOM 4849 C CA . THR A 1 619 ? 8.380 9.602 -24.000 1.00 94.12 619 THR A CA 1
ATOM 4850 C C . THR A 1 619 ? 7.406 10.789 -24.067 1.00 94.12 619 THR A C 1
ATOM 4852 O O . THR A 1 619 ? 6.188 10.622 -23.973 1.00 94.12 619 THR A O 1
ATOM 4855 N N . SER A 1 620 ? 7.959 12.000 -24.191 1.00 91.88 620 SER A N 1
ATOM 4856 C CA . SER A 1 620 ? 7.208 13.259 -24.321 1.00 91.88 620 SER A CA 1
ATOM 4857 C C . SER A 1 620 ? 6.512 13.344 -25.689 1.00 91.88 620 SER A C 1
ATOM 4859 O O . SER A 1 620 ? 7.135 12.987 -26.691 1.00 91.88 620 SER A O 1
ATOM 4861 N N . PRO A 1 621 ? 5.274 13.871 -25.779 1.00 90.62 621 PRO A N 1
ATOM 4862 C CA . PRO A 1 621 ? 4.594 14.096 -27.056 1.00 90.62 621 PRO A CA 1
ATOM 4863 C C . PRO A 1 621 ? 5.206 15.245 -27.880 1.00 90.62 621 PRO A C 1
ATOM 4865 O O . PRO A 1 621 ? 4.810 15.449 -29.023 1.00 90.62 621 PRO A O 1
ATOM 4868 N N . GLU A 1 622 ? 6.161 16.001 -27.326 1.00 88.75 622 GLU A N 1
ATOM 4869 C CA . GLU A 1 622 ? 6.862 17.088 -28.028 1.00 88.75 622 GLU A CA 1
ATOM 4870 C C . GLU A 1 622 ? 7.735 16.589 -29.187 1.00 88.75 622 GLU A C 1
ATOM 4872 O O . GLU A 1 622 ? 7.948 17.324 -30.153 1.00 88.75 622 GLU A O 1
ATOM 4877 N N . LYS A 1 623 ? 8.241 15.350 -29.104 1.00 86.38 623 LYS A N 1
ATOM 4878 C CA . LYS A 1 623 ? 9.007 14.728 -30.184 1.00 86.38 623 LYS A CA 1
ATOM 4879 C C . LYS A 1 623 ? 8.149 13.698 -30.910 1.00 86.38 623 LYS A C 1
ATOM 4881 O O . LYS A 1 623 ? 7.667 12.735 -30.320 1.00 86.38 623 LYS A O 1
ATOM 4886 N N . ILE A 1 624 ? 7.994 13.913 -32.212 1.00 87.56 624 ILE A N 1
ATOM 4887 C CA . ILE A 1 624 ? 7.305 12.996 -33.117 1.00 87.56 624 ILE A CA 1
ATOM 4888 C C . ILE A 1 624 ? 8.285 11.892 -33.517 1.00 87.56 624 ILE A C 1
ATOM 4890 O O . ILE A 1 624 ? 9.426 12.182 -33.869 1.00 87.56 624 ILE A O 1
ATOM 4894 N N . TYR A 1 625 ? 7.808 10.650 -33.471 1.00 93.19 625 TYR A N 1
ATOM 4895 C CA . TYR A 1 625 ? 8.503 9.456 -33.944 1.00 93.19 625 TYR A CA 1
ATOM 4896 C C . TYR A 1 625 ? 7.639 8.743 -34.984 1.00 93.19 625 TYR A C 1
ATOM 4898 O O . TYR A 1 625 ? 6.407 8.873 -34.966 1.00 93.19 625 TYR A O 1
ATOM 4906 N N . HIS A 1 626 ? 8.260 7.954 -35.858 1.00 94.62 626 HIS A N 1
ATOM 4907 C CA . HIS A 1 626 ? 7.566 7.208 -36.907 1.00 94.62 626 HIS A CA 1
ATOM 4908 C C . HIS A 1 626 ? 7.871 5.698 -36.862 1.00 94.62 626 HIS A C 1
ATOM 4910 O O . HIS A 1 626 ? 9.004 5.303 -36.590 1.00 94.62 626 HIS A O 1
ATOM 4916 N N . PRO A 1 627 ? 6.898 4.816 -37.169 1.00 96.75 627 PRO A N 1
ATOM 4917 C CA . PRO A 1 627 ? 7.176 3.398 -37.394 1.00 96.75 627 PRO A CA 1
ATOM 4918 C C . PRO A 1 627 ? 8.249 3.192 -38.475 1.00 96.75 627 PRO A C 1
ATOM 4920 O O . PRO A 1 627 ? 8.204 3.821 -39.532 1.00 96.75 627 PRO A O 1
ATOM 4923 N N . GLY A 1 628 ? 9.211 2.309 -38.206 1.00 95.25 628 GLY A N 1
ATOM 4924 C CA . GLY A 1 628 ? 10.401 2.072 -39.029 1.00 95.25 628 GLY A CA 1
ATOM 4925 C C . GLY A 1 628 ? 11.596 2.986 -38.722 1.00 95.25 628 GLY A C 1
ATOM 4926 O O . GLY A 1 628 ? 12.674 2.773 -39.277 1.00 95.25 628 GLY A O 1
ATOM 4927 N N . GLU A 1 629 ? 11.448 3.982 -37.844 1.00 95.81 629 GLU A N 1
ATOM 4928 C CA . GLU A 1 629 ? 12.544 4.856 -37.416 1.00 95.81 629 GLU A CA 1
ATOM 4929 C C . GLU A 1 629 ? 13.540 4.109 -36.516 1.00 95.81 629 GLU A C 1
ATOM 4931 O O . GLU A 1 629 ? 13.148 3.361 -35.618 1.00 95.81 629 GLU A O 1
ATOM 4936 N N . ASN A 1 630 ? 14.839 4.325 -36.738 1.00 95.00 630 ASN A N 1
ATOM 4937 C CA . ASN A 1 630 ? 15.895 3.792 -35.880 1.00 95.00 630 ASN A CA 1
ATOM 4938 C C . ASN A 1 630 ? 16.266 4.818 -34.811 1.00 95.00 630 ASN A C 1
ATOM 4940 O O . ASN A 1 630 ? 16.701 5.924 -35.132 1.00 95.00 630 ASN A O 1
ATOM 4944 N N . ILE A 1 631 ? 16.147 4.419 -33.550 1.00 94.81 631 ILE A N 1
ATOM 4945 C CA . ILE A 1 631 ? 16.425 5.240 -32.375 1.00 94.81 631 ILE A CA 1
ATOM 4946 C C . ILE A 1 631 ? 17.516 4.600 -31.511 1.00 94.81 631 ILE A C 1
ATOM 4948 O O . ILE A 1 631 ? 17.764 3.396 -31.571 1.00 94.81 631 ILE A O 1
ATOM 4952 N N . ARG A 1 632 ? 18.152 5.411 -30.664 1.00 94.69 632 ARG A N 1
ATOM 4953 C CA . ARG A 1 632 ? 19.135 4.960 -29.672 1.00 94.69 632 ARG A CA 1
ATOM 4954 C C . ARG A 1 632 ? 18.624 5.219 -28.264 1.00 94.69 632 ARG A C 1
ATOM 4956 O O . ARG A 1 632 ? 18.077 6.286 -27.989 1.00 94.69 632 ARG A O 1
ATOM 4963 N N . LEU A 1 633 ? 18.815 4.248 -27.380 1.00 94.31 633 LEU A N 1
ATOM 4964 C CA . LEU A 1 633 ? 18.233 4.213 -26.041 1.00 94.31 633 LEU A CA 1
ATOM 4965 C C . LEU A 1 633 ? 19.327 4.151 -24.983 1.00 94.31 633 LEU A C 1
ATOM 4967 O O . LEU A 1 633 ? 20.127 3.219 -24.978 1.00 94.31 633 LEU A O 1
ATOM 4971 N N . THR A 1 634 ? 19.333 5.099 -24.055 1.00 95.25 634 THR A N 1
ATOM 4972 C CA . THR A 1 634 ? 20.178 5.079 -22.859 1.00 95.25 634 THR A CA 1
ATOM 4973 C C . THR A 1 634 ? 19.338 4.634 -21.659 1.00 95.25 634 THR A C 1
ATOM 4975 O O . THR A 1 634 ? 18.453 5.382 -21.237 1.00 95.25 634 THR A O 1
ATOM 4978 N N . PRO A 1 635 ? 19.580 3.440 -21.090 1.00 94.19 635 PRO A N 1
ATOM 4979 C CA . PRO A 1 635 ? 18.959 3.040 -19.834 1.00 94.19 635 PRO A CA 1
ATOM 4980 C C . PRO A 1 635 ? 19.545 3.832 -18.656 1.00 94.19 635 PRO A C 1
ATOM 4982 O O . PRO A 1 635 ? 20.765 3.919 -18.497 1.00 94.19 635 PRO A O 1
ATOM 4985 N N . ASP A 1 636 ? 18.686 4.372 -17.790 1.00 93.56 636 ASP A N 1
ATOM 4986 C CA . ASP A 1 636 ? 19.109 4.928 -16.504 1.00 93.56 636 ASP A CA 1
ATOM 4987 C C . ASP A 1 636 ? 19.461 3.791 -15.534 1.00 93.56 636 ASP A C 1
ATOM 4989 O O . ASP A 1 636 ? 18.593 3.187 -14.901 1.00 93.56 636 ASP A O 1
ATOM 4993 N N . MET A 1 637 ? 20.760 3.508 -15.419 1.00 90.19 637 MET A N 1
ATOM 4994 C CA . MET A 1 637 ? 21.310 2.393 -14.635 1.00 90.19 637 MET A CA 1
ATOM 4995 C C . MET A 1 637 ? 20.895 2.388 -13.158 1.00 90.19 637 MET A C 1
ATOM 4997 O O . MET A 1 637 ? 20.972 1.342 -12.520 1.00 90.19 637 MET A O 1
ATOM 5001 N N . ARG A 1 638 ? 20.444 3.526 -12.612 1.00 89.06 638 ARG A N 1
ATOM 5002 C CA . ARG A 1 638 ? 19.975 3.649 -11.219 1.00 89.06 638 ARG A CA 1
ATOM 5003 C C . ARG A 1 638 ? 18.613 2.989 -10.983 1.00 89.06 638 ARG A C 1
ATOM 5005 O O . ARG A 1 638 ? 18.272 2.694 -9.844 1.00 89.06 638 ARG A O 1
ATOM 5012 N N . HIS A 1 639 ? 17.841 2.777 -12.049 1.00 90.31 639 HIS A N 1
ATOM 5013 C CA . HIS A 1 639 ? 16.500 2.179 -12.021 1.00 90.31 639 HIS A CA 1
ATOM 5014 C C . HIS A 1 639 ? 16.468 0.780 -12.664 1.00 90.31 639 HIS A C 1
ATOM 5016 O O . HIS A 1 639 ? 15.397 0.242 -12.952 1.00 90.31 639 HIS A O 1
ATOM 5022 N N . VAL A 1 640 ? 17.643 0.192 -12.909 1.00 94.25 640 VAL A N 1
ATOM 5023 C CA . VAL A 1 640 ? 17.792 -1.175 -13.414 1.00 94.25 640 VAL A CA 1
ATOM 5024 C C . VAL A 1 640 ? 17.709 -2.164 -12.259 1.00 94.25 640 VAL A C 1
ATOM 5026 O O . VAL A 1 640 ? 18.393 -2.016 -11.246 1.00 94.25 640 VAL A O 1
ATOM 5029 N N . VAL A 1 641 ? 16.932 -3.227 -12.452 1.00 94.94 641 VAL A N 1
ATOM 5030 C CA . VAL A 1 641 ? 16.907 -4.386 -11.555 1.00 94.94 641 VAL A CA 1
ATOM 5031 C C . VAL A 1 641 ? 17.366 -5.605 -12.344 1.00 94.94 641 VAL A C 1
ATOM 5033 O O . VAL A 1 641 ? 16.816 -5.910 -13.401 1.00 94.94 641 VAL A O 1
ATOM 5036 N N . LEU A 1 642 ? 18.388 -6.302 -11.851 1.00 95.75 642 LEU A N 1
ATOM 5037 C CA . LEU A 1 642 ? 18.804 -7.585 -12.410 1.00 95.75 642 LEU A CA 1
ATOM 5038 C C . LEU A 1 642 ? 18.077 -8.707 -11.670 1.00 95.75 642 LEU A C 1
ATOM 5040 O O . LEU A 1 642 ? 18.020 -8.697 -10.441 1.00 95.75 642 LEU A O 1
ATOM 5044 N N . PHE A 1 643 ? 17.567 -9.684 -12.412 1.00 96.81 643 PHE A N 1
ATOM 5045 C CA . PHE A 1 643 ? 16.960 -10.895 -11.871 1.00 96.81 643 PHE A CA 1
ATOM 5046 C C . PHE A 1 643 ? 17.737 -12.127 -12.326 1.00 96.81 643 PHE A C 1
ATOM 5048 O O . PHE A 1 643 ? 18.267 -12.186 -13.441 1.00 96.81 643 PHE A O 1
ATOM 5055 N N . ASP A 1 644 ? 17.782 -13.129 -11.462 1.00 95.69 644 ASP A N 1
ATOM 5056 C CA . ASP A 1 644 ? 18.305 -14.444 -11.787 1.00 95.69 644 ASP A CA 1
ATOM 5057 C C . ASP A 1 644 ? 17.469 -15.121 -12.891 1.00 95.69 644 ASP A C 1
ATOM 5059 O O . ASP A 1 644 ? 16.249 -14.957 -12.964 1.00 95.69 644 ASP A O 1
ATOM 5063 N N . ARG A 1 645 ? 18.123 -15.875 -13.782 1.00 94.12 645 ARG A N 1
ATOM 5064 C CA . ARG A 1 645 ? 17.470 -16.433 -14.977 1.00 94.12 645 ARG A CA 1
ATOM 5065 C C . ARG A 1 645 ? 16.559 -17.628 -14.687 1.00 94.12 645 ARG A C 1
ATOM 5067 O O . ARG A 1 645 ? 15.623 -17.840 -15.463 1.00 94.12 645 ARG A O 1
ATOM 5074 N N . GLU A 1 646 ? 16.848 -18.387 -13.630 1.00 93.12 646 GLU A N 1
ATOM 5075 C CA . GLU A 1 646 ? 16.151 -19.629 -13.270 1.00 93.12 646 GLU A CA 1
ATOM 5076 C C . GLU A 1 646 ? 15.094 -19.387 -12.190 1.00 93.12 646 GLU A C 1
ATOM 5078 O O . GLU A 1 646 ? 13.956 -19.832 -12.322 1.00 93.12 646 GLU A O 1
ATOM 5083 N N . THR A 1 647 ? 15.458 -18.653 -11.137 1.00 94.69 647 THR A N 1
ATOM 5084 C CA . THR A 1 647 ? 14.579 -18.376 -9.987 1.00 94.69 647 THR A CA 1
ATOM 5085 C C . THR A 1 647 ? 13.694 -17.141 -10.176 1.00 94.69 647 THR A C 1
ATOM 5087 O O . THR A 1 647 ? 12.731 -16.964 -9.435 1.00 94.69 647 THR A O 1
ATOM 5090 N N . GLU A 1 648 ? 14.013 -16.276 -11.147 1.00 96.31 648 GLU A N 1
ATOM 5091 C CA . GLU A 1 648 ? 13.367 -14.975 -11.396 1.00 96.31 648 GLU A CA 1
ATOM 5092 C C . GLU A 1 648 ? 13.361 -14.001 -10.191 1.00 96.31 648 GLU A C 1
ATOM 5094 O O . GLU A 1 648 ? 12.677 -12.971 -10.223 1.00 96.31 648 GLU A O 1
ATOM 5099 N N . LEU A 1 649 ? 14.146 -14.287 -9.145 1.00 96.38 649 LEU A N 1
ATOM 5100 C CA . LEU A 1 649 ? 14.372 -13.410 -7.993 1.00 96.38 649 LEU A CA 1
ATOM 5101 C C . LEU A 1 649 ? 15.326 -12.266 -8.351 1.00 96.38 649 LEU A C 1
ATOM 5103 O O . LEU A 1 649 ? 16.222 -12.434 -9.181 1.00 96.38 649 LEU A O 1
ATOM 5107 N N . ALA A 1 650 ? 15.147 -11.105 -7.725 1.00 94.56 650 ALA A N 1
ATOM 5108 C CA . ALA A 1 650 ? 16.056 -9.975 -7.882 1.00 94.56 650 ALA A CA 1
ATOM 5109 C C . ALA A 1 650 ? 17.427 -10.295 -7.262 1.00 94.56 650 ALA A C 1
ATOM 5111 O O . ALA A 1 650 ? 17.522 -10.924 -6.213 1.00 94.56 650 ALA A O 1
ATOM 5112 N N . LEU A 1 651 ? 18.505 -9.835 -7.898 1.00 89.56 651 LEU A N 1
ATOM 5113 C CA . LEU A 1 651 ? 19.876 -10.016 -7.403 1.00 89.56 651 LEU A CA 1
ATOM 5114 C C . LEU A 1 651 ? 20.280 -8.966 -6.345 1.00 89.56 651 LEU A C 1
ATOM 5116 O O . LEU A 1 651 ? 21.380 -9.037 -5.803 1.00 89.56 651 LEU A O 1
ATOM 5120 N N . ASN A 1 652 ? 19.402 -7.993 -6.070 1.00 68.94 652 ASN A N 1
ATOM 5121 C CA . ASN A 1 652 ? 19.666 -6.814 -5.232 1.00 68.94 652 ASN A CA 1
ATOM 5122 C C . ASN A 1 652 ? 18.880 -6.815 -3.905 1.00 68.94 652 ASN A C 1
ATOM 5124 O O . ASN A 1 652 ? 18.948 -5.825 -3.176 1.00 68.94 652 ASN A O 1
ATOM 5128 N N . SER A 1 653 ? 18.075 -7.852 -3.646 1.00 46.12 653 SER A N 1
ATOM 5129 C CA . SER A 1 653 ? 17.118 -7.940 -2.529 1.00 46.12 653 SER A CA 1
ATOM 5130 C C . SER A 1 653 ? 17.617 -8.822 -1.391 1.00 46.12 653 SER A C 1
ATOM 5132 O O . SER A 1 653 ? 17.952 -9.985 -1.707 1.00 46.12 653 SER A O 1
#

Mean predicted aligned error: 17.85 Å

pLDDT: mean 76.55, std 21.78, range [21.61, 98.12]

InterPro domains:
  IPR003439 ABC transporter-like, ATP-binding domain [PF00005] (309-450)
  IPR003439 ABC transporter-like, ATP-binding domain [PS50893] (292-523)
  IPR003593 AAA+ ATPase domain [SM00382] (317-500)
  IPR004839 Aminotransferase, class I/classII, large domain [PF00155] (57-270)
  IPR008995 Molybdate/tungstate binding, C-terminal [SSF50331] (525-651)
  IPR012340 Nucleic acid-binding, OB-fold [G3DSA:2.40.50.140] (590-634)
  IPR015421 Pyridoxal phosphate-dependent transferase, major domain [G3DSA:3.40.640.10] (1-292)
  IPR015424 Pyridoxal phosphate-dependent transferase [SSF53383] (39-310)
  IPR015855 ABC transporter, maltose/maltodextrin import, MalK-like [cd03301] (292-505)
  IPR017871 ABC transporter-like, conserved site [PS00211] (423-437)
  IPR027417 P-loop containing nucleoside triphosphate hydrolase [G3DSA:3.40.50.300] (293-527)
  IPR027417 P-loop containing nucleoside triphosphate hydrolase [SSF52540] (292-533)
  IPR040582 MalK-like, OB fold domain [PF17912] (524-577)
  IPR047641 ABC transporter, ATP-binding protein MalK/UgpC-like [PTHR43875] (289-651)

Sequence (653 aa):
MGRRLFFPKGIVAQSAEAKNQATRFNATVGMAYEKKILMTTKVLCSFLPSFTPSQIVSYAPTGGILELRKIWKTLQQEKNPSLATTPFLLPIVTTGITHGISIAADLFLDAEDDVILPDMRWGNYDLIFAHRHQANIKTFPLFTSDNSFNIDALKNELQSVKKAFLVLNFPNNPTGYSPTKTEAQSLLSILKEAAQSGTSLVVIFDDAYFGLFYEDVTIQESLFASVAQLHKNIIAIKVDGITKEDFSWGLRVGFITISSPELSEKHFEALEKKCFAAVRSTVSNEKIMAAVQLKDISKTYTNNVHAVRNANIQVLDKEFVVLVGPSGCGKTTTLRMIAGLEEISKGQLYIDGKLVNDIPPKDRDIAMVFQNYALYPHMNVYDNMAFGLKIRKFSKQAIEKRVQEAAHILDIEALLDRKPKALSGGQRQRVALGRAIVRQPKVFLFDEPLSNLDAKLRVQMRAEISALHQRLQATMIYVTHDQIEAMTMSDKIVVMKDGDIQQTGAPLDLYNHPINKFVAGFIGSPPMNFMTMTITEKNQKLWGSLDKQTLLLSDELTTIAKNKVSQQVIFGIRPESLIVNENAQKETSVDATVEIVEPLGSEVHLYINTGSSQLIVRTSPEKIYHPGENIRLTPDMRHVVLFDRETELALNS